Protein AF-A0A5D6XQ28-F1 (afdb_monomer)

Solvent-accessible surface area (backbone atoms only — not comparable to full-atom values): 26164 Å² total; per-residue (Å²): 143,88,74,90,86,93,82,80,82,81,93,78,86,82,91,70,98,66,58,80,63,58,71,56,69,73,51,54,74,75,52,47,50,47,32,52,78,70,45,31,41,59,37,38,52,50,51,50,51,51,47,51,66,72,66,51,76,83,70,76,79,73,80,82,79,77,55,70,68,61,56,50,55,51,50,54,56,47,54,55,48,50,52,53,51,50,55,56,49,54,72,70,48,82,80,68,83,89,86,87,84,88,84,84,90,88,79,52,74,73,54,48,56,56,47,52,53,51,54,50,51,38,59,77,65,70,49,98,60,66,56,65,63,51,52,40,53,67,58,34,55,78,69,56,35,58,66,45,41,63,39,50,50,52,59,28,25,82,68,56,39,40,52,57,54,44,53,50,24,48,52,53,38,60,69,71,48,72,40,71,91,51,57,74,69,55,100,41,60,35,36,47,46,44,50,53,52,51,46,67,66,39,43,64,44,49,43,71,36,40,36,62,47,49,55,55,52,63,72,53,56,45,87,54,47,56,55,56,58,90,80,35,84,72,44,79,38,72,68,46,36,54,50,10,50,51,45,43,52,48,57,40,45,50,41,50,53,33,45,64,75,47,50,85,60,56,44,71,46,55,27,46,50,38,16,51,47,44,53,53,48,46,69,6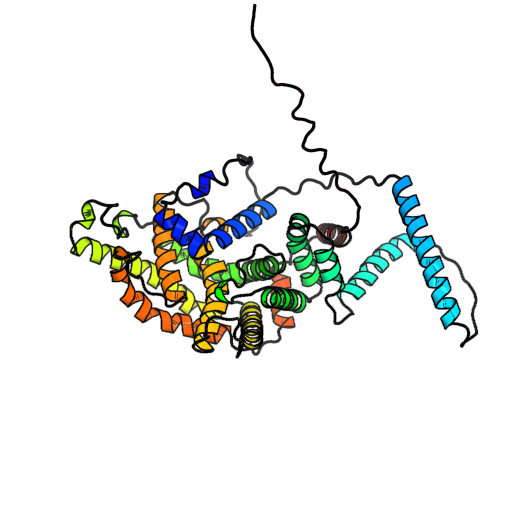6,47,63,94,42,90,69,34,77,84,72,92,41,74,65,59,51,44,37,49,52,42,32,48,52,47,39,40,60,42,52,37,30,40,52,54,42,29,36,87,61,67,60,33,98,54,79,70,55,70,63,44,39,53,44,29,44,56,41,34,52,56,49,50,28,19,55,68,67,50,75,55,48,88,93,42,58,66,50,39,85,49,35,68,58,32,68,68,48,21,61,61,50,49,50,53,40,54,60,35,38,41,80,62,90,66,59,61,56,63,38,35,35,54,48,26,56,68,77,54,64,82,69,51,72,67,56,53,54,49,34,52,50,61,68,69,50,59,77,69,85,75,80,69,98,71,73,88,79,70,79,83,79,72,90,84,83,81,93,79,92,134

Sequence (445 aa):
MLSNDMFSFDDDNPFGGEDDLERLSEFDESDEHFLEASGILDSIQQV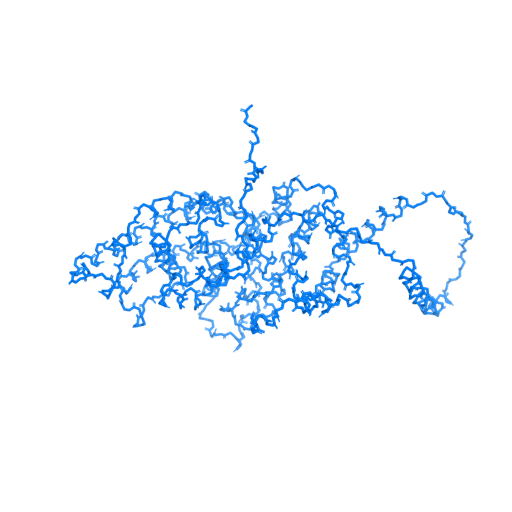MNDFIVTSAPEKEPGQIIIGDDAIAEIRQGIERKEAEEAGRLRQLRSLSDFHESSGSAESDNSIQRAKSARSLMADFGSGESMTVVSSVLQAAGREEKMVLLYPLLRLFGIHNRLSRLIRWAIEIEVASVINVVTLFRSDDYASRLVSSYSKCVGMDFIRIVLADPIRDILTLKIADLELNPNKSETLRSESAVLTNAANLMRACQHILDAILRNAHLIPMSYYHICSHLNARVIKRFDGSTEGIAVEDHVSLTRSVIGGFLFLRFVCPAIATPHLYNLTEKEPPSESRRVLVLVTKLLFKTATCVMFGEREPQFKILNPFIERNSPLIQQLFIDLSQPPSKDIDECFASDSRSIFSDVDPGQLETDMTLVKLPKAKKLSVNKFLSFGKKMRRPLTDE

pLDDT: mean 72.27, std 25.0, range [23.16, 98.38]

Nearest PDB structures (foldseek):
  1wq1-assembly1_G  TM=7.576E-01  e=3.745E-10  Homo sapiens
  6v6f-assembly1_B  TM=7.708E-01  e=5.549E-09  Homo sapiens
  6ob3-assembly1_B  TM=8.522E-01  e=4.873E-08  Homo sapiens
  3bxj-assembly2_B  TM=7.498E-01  e=1.100E-08  Rattus norvegicus
  7r03-assembly1_A  TM=7.687E-01  e=8.559E-08  Homo sapiens

Secondary structure (DSSP, 8-state):
-----S----------SSHHHHTTTTS-HHHHHHHHHHTHHHHHHHHHHHHHHHHS-----------HHHHHHHHHHHHHHHHHHHHHHHHHSTT-----------STHHHHHHHHHHHHHHHHHHSS--HHHHHHHHHS-HHHHHHTHHHHHHHHHHTT-HHHHHHHHHHHHHHH-SSGGGTT-S--HHHHHHHHHHHHHHHHHHHHHHHHHHHHHHTS-GGGT---TTT-GGGGSHHHHHHHHHHHHHHHHHHHHHHHHTGGGS-HHHHHHHHHHHHHHHHHHTT-TTSS----HHHHHHHHHHIIIIIIIIHHHHH-GGGGTSSSSPPPHHHHHHHHHHHHHHHHHHHT----TTSGGGGGGHHHHHHHHHHHHHHHHHHHSPPSS-HHHHHHHHHHHHSTT--HHHHHHHHHHHH-S--S---S-SSSSSSSS--------

Structure (mmCIF, N/CA/C/O backbone):
data_AF-A0A5D6XQ28-F1
#
_entry.id   AF-A0A5D6XQ28-F1
#
loop_
_atom_site.group_PDB
_atom_site.id
_atom_site.type_symbol
_atom_site.label_atom_id
_atom_site.label_alt_id
_atom_site.label_comp_id
_atom_site.label_asym_id
_atom_site.label_entity_id
_atom_site.label_seq_id
_atom_site.pdbx_PDB_ins_code
_atom_site.Cartn_x
_atom_site.Cartn_y
_atom_site.Cartn_z
_atom_site.occupancy
_atom_site.B_iso_or_equiv
_atom_site.auth_seq_id
_atom_site.auth_comp_id
_atom_site.auth_asym_id
_atom_site.auth_atom_id
_atom_site.pdbx_PDB_model_num
ATOM 1 N N . MET A 1 1 ? -15.657 -27.839 -17.111 1.00 25.61 1 MET A N 1
ATOM 2 C CA . MET A 1 1 ? -16.851 -26.974 -17.200 1.00 25.61 1 MET A CA 1
ATOM 3 C C . MET A 1 1 ? -16.895 -26.084 -15.969 1.00 25.61 1 MET A C 1
ATOM 5 O O . MET A 1 1 ? -17.587 -26.404 -15.022 1.00 25.61 1 MET A O 1
ATOM 9 N N . LEU A 1 2 ? -16.086 -25.029 -15.977 1.00 24.27 2 LEU A N 1
ATOM 10 C CA . LEU A 1 2 ? -16.246 -23.785 -15.222 1.00 24.27 2 LEU A CA 1
ATOM 11 C C . LEU A 1 2 ? -15.547 -22.776 -16.140 1.00 24.27 2 LEU A C 1
ATOM 13 O O . LEU A 1 2 ? -14.330 -22.819 -16.291 1.00 24.27 2 LEU A O 1
ATOM 17 N N . SER A 1 3 ? -16.350 -22.073 -16.929 1.00 24.70 3 SER A N 1
ATOM 18 C CA . SER A 1 3 ? -15.957 -21.172 -18.012 1.00 24.70 3 SER A CA 1
ATOM 19 C C . SER A 1 3 ? -16.643 -19.847 -17.746 1.00 24.70 3 SER A C 1
ATOM 21 O O . SER A 1 3 ? -17.804 -19.877 -17.353 1.00 24.70 3 SER A O 1
ATOM 23 N N . ASN A 1 4 ? -15.898 -18.775 -18.031 1.00 31.81 4 ASN A N 1
ATOM 24 C CA . ASN A 1 4 ? -16.332 -17.401 -18.278 1.00 31.81 4 ASN A CA 1
ATOM 25 C C . ASN A 1 4 ? -17.090 -16.715 -17.142 1.00 31.81 4 ASN A C 1
ATOM 27 O O . ASN A 1 4 ? -18.181 -17.139 -16.808 1.00 31.81 4 ASN A O 1
ATOM 31 N N . ASP A 1 5 ? -16.488 -15.652 -16.597 1.00 25.72 5 ASP A N 1
ATOM 32 C CA . ASP A 1 5 ? -17.148 -14.365 -16.304 1.00 25.72 5 ASP A CA 1
ATOM 33 C C . ASP A 1 5 ? -16.134 -13.410 -15.648 1.00 25.72 5 ASP A C 1
ATOM 35 O O . ASP A 1 5 ? -16.155 -13.165 -14.446 1.00 25.72 5 ASP A O 1
ATOM 39 N N . MET A 1 6 ? -15.188 -12.888 -16.441 1.00 30.70 6 MET A N 1
ATOM 40 C CA . MET A 1 6 ? -14.345 -11.753 -16.017 1.00 30.70 6 MET A CA 1
ATOM 41 C C . MET A 1 6 ? -14.612 -10.481 -16.835 1.00 30.70 6 MET A C 1
ATOM 43 O O . MET A 1 6 ? -13.946 -9.481 -16.614 1.00 30.70 6 MET A O 1
ATOM 47 N N . PHE A 1 7 ? -15.599 -10.501 -17.741 1.00 30.09 7 PHE A N 1
ATOM 48 C CA . PHE A 1 7 ? -16.036 -9.341 -18.522 1.00 30.09 7 PHE A CA 1
ATOM 49 C C . PHE A 1 7 ? -17.492 -9.522 -18.992 1.00 30.09 7 PHE A C 1
ATOM 51 O O . PHE A 1 7 ? -17.740 -9.891 -20.138 1.00 30.09 7 PHE A O 1
ATOM 58 N N . SER A 1 8 ? -18.467 -9.265 -18.118 1.00 23.16 8 SER A N 1
ATOM 59 C CA . SER A 1 8 ? -19.823 -8.896 -18.544 1.00 23.16 8 SER A CA 1
ATOM 60 C C . SER A 1 8 ? -20.218 -7.623 -17.803 1.00 23.16 8 SER A C 1
ATOM 62 O O . SER A 1 8 ? -20.484 -7.650 -16.603 1.00 23.16 8 SER A O 1
ATOM 64 N N . PHE A 1 9 ? -20.178 -6.499 -18.510 1.00 30.06 9 PHE A N 1
ATOM 65 C CA . PHE A 1 9 ? -20.634 -5.215 -17.997 1.00 30.06 9 PHE A CA 1
ATOM 66 C C . PHE A 1 9 ? -22.111 -5.066 -18.355 1.00 30.06 9 PHE A C 1
ATOM 68 O O . PHE A 1 9 ? -22.447 -4.977 -19.535 1.00 30.06 9 PHE A O 1
ATOM 75 N N . ASP A 1 10 ? -22.976 -5.081 -17.343 1.00 25.70 10 ASP A N 1
ATOM 76 C CA . ASP A 1 10 ? -24.335 -4.574 -17.485 1.00 25.70 10 ASP A CA 1
ATOM 77 C C . ASP A 1 10 ? -24.271 -3.045 -17.631 1.00 25.70 10 ASP A C 1
ATOM 79 O O . ASP A 1 10 ? -23.640 -2.347 -16.832 1.00 25.70 10 ASP A O 1
ATOM 83 N N . ASP A 1 11 ? -24.899 -2.557 -18.701 1.00 30.23 11 ASP A N 1
ATOM 84 C CA . ASP A 1 11 ? -25.091 -1.150 -19.042 1.00 30.23 11 ASP A CA 1
ATOM 85 C C . ASP A 1 11 ? -25.933 -0.451 -17.966 1.00 30.23 11 ASP A C 1
ATOM 87 O O . ASP A 1 11 ? -27.157 -0.528 -17.985 1.00 30.23 11 ASP A O 1
ATOM 91 N N . ASP A 1 12 ? -25.286 0.283 -17.067 1.00 27.36 12 ASP A N 1
ATOM 92 C CA . ASP A 1 12 ? -25.872 1.469 -16.444 1.00 27.36 12 ASP A CA 1
ATOM 93 C C . ASP A 1 12 ? -24.733 2.419 -16.060 1.00 27.36 12 ASP A C 1
ATOM 95 O O . ASP A 1 12 ? -23.983 2.207 -15.108 1.00 27.36 12 ASP A O 1
ATOM 99 N N . ASN A 1 13 ? -24.569 3.465 -16.869 1.00 33.88 13 ASN A N 1
ATOM 100 C CA . ASN A 1 13 ? -23.561 4.509 -16.728 1.00 33.88 13 ASN A CA 1
ATOM 101 C C . ASN A 1 13 ? -24.160 5.734 -16.012 1.00 33.88 13 ASN A C 1
ATOM 103 O O . ASN A 1 13 ? -24.966 6.431 -16.636 1.00 33.88 13 ASN A O 1
ATOM 107 N N . PRO A 1 14 ? -23.745 6.064 -14.771 1.00 30.62 14 PRO A N 1
ATOM 108 C CA . PRO A 1 14 ? -24.094 7.341 -14.159 1.00 30.62 14 PRO A CA 1
ATOM 109 C C . PRO A 1 14 ? -22.911 8.318 -14.011 1.00 30.62 14 PRO A C 1
ATOM 111 O O . PRO A 1 14 ? -23.092 9.374 -13.416 1.00 30.62 14 PRO A O 1
ATOM 114 N N . PHE A 1 15 ? -21.706 8.045 -14.528 1.00 34.84 15 PHE A N 1
ATOM 115 C CA . PHE A 1 15 ? -20.521 8.818 -14.123 1.00 34.84 15 PHE A CA 1
ATOM 116 C C . PHE A 1 15 ? -20.177 9.975 -15.068 1.00 34.84 15 PHE A C 1
ATOM 118 O O . PHE A 1 15 ? -19.485 9.816 -16.075 1.00 34.84 15 PHE A O 1
ATOM 125 N N . GLY A 1 16 ? -20.636 11.172 -14.694 1.00 31.50 16 GLY A N 1
ATOM 126 C CA . GLY A 1 16 ? -20.226 12.446 -15.274 1.00 31.50 16 GLY A CA 1
ATOM 127 C C . GLY A 1 16 ? -19.739 13.443 -14.216 1.00 31.50 16 GLY A C 1
ATOM 128 O O . GLY A 1 16 ? -20.544 14.122 -13.602 1.00 31.50 16 GLY A O 1
ATOM 129 N N . GLY A 1 17 ? -18.418 13.577 -14.076 1.00 35.00 17 GLY A N 1
ATOM 130 C CA . GLY A 1 17 ? -17.680 14.846 -13.923 1.00 35.00 17 GLY A CA 1
ATOM 131 C C . GLY A 1 17 ? -17.835 15.755 -12.690 1.00 35.00 17 GLY A C 1
ATOM 132 O O . GLY A 1 17 ? -16.973 16.617 -12.537 1.00 35.00 17 GLY A O 1
ATOM 133 N N . GLU A 1 18 ? -18.845 15.611 -11.828 1.00 33.31 18 GLU A N 1
ATOM 134 C CA . GLU A 1 18 ? -19.006 16.454 -10.617 1.00 33.31 18 GLU A CA 1
ATOM 135 C C . GLU A 1 18 ? -18.992 15.663 -9.284 1.00 33.31 18 GLU A C 1
ATOM 137 O O . GLU A 1 18 ? -18.738 16.254 -8.236 1.00 33.31 18 GLU A O 1
ATOM 142 N N . ASP A 1 19 ? -19.118 14.329 -9.315 1.00 40.78 19 ASP A N 1
ATOM 143 C CA . ASP A 1 19 ? -19.280 13.477 -8.115 1.00 40.78 19 ASP A CA 1
ATOM 144 C C . ASP A 1 19 ? -17.983 13.135 -7.345 1.00 40.78 19 ASP A C 1
ATOM 146 O O . ASP A 1 19 ? -18.041 12.647 -6.214 1.00 40.78 19 ASP A O 1
ATOM 150 N N . ASP A 1 20 ? -16.791 13.369 -7.906 1.00 41.28 20 ASP A N 1
ATOM 151 C CA . ASP A 1 20 ? -15.535 12.946 -7.252 1.00 41.28 20 ASP A CA 1
ATOM 152 C C . ASP A 1 20 ? -15.189 13.787 -6.007 1.00 41.28 20 ASP A C 1
ATOM 154 O O . ASP A 1 20 ? -14.482 13.316 -5.115 1.00 41.28 20 ASP A O 1
ATOM 158 N N . LEU A 1 21 ? -15.731 15.008 -5.908 1.00 38.22 21 LEU A N 1
ATOM 159 C CA . LEU A 1 21 ? -15.669 15.842 -4.700 1.00 38.22 21 LEU A CA 1
ATOM 160 C C . LEU A 1 21 ? -16.775 15.490 -3.689 1.00 38.22 21 LEU A C 1
ATOM 162 O O . LEU A 1 21 ? -16.545 15.597 -2.485 1.00 38.22 21 LEU A O 1
ATOM 166 N N . GLU A 1 22 ? -17.945 15.027 -4.144 1.00 43.75 22 GLU A N 1
ATOM 167 C CA . GLU A 1 22 ? -19.038 14.611 -3.251 1.00 43.75 22 GLU A CA 1
ATOM 168 C C . GLU A 1 22 ? -18.714 13.308 -2.505 1.00 43.75 22 GLU A C 1
ATOM 170 O O . GLU A 1 22 ? -19.045 13.189 -1.326 1.00 43.75 22 GLU A O 1
ATOM 175 N N . ARG A 1 23 ? -17.969 12.378 -3.120 1.00 49.56 23 ARG A N 1
ATOM 176 C CA . ARG A 1 23 ? -17.537 11.112 -2.488 1.00 49.56 23 ARG A CA 1
ATOM 177 C C . ARG A 1 23 ? -16.629 11.278 -1.265 1.00 49.56 23 ARG A C 1
ATOM 179 O O . ARG A 1 23 ? -16.576 10.391 -0.417 1.00 49.56 23 ARG A O 1
ATOM 186 N N . LEU A 1 24 ? -15.897 12.389 -1.174 1.00 44.00 24 LEU A N 1
ATOM 187 C CA . LEU A 1 24 ? -15.036 12.690 -0.025 1.00 44.00 24 LEU A CA 1
ATOM 188 C C . LEU A 1 24 ? -15.782 13.446 1.075 1.00 44.00 24 LEU A C 1
ATOM 190 O O . LEU A 1 24 ? -15.498 13.197 2.240 1.00 44.00 24 LEU A O 1
ATOM 194 N N . SER A 1 25 ? -16.812 14.224 0.711 1.00 46.84 25 SER A N 1
ATOM 195 C CA . SER A 1 25 ? -17.652 15.000 1.640 1.00 46.84 25 SER A CA 1
ATOM 196 C C . SER A 1 25 ? -18.429 14.163 2.672 1.00 46.84 25 SER A C 1
ATOM 198 O O . SER A 1 25 ? -19.099 14.708 3.549 1.00 46.84 25 SER A O 1
ATOM 200 N N . GLU A 1 26 ? -18.367 12.832 2.565 1.00 56.81 26 GLU A N 1
ATOM 201 C CA . GLU A 1 26 ? -19.032 11.889 3.463 1.00 56.81 26 GLU A CA 1
ATOM 202 C C . GLU A 1 26 ? -18.189 11.514 4.694 1.00 56.81 26 GLU A C 1
ATOM 204 O O . GLU A 1 26 ? -18.718 10.900 5.627 1.00 56.81 26 GLU A O 1
ATOM 209 N N . PHE A 1 27 ? -16.896 11.858 4.718 1.00 64.81 27 PHE A N 1
ATOM 210 C CA . PHE A 1 27 ? -16.068 11.731 5.915 1.00 64.81 27 PHE A CA 1
ATOM 211 C C . PHE A 1 27 ? -16.220 12.972 6.792 1.00 64.81 27 PHE A C 1
ATOM 213 O O . PHE A 1 27 ? -16.369 14.090 6.313 1.00 64.81 27 PHE A O 1
ATOM 220 N N . ASP A 1 28 ? -16.174 12.790 8.109 1.00 71.69 28 ASP A N 1
ATOM 221 C CA . ASP A 1 28 ? -16.124 13.952 8.990 1.00 71.69 28 ASP A CA 1
ATOM 222 C C . ASP A 1 28 ? -14.746 14.628 8.944 1.00 71.69 28 ASP A C 1
ATOM 224 O O . ASP A 1 28 ? -13.730 13.970 8.714 1.00 71.69 28 ASP A O 1
ATOM 228 N N . GLU A 1 29 ? -14.699 15.931 9.238 1.00 77.19 29 GLU A N 1
ATOM 229 C CA . GLU A 1 29 ? -13.482 16.760 9.148 1.00 77.19 29 GLU A CA 1
ATOM 230 C C . GLU A 1 29 ? -12.264 16.141 9.864 1.00 77.19 29 GLU A C 1
ATOM 232 O O . GLU A 1 29 ? -11.119 16.307 9.440 1.00 77.19 29 GLU A O 1
ATOM 237 N N . SER A 1 30 ? -12.484 15.406 10.965 1.00 79.19 30 SER A N 1
ATOM 238 C CA . SER A 1 30 ? -11.398 14.781 11.733 1.00 79.19 30 SER A CA 1
ATOM 239 C C . SER A 1 30 ? -10.800 13.553 11.043 1.00 79.19 30 SER A C 1
ATOM 241 O O . SER A 1 30 ? -9.617 13.242 11.226 1.00 79.19 30 SER A O 1
ATOM 243 N N . ASP A 1 31 ? -11.609 12.851 10.258 1.00 82.44 31 ASP A N 1
ATOM 244 C CA . ASP A 1 31 ? -11.194 11.713 9.452 1.00 82.44 31 ASP A CA 1
ATOM 245 C C . ASP A 1 31 ? -10.557 12.153 8.146 1.00 82.44 31 ASP A C 1
ATOM 247 O O . ASP A 1 31 ? -9.493 11.635 7.809 1.00 82.44 31 ASP A O 1
ATOM 251 N N . GLU A 1 32 ? -11.143 13.139 7.466 1.00 82.06 32 GLU A N 1
ATOM 252 C CA . GLU A 1 32 ? -10.557 13.748 6.269 1.00 82.06 32 GLU A CA 1
ATOM 253 C C . GLU A 1 32 ? -9.155 14.270 6.569 1.00 82.06 32 GLU A C 1
ATOM 255 O O . GLU A 1 32 ? -8.187 13.860 5.929 1.00 82.06 32 GLU A O 1
ATOM 260 N N . HIS A 1 33 ? -9.015 15.067 7.634 1.00 84.31 33 HIS A N 1
ATOM 261 C CA . HIS A 1 33 ? -7.719 15.585 8.057 1.00 84.31 33 HIS A CA 1
ATOM 262 C C . HIS A 1 33 ? -6.730 14.455 8.392 1.00 84.31 33 HIS A C 1
ATOM 264 O O . HIS A 1 33 ? -5.531 14.576 8.142 1.00 84.31 33 HIS A O 1
ATOM 270 N N . PHE A 1 34 ? -7.190 13.339 8.970 1.00 86.31 34 PHE A N 1
ATOM 271 C CA . PHE A 1 34 ? -6.321 12.183 9.199 1.00 86.31 34 PHE A CA 1
ATOM 272 C C . PHE A 1 34 ? -5.870 11.536 7.883 1.00 86.31 34 PHE A C 1
ATOM 274 O O . PHE A 1 34 ? -4.676 11.262 7.725 1.00 86.31 34 PHE A O 1
ATOM 281 N N . LEU A 1 35 ? -6.794 11.271 6.959 1.00 85.00 35 LEU A N 1
ATOM 282 C CA . LEU A 1 35 ? -6.500 10.634 5.675 1.00 85.00 35 LEU A CA 1
ATOM 283 C C . LEU A 1 35 ? -5.563 11.505 4.828 1.00 85.00 35 LEU A C 1
ATOM 285 O O . LEU A 1 35 ? -4.615 10.981 4.240 1.00 85.00 35 LEU A O 1
ATOM 289 N N . GLU A 1 36 ? -5.768 12.820 4.836 1.00 84.88 36 GLU A N 1
ATOM 290 C CA . GLU A 1 36 ? -4.915 13.798 4.161 1.00 84.88 36 GLU A CA 1
ATOM 291 C C . GLU A 1 36 ? -3.529 13.877 4.821 1.00 84.88 36 GLU A C 1
ATOM 293 O O . GLU A 1 36 ? -2.514 13.617 4.176 1.00 84.88 36 GLU A O 1
ATOM 298 N N . ALA A 1 37 ? -3.449 14.116 6.136 1.00 82.38 37 ALA A N 1
ATOM 299 C CA . ALA A 1 37 ? -2.163 14.257 6.831 1.00 82.38 37 ALA A CA 1
ATOM 300 C C . ALA A 1 37 ? -1.314 12.969 6.814 1.00 82.38 37 ALA A C 1
ATOM 302 O O . ALA A 1 37 ? -0.078 13.011 6.879 1.00 82.38 37 ALA A O 1
ATOM 303 N N . SER A 1 38 ? -1.962 11.804 6.738 1.00 81.19 38 SER A N 1
ATOM 304 C CA . SER A 1 38 ? -1.286 10.513 6.583 1.00 81.19 38 SER A CA 1
ATOM 305 C C . SER A 1 38 ? -0.863 10.224 5.137 1.00 81.19 38 SER A C 1
ATOM 307 O O . SER A 1 38 ? 0.045 9.414 4.943 1.00 81.19 38 SER A O 1
ATOM 309 N N . GLY A 1 39 ? -1.407 10.925 4.136 1.00 82.12 39 GLY A N 1
ATOM 310 C CA . GLY A 1 39 ? -1.212 10.656 2.703 1.00 82.12 39 GLY A CA 1
ATOM 311 C C . GLY A 1 39 ? -1.975 9.422 2.199 1.00 82.12 39 GLY A C 1
ATOM 312 O O . GLY A 1 39 ? -1.715 8.931 1.099 1.00 82.12 39 GLY A O 1
ATOM 313 N N . ILE A 1 40 ? -2.868 8.860 3.025 1.00 84.50 40 ILE A N 1
ATOM 314 C CA . ILE A 1 40 ? -3.725 7.732 2.632 1.00 84.50 40 ILE A CA 1
ATOM 315 C C . ILE A 1 40 ? -4.730 8.219 1.589 1.00 84.50 40 ILE A C 1
ATOM 317 O O . ILE A 1 40 ? -5.018 7.490 0.644 1.00 84.50 40 ILE A O 1
ATOM 321 N N . LEU A 1 41 ? -5.209 9.459 1.728 1.00 84.50 41 LEU A N 1
ATOM 322 C CA . LEU A 1 41 ? -6.134 10.069 0.780 1.00 84.50 41 LEU A CA 1
ATOM 323 C C . LEU A 1 41 ? -5.543 10.135 -0.633 1.00 84.50 41 LEU A C 1
ATOM 325 O O . LEU A 1 41 ? -6.205 9.712 -1.575 1.00 84.50 41 LEU A O 1
ATOM 329 N N . ASP A 1 42 ? -4.282 10.553 -0.769 1.00 83.94 42 ASP A N 1
ATOM 330 C CA . ASP A 1 42 ? -3.579 10.579 -2.061 1.00 83.94 42 ASP A CA 1
ATOM 331 C C . ASP A 1 42 ? -3.525 9.181 -2.693 1.00 83.94 42 ASP A C 1
ATOM 333 O O . ASP A 1 42 ? -3.749 9.006 -3.890 1.00 83.94 42 ASP A O 1
ATOM 337 N N . SER A 1 43 ? -3.279 8.158 -1.868 1.00 82.81 43 SER A N 1
ATOM 338 C CA . SER A 1 43 ? -3.228 6.764 -2.319 1.00 82.81 43 SER A CA 1
ATOM 339 C C . SER A 1 43 ? -4.609 6.251 -2.746 1.00 82.81 43 SER A C 1
ATOM 341 O O . SER A 1 43 ? -4.715 5.530 -3.737 1.00 82.81 43 SER A O 1
ATOM 343 N N . ILE A 1 44 ? -5.676 6.642 -2.041 1.00 82.38 44 ILE A N 1
ATOM 344 C CA . ILE A 1 44 ? -7.063 6.331 -2.420 1.00 82.38 44 ILE A CA 1
ATOM 345 C C . ILE A 1 44 ? -7.415 7.009 -3.748 1.00 82.38 44 ILE A C 1
ATOM 347 O O . ILE A 1 44 ? -7.877 6.337 -4.669 1.00 82.38 44 ILE A O 1
ATOM 351 N N . GLN A 1 45 ? -7.146 8.309 -3.882 1.00 82.38 45 GLN A N 1
ATOM 352 C CA . GLN A 1 45 ? -7.405 9.066 -5.109 1.00 82.38 45 GLN A CA 1
ATOM 353 C C . GLN A 1 45 ? -6.636 8.490 -6.299 1.00 82.38 45 GLN A C 1
ATOM 355 O O . GLN A 1 45 ? -7.190 8.344 -7.388 1.00 82.38 45 GLN A O 1
ATOM 360 N N . GLN A 1 46 ? -5.376 8.093 -6.098 1.00 78.50 46 GLN A N 1
ATOM 361 C CA . GLN A 1 46 ? -4.593 7.411 -7.124 1.00 78.50 46 GLN A CA 1
ATOM 362 C C . GLN A 1 46 ? -5.284 6.120 -7.585 1.00 78.50 46 GLN A C 1
ATOM 364 O O . GLN A 1 46 ? -5.421 5.888 -8.785 1.00 78.50 46 GLN A O 1
ATOM 369 N N . VAL A 1 47 ? -5.748 5.294 -6.645 1.00 77.94 47 VAL A N 1
ATOM 370 C CA . VAL A 1 47 ? -6.421 4.026 -6.948 1.00 77.94 47 VAL A CA 1
ATOM 371 C C . VAL A 1 47 ? -7.756 4.245 -7.660 1.00 77.94 47 VAL A C 1
ATOM 373 O O . VAL A 1 47 ? -8.060 3.497 -8.589 1.00 77.94 47 VAL A O 1
ATOM 376 N N . MET A 1 48 ? -8.519 5.269 -7.275 1.00 76.81 48 MET A N 1
ATOM 377 C CA . MET A 1 48 ? -9.744 5.668 -7.974 1.00 76.81 48 MET A CA 1
ATOM 378 C C . MET A 1 48 ? -9.450 6.097 -9.412 1.00 76.81 48 MET A C 1
ATOM 380 O O . MET A 1 48 ? -10.092 5.609 -10.337 1.00 76.81 48 MET A O 1
ATOM 384 N N . ASN A 1 49 ? -8.433 6.935 -9.619 1.00 72.31 49 ASN A N 1
ATOM 385 C CA . ASN A 1 49 ? -8.026 7.374 -10.953 1.00 72.31 49 ASN A CA 1
ATOM 386 C C . ASN A 1 49 ? -7.580 6.198 -11.831 1.00 72.31 49 ASN A C 1
ATOM 388 O O . ASN A 1 49 ? -7.971 6.116 -12.993 1.00 72.31 49 ASN A O 1
ATOM 392 N N . ASP A 1 50 ? -6.793 5.269 -11.280 1.00 68.94 50 ASP A N 1
ATOM 393 C CA . ASP A 1 50 ? -6.396 4.047 -11.985 1.00 68.94 50 ASP A CA 1
ATOM 394 C C . ASP A 1 50 ? -7.621 3.203 -12.357 1.00 68.94 50 ASP A C 1
ATOM 396 O O . ASP A 1 50 ? -7.722 2.751 -13.495 1.00 68.94 50 ASP A O 1
ATOM 400 N N . PHE A 1 51 ? -8.565 3.035 -11.424 1.00 66.38 51 PHE A N 1
ATOM 401 C CA . PHE A 1 51 ? -9.799 2.288 -11.651 1.00 66.38 51 PHE A CA 1
ATOM 402 C C . PHE A 1 51 ? -10.639 2.913 -12.768 1.00 66.38 51 PHE A C 1
ATOM 404 O O . PHE A 1 51 ? -11.077 2.196 -13.665 1.00 66.38 51 PHE A O 1
ATOM 411 N N . ILE A 1 52 ? -10.815 4.237 -12.770 1.00 58.16 52 ILE A N 1
ATOM 412 C CA . ILE A 1 52 ? -11.547 4.961 -13.820 1.00 58.16 52 ILE A CA 1
ATOM 413 C C . ILE A 1 52 ? -10.876 4.756 -15.182 1.00 58.16 52 ILE A C 1
ATOM 415 O O . ILE A 1 52 ? -11.552 4.434 -16.156 1.00 58.16 52 ILE A O 1
ATOM 419 N N . VAL A 1 53 ? -9.546 4.884 -15.251 1.00 56.81 53 VAL A N 1
ATOM 420 C CA . VAL A 1 53 ? -8.788 4.683 -16.496 1.00 56.81 53 VAL A CA 1
ATOM 421 C C . VAL A 1 53 ? -8.921 3.247 -17.012 1.00 56.81 53 VAL A C 1
ATOM 423 O O . VAL A 1 53 ? -9.064 3.059 -18.216 1.00 56.81 53 VAL A O 1
ATOM 426 N N . THR A 1 54 ? -8.912 2.240 -16.133 1.00 53.34 54 THR A N 1
ATOM 427 C CA . THR A 1 54 ? -9.080 0.830 -16.532 1.00 53.34 54 THR A CA 1
ATOM 428 C C . THR A 1 54 ? -10.526 0.435 -16.837 1.00 53.34 54 THR A C 1
ATOM 430 O O . THR A 1 54 ? -10.736 -0.542 -17.546 1.00 53.34 54 THR A O 1
ATOM 433 N N . SER A 1 55 ? -11.511 1.163 -16.300 1.00 41.59 55 SER A N 1
ATOM 434 C CA . SER A 1 55 ? -12.945 0.855 -16.449 1.00 41.59 55 SER A CA 1
ATOM 435 C C . SER A 1 55 ? -13.612 1.620 -17.592 1.00 41.59 55 SER A C 1
ATOM 437 O O . SER A 1 55 ? -14.747 1.318 -17.955 1.00 41.59 55 SER A O 1
ATOM 439 N N . ALA A 1 56 ? -12.943 2.629 -18.158 1.00 32.88 56 ALA A N 1
ATOM 440 C CA . ALA A 1 56 ? -13.449 3.335 -19.324 1.00 32.88 56 ALA A CA 1
ATOM 441 C C . ALA A 1 56 ? -13.480 2.375 -20.530 1.00 32.88 56 ALA A C 1
ATOM 443 O O . ALA A 1 56 ? -12.445 1.781 -20.839 1.00 32.88 56 ALA A O 1
ATOM 444 N N . PRO A 1 57 ? -14.621 2.225 -21.237 1.00 32.25 57 PRO A N 1
ATOM 445 C CA . PRO A 1 57 ? -14.665 1.415 -22.447 1.00 32.25 57 PRO A CA 1
ATOM 446 C C . PRO A 1 57 ? -13.627 1.949 -23.433 1.00 32.25 57 PRO A C 1
ATOM 448 O O . PRO A 1 57 ? -13.529 3.169 -23.621 1.00 32.25 57 PRO A O 1
ATOM 451 N N . GLU A 1 58 ? -12.852 1.047 -24.041 1.00 35.78 58 GLU A N 1
ATOM 452 C CA . GLU A 1 58 ? -11.939 1.376 -25.133 1.00 35.78 58 GLU A CA 1
ATOM 453 C C . GLU A 1 58 ? -12.726 2.149 -26.193 1.00 35.78 58 GLU A C 1
ATOM 455 O O . GLU A 1 58 ? -13.496 1.588 -26.972 1.00 35.78 58 GLU A O 1
ATOM 460 N N . LYS A 1 59 ? -12.588 3.477 -26.205 1.00 29.42 59 LYS A N 1
ATOM 461 C CA . LYS A 1 59 ? -13.078 4.266 -27.326 1.00 29.42 59 LYS A CA 1
ATOM 462 C C . LYS A 1 59 ? -12.267 3.812 -28.523 1.00 29.42 59 LYS A C 1
ATOM 464 O O . LYS A 1 59 ? -11.043 3.950 -28.494 1.00 29.42 59 LYS A O 1
ATOM 469 N N . GLU A 1 60 ? -12.952 3.294 -29.545 1.00 26.47 60 GLU A N 1
ATOM 470 C CA . GLU A 1 60 ? -12.337 2.978 -30.831 1.00 26.47 60 GLU A CA 1
ATOM 471 C C . GLU A 1 60 ? -11.358 4.100 -31.201 1.00 26.47 60 GLU A C 1
ATOM 473 O O . GLU A 1 60 ? -11.735 5.282 -31.125 1.00 26.47 60 GLU A O 1
ATOM 478 N N . PRO A 1 61 ? -10.102 3.781 -31.559 1.00 35.59 61 PRO A N 1
ATOM 479 C CA . PRO A 1 61 ? -9.160 4.801 -31.963 1.00 35.59 61 PRO A CA 1
ATOM 480 C C . PRO A 1 61 ? -9.726 5.466 -33.214 1.00 35.59 61 PRO A C 1
ATOM 482 O O . PRO A 1 61 ? -9.710 4.900 -34.306 1.00 35.59 61 PRO A O 1
ATOM 485 N N . GLY A 1 62 ? -10.258 6.678 -33.036 1.00 32.88 62 GLY A N 1
ATOM 486 C CA . GLY A 1 62 ? -10.695 7.525 -34.130 1.00 32.88 62 GLY A CA 1
ATOM 487 C C . GLY A 1 62 ? -9.578 7.568 -35.161 1.00 32.88 62 GLY A C 1
ATOM 488 O O . GLY A 1 62 ? -8.455 7.964 -34.851 1.00 32.88 62 GLY A O 1
ATOM 489 N N . GLN A 1 63 ? -9.888 7.079 -36.358 1.00 28.14 63 GLN A N 1
ATOM 490 C CA . GLN A 1 63 ? -8.964 6.893 -37.465 1.00 28.14 63 GLN A CA 1
ATOM 491 C C . GLN A 1 63 ? -8.098 8.153 -37.640 1.00 28.14 63 GLN A C 1
ATOM 493 O O . GLN A 1 63 ? -8.580 9.205 -38.064 1.00 28.14 63 GLN A O 1
ATOM 498 N N . ILE A 1 64 ? -6.816 8.068 -37.273 1.00 33.88 64 ILE A N 1
ATOM 499 C CA . ILE A 1 64 ? -5.863 9.164 -37.461 1.00 33.88 64 ILE A CA 1
ATOM 500 C C . ILE A 1 64 ? -5.530 9.207 -38.954 1.00 33.88 64 ILE A C 1
ATOM 502 O O . ILE A 1 64 ? -4.633 8.512 -39.428 1.00 33.88 64 ILE A O 1
ATOM 506 N N . ILE A 1 65 ? -6.275 10.009 -39.714 1.00 29.72 65 ILE A N 1
ATOM 507 C CA . ILE A 1 65 ? -5.940 10.319 -41.106 1.00 29.72 65 ILE A CA 1
ATOM 508 C C . ILE A 1 65 ? -4.863 11.406 -41.082 1.00 29.72 65 ILE A C 1
ATOM 510 O O . ILE A 1 65 ? -5.143 12.582 -40.853 1.00 29.72 65 ILE A O 1
ATOM 514 N N . ILE A 1 66 ? -3.611 10.999 -41.286 1.00 35.25 66 ILE A N 1
ATOM 515 C CA . ILE A 1 66 ? -2.490 11.915 -41.505 1.00 35.25 66 ILE A CA 1
ATOM 516 C C . ILE A 1 66 ? -2.578 12.393 -42.958 1.00 35.25 66 ILE A C 1
ATOM 518 O O . ILE A 1 66 ? -2.474 11.583 -43.874 1.00 35.25 66 ILE A O 1
ATOM 522 N N . GLY A 1 67 ? -2.794 13.694 -43.168 1.00 32.53 67 GLY A N 1
ATOM 523 C CA . GLY A 1 67 ? -2.778 14.288 -44.506 1.00 32.53 67 GLY A CA 1
ATOM 524 C C . GLY A 1 67 ? -1.381 14.246 -45.130 1.00 32.53 67 GLY A C 1
ATOM 525 O O . GLY A 1 67 ? -0.382 14.430 -44.428 1.00 32.53 67 GLY A O 1
ATOM 526 N N . ASP A 1 68 ? -1.322 14.033 -46.447 1.00 35.06 68 ASP A N 1
ATOM 527 C CA . ASP A 1 68 ? -0.085 13.889 -47.234 1.00 35.06 68 ASP A CA 1
ATOM 528 C C . ASP A 1 68 ? 0.899 15.060 -47.045 1.00 35.06 68 ASP A C 1
ATOM 530 O O . ASP A 1 68 ? 2.119 14.884 -47.101 1.00 35.06 68 ASP A O 1
ATOM 534 N N . ASP A 1 69 ? 0.382 16.237 -46.702 1.00 38.09 69 ASP A N 1
ATOM 535 C CA . ASP A 1 69 ? 1.149 17.456 -46.442 1.00 38.09 69 ASP A CA 1
ATOM 536 C C . ASP A 1 69 ? 2.042 17.326 -45.191 1.00 38.09 69 ASP A C 1
ATOM 538 O O . ASP A 1 69 ? 3.196 17.764 -45.182 1.00 38.09 69 ASP A O 1
ATOM 542 N N . ALA A 1 70 ? 1.547 16.653 -44.145 1.00 34.88 70 ALA A N 1
ATOM 543 C CA . ALA A 1 70 ? 2.302 16.401 -42.916 1.00 34.88 70 ALA A CA 1
ATOM 544 C C . ALA A 1 70 ? 3.389 15.335 -43.132 1.00 34.88 70 ALA A C 1
ATOM 546 O O . ALA A 1 70 ? 4.474 15.414 -42.553 1.00 34.88 70 ALA A O 1
ATOM 547 N N . ILE A 1 71 ? 3.132 14.364 -44.014 1.00 37.44 71 ILE A N 1
ATOM 548 C CA . ILE A 1 71 ? 4.115 13.351 -44.423 1.00 37.44 71 ILE A CA 1
ATOM 549 C C . ILE A 1 71 ? 5.245 14.007 -45.235 1.00 37.44 71 ILE A C 1
ATOM 551 O O . ILE A 1 71 ? 6.415 13.652 -45.062 1.00 37.44 71 ILE A O 1
ATOM 555 N N . ALA A 1 72 ? 4.921 14.998 -46.071 1.00 38.44 72 ALA A N 1
ATOM 556 C CA . ALA A 1 72 ? 5.896 15.751 -46.856 1.00 38.44 72 ALA A CA 1
ATOM 557 C C . ALA A 1 72 ? 6.806 16.641 -45.986 1.00 38.44 72 ALA A C 1
ATOM 559 O O . ALA A 1 72 ? 8.022 16.656 -46.195 1.00 38.44 72 ALA A O 1
ATOM 560 N N . GLU A 1 73 ? 6.263 17.323 -44.970 1.00 37.84 73 GLU A N 1
ATOM 561 C CA . GLU A 1 73 ? 7.070 18.122 -44.031 1.00 37.84 73 GLU A CA 1
ATOM 562 C C . GLU A 1 73 ? 8.009 17.259 -43.177 1.00 37.84 73 GLU A C 1
ATOM 564 O O . GLU A 1 73 ? 9.156 17.640 -42.924 1.00 37.84 73 GLU A O 1
ATOM 569 N N . ILE A 1 74 ? 7.554 16.070 -42.767 1.00 38.41 74 ILE A N 1
ATOM 570 C CA . ILE A 1 74 ? 8.373 15.117 -42.009 1.00 38.41 74 ILE A CA 1
ATOM 571 C C . ILE A 1 74 ? 9.506 14.568 -42.885 1.00 38.41 74 ILE A C 1
ATOM 573 O O . ILE A 1 74 ? 10.651 14.532 -42.431 1.00 38.41 74 ILE A O 1
ATOM 577 N N . ARG A 1 75 ? 9.233 14.218 -44.151 1.00 36.94 75 ARG A N 1
ATOM 578 C CA . ARG A 1 75 ? 10.275 13.784 -45.100 1.00 36.94 75 ARG A CA 1
ATOM 579 C C . ARG A 1 75 ? 11.318 14.870 -45.351 1.00 36.94 75 ARG A C 1
ATOM 581 O O . ARG A 1 75 ? 12.506 14.589 -45.228 1.00 36.94 75 ARG A O 1
ATOM 588 N N . GLN A 1 76 ? 10.905 16.117 -45.586 1.00 40.31 76 GLN A N 1
ATOM 589 C CA . GLN A 1 76 ? 11.857 17.222 -45.769 1.00 40.31 76 GLN A CA 1
ATOM 590 C C . GLN A 1 76 ? 12.676 17.523 -44.506 1.00 40.31 76 GLN A C 1
ATOM 592 O O . GLN A 1 76 ? 13.842 17.912 -44.597 1.00 40.31 76 GLN A O 1
ATOM 597 N N . GLY A 1 77 ? 12.089 17.348 -43.318 1.00 36.19 77 GLY A N 1
ATOM 598 C CA . GLY A 1 77 ? 12.792 17.509 -42.045 1.00 36.19 77 GLY A CA 1
ATOM 599 C C . GLY A 1 77 ? 13.837 16.420 -41.781 1.00 36.19 77 GLY A C 1
ATOM 600 O O . GLY A 1 77 ? 14.877 16.712 -41.186 1.00 36.19 77 GLY A O 1
ATOM 601 N N . ILE A 1 78 ? 13.578 15.191 -42.237 1.00 38.81 78 ILE A N 1
ATOM 602 C CA . ILE A 1 78 ? 14.499 14.050 -42.135 1.00 38.81 78 ILE A CA 1
ATOM 603 C C . ILE A 1 78 ? 15.630 14.188 -43.161 1.00 38.81 78 ILE A C 1
ATOM 605 O O . ILE A 1 78 ? 16.793 14.135 -42.774 1.00 38.81 78 ILE A O 1
ATOM 609 N N . GLU A 1 79 ? 15.321 14.504 -44.422 1.00 38.59 79 GLU A N 1
ATOM 610 C CA . GLU A 1 79 ? 16.326 14.676 -45.486 1.00 38.59 79 GLU A CA 1
ATOM 611 C C . GLU A 1 79 ? 17.308 15.827 -45.192 1.00 38.59 79 GLU A C 1
ATOM 613 O O . GLU A 1 79 ? 18.504 15.717 -45.469 1.00 38.59 79 GLU A O 1
ATOM 618 N N . ARG A 1 80 ? 16.847 16.922 -44.562 1.00 40.31 80 ARG A N 1
ATOM 619 C CA . ARG A 1 80 ? 17.736 18.019 -44.127 1.00 40.31 80 ARG A CA 1
ATOM 620 C C . ARG A 1 80 ? 18.691 17.606 -43.009 1.00 40.31 80 ARG A C 1
ATOM 622 O O . ARG A 1 80 ? 19.844 18.030 -43.021 1.00 40.31 80 ARG A O 1
ATOM 629 N N . LYS A 1 81 ? 18.232 16.779 -42.066 1.00 41.19 81 LYS A N 1
ATOM 630 C CA . LYS A 1 81 ? 19.076 16.277 -40.972 1.00 41.19 81 LYS A CA 1
ATOM 631 C C . LYS A 1 81 ? 20.056 15.215 -41.452 1.00 41.19 81 LYS A C 1
ATOM 633 O 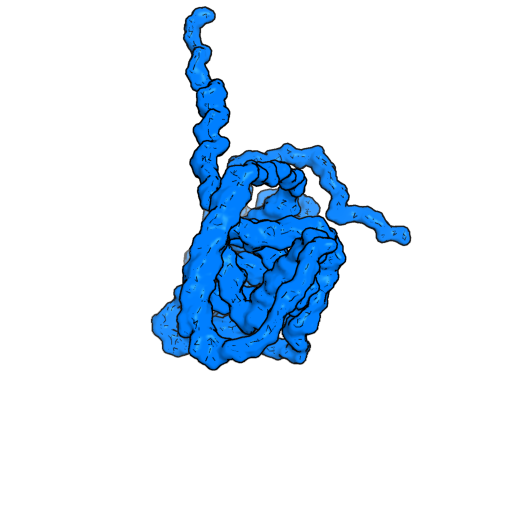O . LYS A 1 81 ? 21.217 15.260 -41.068 1.00 41.19 81 LYS A O 1
ATOM 638 N N . GLU A 1 82 ? 19.628 14.324 -42.342 1.00 41.56 82 GLU A N 1
ATOM 639 C CA . GLU A 1 82 ? 20.505 13.329 -42.964 1.00 41.56 82 GLU A CA 1
ATOM 640 C C . GLU A 1 82 ? 21.590 13.986 -43.829 1.00 41.56 82 GLU A C 1
ATOM 642 O O . GLU A 1 82 ? 22.725 13.514 -43.842 1.00 41.56 82 GLU A O 1
ATOM 647 N N . ALA A 1 83 ? 21.299 15.115 -44.487 1.00 43.69 83 ALA A N 1
ATOM 648 C CA . ALA A 1 83 ? 22.301 15.890 -45.218 1.00 43.69 83 ALA A CA 1
ATOM 649 C C . ALA A 1 83 ? 23.343 16.561 -44.295 1.00 43.69 83 ALA A C 1
ATOM 651 O O . ALA A 1 83 ? 24.534 16.565 -44.623 1.00 43.69 83 ALA A O 1
ATOM 652 N N . GLU A 1 84 ? 22.934 17.085 -43.132 1.00 45.12 84 GLU A N 1
ATOM 653 C CA . GLU A 1 84 ? 23.853 17.635 -42.117 1.00 45.12 84 GLU A CA 1
ATOM 654 C C . GLU A 1 84 ? 24.710 16.542 -41.455 1.00 45.12 84 GLU A C 1
ATOM 656 O O . GLU A 1 84 ? 25.919 16.716 -41.270 1.00 45.12 84 GLU A O 1
ATOM 661 N N . GLU A 1 85 ? 24.109 15.390 -41.152 1.00 42.09 85 GLU A N 1
ATOM 662 C CA . GLU A 1 85 ? 24.783 14.224 -40.574 1.00 42.09 85 GLU A CA 1
ATOM 663 C C . GLU A 1 85 ? 25.769 13.599 -41.579 1.00 42.09 85 GLU A C 1
ATOM 665 O O . GLU A 1 85 ? 26.915 13.300 -41.236 1.00 42.09 85 GLU A O 1
ATOM 670 N N . ALA A 1 86 ? 25.380 13.496 -42.857 1.00 43.78 86 ALA A N 1
ATOM 671 C CA . ALA A 1 86 ? 26.248 13.046 -43.943 1.00 43.78 86 ALA A CA 1
ATOM 672 C C . ALA A 1 86 ? 27.420 14.010 -44.192 1.00 43.78 86 ALA A C 1
ATOM 674 O O . ALA A 1 86 ? 28.510 13.561 -44.550 1.00 43.78 86 ALA A O 1
ATOM 675 N N . GLY A 1 87 ? 27.237 15.317 -43.970 1.00 44.44 87 GLY A N 1
ATOM 676 C CA . GLY A 1 87 ? 28.318 16.307 -43.992 1.00 44.44 87 GLY A CA 1
ATOM 677 C C . GLY A 1 87 ? 29.354 16.073 -42.885 1.00 44.44 87 GLY A C 1
ATOM 678 O O . GLY A 1 87 ? 30.557 16.087 -43.152 1.00 44.44 87 GLY A O 1
ATOM 679 N N . ARG A 1 88 ? 28.896 15.758 -41.665 1.00 47.09 88 ARG A N 1
ATOM 680 C CA . ARG A 1 88 ? 29.761 15.374 -40.533 1.00 47.09 88 ARG A CA 1
ATOM 681 C C . ARG A 1 88 ? 30.468 14.034 -40.754 1.00 47.09 88 ARG A C 1
ATOM 683 O O . ARG A 1 88 ? 31.661 13.916 -40.484 1.00 47.09 88 ARG A O 1
ATOM 690 N N . LEU A 1 89 ? 29.768 13.040 -41.299 1.00 40.56 89 LEU A N 1
ATOM 691 C CA . LEU A 1 89 ? 30.320 11.714 -41.599 1.00 40.56 89 LEU A CA 1
ATOM 692 C C . LEU A 1 89 ? 31.320 11.726 -42.767 1.00 40.56 89 LEU A C 1
ATOM 694 O O . LEU A 1 89 ? 32.258 10.933 -42.757 1.00 40.56 89 LEU A O 1
ATOM 698 N N . ARG A 1 90 ? 31.192 12.645 -43.738 1.00 43.34 90 ARG A N 1
ATOM 699 C CA . ARG A 1 90 ? 32.197 12.842 -44.805 1.00 43.34 90 ARG A CA 1
ATOM 700 C C . ARG A 1 90 ? 33.514 13.420 -44.284 1.00 43.34 90 ARG A C 1
ATOM 702 O O . ARG A 1 90 ? 34.560 13.036 -44.794 1.00 43.34 90 ARG A O 1
ATOM 709 N N . GLN A 1 91 ? 33.487 14.268 -43.251 1.00 44.62 91 GLN A N 1
ATOM 710 C CA . GLN A 1 91 ? 34.711 14.744 -42.583 1.00 44.62 91 GLN A CA 1
ATOM 711 C C . GLN A 1 91 ? 35.431 13.641 -41.791 1.00 44.62 91 GLN A C 1
ATOM 713 O O . GLN A 1 91 ? 36.647 13.692 -41.650 1.00 44.62 91 GLN A O 1
ATOM 718 N N . LEU A 1 92 ? 34.702 12.629 -41.310 1.00 40.78 92 LEU A N 1
ATOM 719 C CA . LEU A 1 92 ? 35.258 11.489 -40.569 1.00 40.78 92 LEU A CA 1
ATOM 720 C C . LEU A 1 92 ? 35.676 10.309 -41.467 1.00 40.78 92 LEU A C 1
ATOM 722 O O . LEU A 1 92 ? 36.417 9.439 -41.018 1.00 40.78 92 LEU A O 1
ATOM 726 N N . ARG A 1 93 ? 35.233 10.272 -42.732 1.00 35.38 93 ARG A N 1
ATOM 727 C CA . ARG A 1 93 ? 35.496 9.174 -43.683 1.00 35.38 93 ARG A CA 1
ATOM 728 C C . ARG A 1 93 ? 36.629 9.422 -44.683 1.00 35.38 93 ARG A C 1
ATOM 730 O O . ARG A 1 93 ? 36.932 8.522 -45.453 1.00 35.38 93 ARG A O 1
ATOM 737 N N . SER A 1 94 ? 37.342 10.549 -44.626 1.00 36.69 94 SER A N 1
ATOM 738 C CA . SER A 1 94 ? 38.553 10.770 -45.443 1.00 36.69 94 SER A CA 1
ATOM 739 C C . SER A 1 94 ? 39.787 9.958 -44.992 1.00 36.69 94 SER A C 1
ATOM 741 O O . SER A 1 94 ? 40.911 10.323 -45.331 1.00 36.69 94 SER A O 1
ATOM 743 N N . LEU A 1 95 ? 39.611 8.903 -44.185 1.00 39.72 95 LEU A N 1
ATOM 744 C CA . LEU A 1 95 ? 40.694 8.077 -43.629 1.00 39.72 95 LEU A CA 1
ATOM 745 C C . LEU A 1 95 ? 40.475 6.560 -43.775 1.00 39.72 95 LEU A C 1
ATOM 747 O O . LEU A 1 95 ? 41.175 5.783 -43.134 1.00 39.72 95 LEU A O 1
ATOM 751 N N . SER A 1 96 ? 39.544 6.103 -44.615 1.00 30.34 96 SER A N 1
ATOM 752 C CA . SER A 1 96 ? 39.526 4.695 -45.053 1.00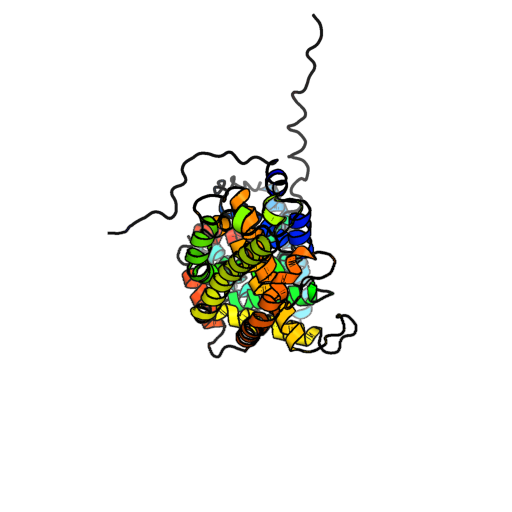 30.34 96 SER A CA 1
ATOM 753 C C . SER A 1 96 ? 38.624 4.513 -46.272 1.00 30.34 96 SER A C 1
ATOM 755 O O . SER A 1 96 ? 37.401 4.542 -46.159 1.00 30.34 96 SER A O 1
ATOM 757 N N . ASP A 1 97 ? 39.241 4.343 -47.440 1.00 27.91 97 ASP A N 1
ATOM 758 C CA . ASP A 1 97 ? 38.535 4.040 -48.683 1.00 27.91 97 ASP A CA 1
ATOM 759 C C . ASP A 1 97 ? 38.368 2.529 -48.951 1.00 27.91 97 ASP A C 1
ATOM 761 O O . ASP A 1 97 ? 39.203 1.715 -48.555 1.00 27.91 97 ASP A O 1
ATOM 765 N N . PHE A 1 98 ? 37.345 2.262 -49.785 1.00 27.58 98 PHE A N 1
ATOM 766 C CA . PHE A 1 98 ? 37.108 1.128 -50.705 1.00 27.58 98 PHE A CA 1
ATOM 767 C C . PHE A 1 98 ? 36.595 -0.192 -50.104 1.00 27.58 98 PHE A C 1
ATOM 769 O O . PHE A 1 98 ? 37.125 -0.678 -49.118 1.00 27.58 98 PHE A O 1
ATOM 776 N N . HIS A 1 99 ? 35.596 -0.900 -50.649 1.00 27.78 99 HIS A N 1
ATOM 777 C CA . HIS A 1 99 ? 34.790 -0.862 -51.890 1.00 27.78 99 HIS A CA 1
ATOM 778 C C . HIS A 1 99 ? 33.512 -1.710 -51.564 1.00 27.78 99 HIS A C 1
ATOM 780 O O . HIS A 1 99 ? 33.617 -2.616 -50.748 1.00 27.78 99 HIS A O 1
ATOM 786 N N . GLU A 1 100 ? 32.274 -1.432 -52.003 1.00 25.22 100 GLU A N 1
ATOM 787 C CA . GLU A 1 100 ? 31.643 -2.099 -53.164 1.00 25.22 100 GLU A CA 1
ATOM 788 C C . GLU A 1 100 ? 30.163 -1.689 -53.393 1.00 25.22 100 GLU A C 1
ATOM 790 O O . GLU A 1 100 ? 29.379 -1.484 -52.471 1.00 25.22 100 GLU A O 1
ATOM 795 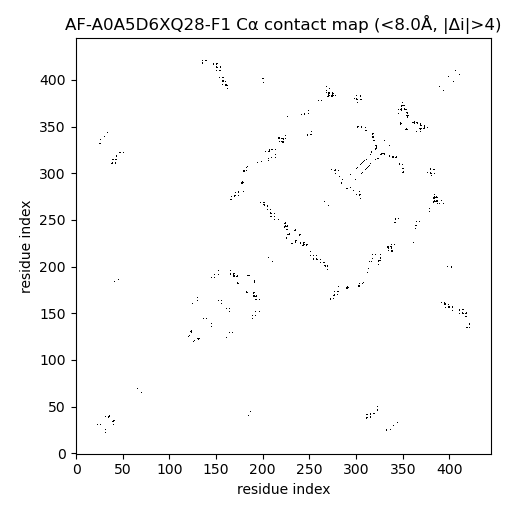N N . SER A 1 101 ? 29.854 -1.615 -54.692 1.00 25.98 101 SER A N 1
ATOM 796 C CA . SER A 1 101 ? 28.620 -1.789 -55.479 1.00 25.98 101 SER A CA 1
ATOM 797 C C . SER A 1 101 ? 27.259 -2.170 -54.849 1.00 25.98 101 SER A C 1
ATOM 799 O O . SER A 1 101 ? 27.074 -3.219 -54.244 1.00 25.98 101 SER A O 1
ATOM 801 N N . SER A 1 102 ? 26.283 -1.347 -55.250 1.00 26.58 102 SER A N 1
ATOM 802 C CA . SER A 1 102 ? 24.845 -1.525 -55.544 1.00 26.58 102 SER A CA 1
ATOM 803 C C . SER A 1 102 ? 24.221 -2.922 -55.730 1.00 26.58 102 SER A C 1
ATOM 805 O O . SER A 1 102 ? 24.793 -3.777 -56.402 1.00 26.58 102 SER A O 1
ATOM 807 N N . GLY A 1 103 ? 22.938 -3.041 -55.335 1.00 25.19 103 GLY A N 1
ATOM 808 C CA . GLY A 1 103 ? 22.010 -4.065 -55.846 1.00 25.19 103 GLY A CA 1
ATOM 809 C C . GLY A 1 103 ? 20.599 -4.092 -55.222 1.00 25.19 103 GLY A C 1
ATOM 810 O O . GLY A 1 103 ? 20.377 -4.809 -54.259 1.00 25.19 103 GLY A O 1
ATOM 811 N N . SER A 1 104 ? 19.675 -3.327 -55.821 1.00 26.62 104 SER A N 1
ATOM 812 C CA . SER A 1 104 ? 18.203 -3.499 -55.933 1.00 26.62 104 SER A CA 1
ATOM 813 C C . SER A 1 104 ? 17.329 -3.887 -54.723 1.00 26.62 104 SER A C 1
ATOM 815 O O . SER A 1 104 ? 17.296 -5.031 -54.272 1.00 26.62 104 SER A O 1
ATOM 817 N N . ALA A 1 105 ? 16.483 -2.925 -54.346 1.00 30.06 105 ALA A N 1
ATOM 818 C CA . ALA A 1 105 ? 15.249 -3.084 -53.590 1.00 30.06 105 ALA A CA 1
ATOM 819 C C . ALA A 1 105 ? 14.126 -3.671 -54.463 1.00 30.06 105 ALA A C 1
ATOM 821 O O . ALA A 1 105 ? 14.026 -3.298 -55.626 1.00 30.06 105 ALA A O 1
ATOM 822 N N . GLU A 1 106 ? 13.290 -4.534 -53.877 1.00 30.02 106 GLU A N 1
ATOM 823 C CA . GLU A 1 106 ? 11.813 -4.504 -53.961 1.00 30.02 106 GLU A CA 1
ATOM 824 C C . GLU A 1 106 ? 11.206 -5.809 -53.412 1.00 30.02 106 GLU A C 1
ATOM 826 O O . GLU A 1 106 ? 10.927 -6.763 -54.128 1.00 30.02 106 GLU A O 1
ATOM 831 N N . SER A 1 107 ? 11.008 -5.854 -52.093 1.00 32.12 107 SER A N 1
ATOM 832 C CA . SER A 1 107 ? 9.900 -6.582 -51.430 1.00 32.12 107 SER A CA 1
ATOM 833 C C . SER A 1 107 ? 9.713 -6.158 -49.959 1.00 32.12 107 SER A C 1
ATOM 835 O O . SER A 1 107 ? 9.008 -6.803 -49.187 1.00 32.12 107 SER A O 1
ATOM 837 N N . ASP A 1 108 ? 10.324 -5.044 -49.544 1.00 32.25 108 ASP A N 1
ATOM 838 C CA . ASP A 1 108 ? 10.660 -4.819 -48.138 1.00 32.25 108 ASP A CA 1
ATOM 839 C C . ASP A 1 108 ? 9.533 -4.191 -47.300 1.00 32.25 108 ASP A C 1
ATOM 841 O O . ASP A 1 108 ? 9.661 -4.178 -46.095 1.00 32.25 108 ASP A O 1
ATOM 845 N N . ASN A 1 109 ? 8.401 -3.704 -47.825 1.00 33.38 109 ASN A N 1
ATOM 846 C CA . ASN A 1 109 ? 7.503 -2.846 -47.016 1.00 33.38 109 ASN A CA 1
ATOM 847 C C . ASN A 1 109 ? 6.790 -3.525 -45.823 1.00 33.38 109 ASN A C 1
ATOM 849 O O . ASN A 1 109 ? 6.549 -2.868 -44.807 1.00 33.38 109 ASN A O 1
ATOM 853 N N . SER A 1 110 ? 6.485 -4.822 -45.887 1.00 30.09 110 SER A N 1
ATOM 854 C CA . SER A 1 110 ? 5.951 -5.581 -44.739 1.00 30.09 110 SER A CA 1
ATOM 855 C C . SER A 1 110 ? 7.062 -6.020 -43.777 1.00 30.09 110 SER A C 1
ATOM 857 O O . SER A 1 110 ? 6.876 -6.046 -42.559 1.00 30.09 110 SER A O 1
ATOM 859 N N . ILE A 1 111 ? 8.256 -6.271 -44.314 1.00 32.09 111 ILE A N 1
ATOM 860 C CA . ILE A 1 111 ? 9.453 -6.647 -43.562 1.00 32.09 111 ILE A CA 1
ATOM 861 C C . ILE A 1 111 ? 10.083 -5.409 -42.884 1.00 32.09 111 ILE A C 1
ATOM 863 O O . ILE A 1 111 ? 10.594 -5.527 -41.777 1.00 32.09 111 ILE A O 1
ATOM 867 N N . GLN A 1 112 ? 9.968 -4.208 -43.459 1.00 32.16 112 GLN A N 1
ATOM 868 C CA . GLN A 1 112 ? 10.501 -2.931 -42.963 1.00 32.16 112 GLN A CA 1
ATOM 869 C C . GLN A 1 112 ? 9.752 -2.472 -41.710 1.00 32.16 112 GLN A C 1
ATOM 871 O O . GLN A 1 112 ? 10.378 -1.978 -40.775 1.00 32.16 112 GLN A O 1
ATOM 876 N N . ARG A 1 113 ? 8.423 -2.666 -41.653 1.00 30.69 113 ARG A N 1
ATOM 877 C CA . ARG A 1 113 ? 7.611 -2.354 -40.460 1.00 30.69 113 ARG A CA 1
ATOM 878 C C . ARG A 1 113 ? 7.940 -3.295 -39.298 1.00 30.69 113 ARG A C 1
ATOM 880 O O . ARG A 1 113 ? 8.162 -2.825 -38.183 1.00 30.69 113 ARG A O 1
ATOM 887 N N . ALA A 1 114 ? 8.107 -4.592 -39.573 1.00 28.92 114 ALA A N 1
ATOM 888 C CA . ALA A 1 114 ? 8.564 -5.572 -38.584 1.00 28.92 114 ALA A CA 1
ATOM 889 C C . ALA A 1 114 ? 10.037 -5.359 -38.161 1.00 28.92 114 ALA A C 1
ATOM 891 O O . ALA A 1 114 ? 10.371 -5.512 -36.985 1.00 28.92 114 ALA A O 1
ATOM 892 N N . LYS A 1 115 ? 10.920 -4.953 -39.087 1.00 29.56 115 LYS A N 1
ATOM 893 C CA . LYS A 1 115 ? 12.325 -4.584 -38.823 1.00 29.56 115 LYS A CA 1
ATOM 894 C C . LYS A 1 115 ? 12.434 -3.282 -38.021 1.00 29.56 115 LYS A C 1
ATOM 896 O O . LYS A 1 115 ? 13.273 -3.206 -37.135 1.00 29.56 115 LYS A O 1
ATOM 901 N N . SER A 1 116 ? 11.575 -2.289 -38.263 1.00 36.78 116 SER A N 1
ATOM 902 C CA . SER A 1 116 ? 11.553 -1.015 -37.526 1.00 36.78 116 SER A CA 1
ATOM 903 C C . SER A 1 116 ? 11.038 -1.187 -36.091 1.00 36.78 116 SER A C 1
ATOM 905 O O . SER A 1 116 ? 11.600 -0.610 -35.161 1.00 36.78 116 SER A O 1
ATOM 907 N N . ALA A 1 117 ? 10.039 -2.055 -35.881 1.00 34.59 117 ALA A N 1
ATOM 908 C CA . ALA A 1 117 ? 9.638 -2.480 -34.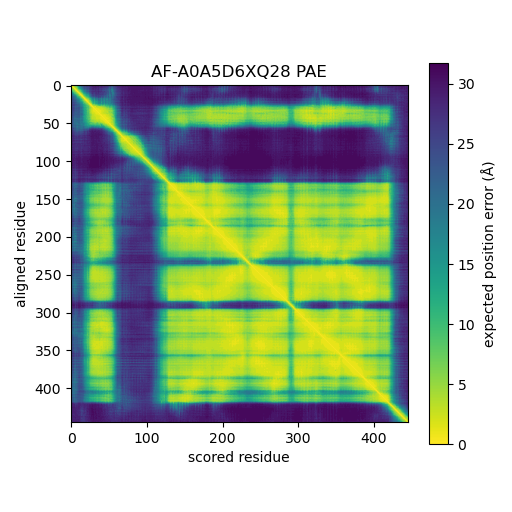542 1.00 34.59 117 ALA A CA 1
ATOM 909 C C . ALA A 1 117 ? 10.778 -3.228 -33.826 1.00 34.59 117 ALA A C 1
ATOM 911 O O . ALA A 1 117 ? 11.122 -2.861 -32.709 1.00 34.59 117 ALA A O 1
ATOM 912 N N . ARG A 1 118 ? 11.449 -4.189 -34.480 1.00 37.72 118 ARG A N 1
ATOM 913 C CA . ARG A 1 118 ? 12.615 -4.886 -33.896 1.00 37.72 118 ARG A CA 1
ATOM 914 C C . ARG A 1 118 ? 13.815 -3.973 -33.623 1.00 37.72 118 ARG A C 1
ATOM 916 O O . ARG A 1 118 ? 14.502 -4.191 -32.637 1.00 37.72 118 ARG A O 1
ATOM 923 N N . SER A 1 119 ? 14.059 -2.960 -34.455 1.00 41.47 119 SER A N 1
ATOM 924 C CA . SER A 1 119 ? 15.179 -2.017 -34.309 1.00 41.47 119 SER A CA 1
ATOM 925 C C . SER A 1 119 ? 15.025 -1.103 -33.094 1.00 41.47 119 SER A C 1
ATOM 927 O O . SER A 1 119 ? 16.005 -0.829 -32.417 1.00 41.47 119 SER A O 1
ATOM 929 N N . LEU A 1 120 ? 13.805 -0.657 -32.783 1.00 43.88 120 LEU A N 1
ATOM 930 C CA . LEU A 1 120 ? 13.547 0.137 -31.577 1.00 43.88 120 LEU A CA 1
ATOM 931 C C . LEU A 1 120 ? 13.384 -0.736 -30.330 1.00 43.88 120 LEU A C 1
ATOM 933 O O . LEU A 1 120 ? 13.762 -0.309 -29.250 1.00 43.88 120 LEU A O 1
ATOM 937 N N . MET A 1 121 ? 12.886 -1.971 -30.458 1.00 46.34 121 MET A N 1
ATOM 938 C CA . MET A 1 121 ? 12.944 -2.967 -29.374 1.00 46.34 121 MET A CA 1
ATOM 939 C C . MET A 1 121 ? 14.394 -3.335 -29.039 1.00 46.34 121 MET A C 1
ATOM 941 O O . MET A 1 121 ? 14.708 -3.591 -27.879 1.00 46.34 121 MET A O 1
ATOM 945 N N . ALA A 1 122 ? 15.286 -3.309 -30.036 1.00 44.50 122 ALA A N 1
ATOM 946 C CA . ALA A 1 122 ? 16.719 -3.321 -29.804 1.00 44.50 122 ALA A CA 1
ATOM 947 C C . ALA A 1 122 ? 17.141 -2.042 -29.067 1.00 44.50 122 ALA A C 1
ATOM 949 O O . ALA A 1 122 ? 17.722 -2.181 -28.015 1.00 44.50 122 ALA A O 1
ATOM 950 N N . ASP A 1 123 ? 16.743 -0.824 -29.439 1.00 47.78 123 ASP A N 1
ATOM 951 C CA . ASP A 1 123 ? 17.118 0.379 -28.657 1.00 47.78 123 ASP A CA 1
ATOM 952 C C . ASP A 1 123 ? 16.548 0.441 -27.218 1.00 47.78 123 ASP A C 1
ATOM 954 O O . ASP A 1 123 ? 17.236 0.895 -26.300 1.00 47.78 123 ASP A O 1
ATOM 958 N N . PHE A 1 124 ? 15.330 -0.056 -26.969 1.00 46.78 124 PHE A N 1
ATOM 959 C CA . PHE A 1 124 ? 14.782 -0.238 -25.614 1.00 46.78 124 PHE A CA 1
ATOM 960 C C . PHE A 1 124 ? 15.446 -1.419 -24.870 1.00 46.78 124 PHE A C 1
ATOM 962 O O . PHE A 1 124 ? 15.449 -1.456 -23.636 1.00 46.78 124 PHE A O 1
ATOM 969 N N . GLY A 1 125 ? 16.024 -2.378 -25.603 1.00 42.03 125 GLY A N 1
ATOM 970 C CA . GLY A 1 125 ? 16.518 -3.662 -25.098 1.00 42.03 125 GLY A CA 1
ATOM 971 C C . GLY A 1 125 ? 18.043 -3.870 -25.095 1.00 42.03 125 GLY A C 1
ATOM 972 O O . GLY A 1 125 ? 18.515 -4.721 -24.342 1.00 42.03 125 GLY A O 1
ATOM 973 N N . SER A 1 126 ? 18.839 -3.113 -25.849 1.00 43.50 126 SER A N 1
ATOM 974 C CA . SER A 1 126 ? 20.252 -3.402 -26.158 1.00 43.50 126 SER A CA 1
ATOM 975 C C . SER A 1 126 ? 21.233 -2.403 -25.553 1.00 43.50 126 SER A C 1
ATOM 977 O O . SER A 1 126 ? 22.410 -2.724 -25.430 1.00 43.50 126 SER A O 1
ATOM 979 N N . GLY A 1 127 ? 20.782 -1.217 -25.138 1.00 46.47 127 GLY A N 1
ATOM 980 C CA . GLY A 1 127 ? 21.598 -0.289 -24.352 1.00 46.47 127 GLY A CA 1
ATOM 981 C C . GLY A 1 127 ? 21.421 -0.530 -22.855 1.00 46.47 127 GLY A C 1
ATOM 982 O O . GLY A 1 127 ? 20.303 -0.758 -22.401 1.00 46.47 127 GLY A O 1
ATOM 983 N N . GLU A 1 128 ? 22.476 -0.432 -22.046 1.00 49.28 128 GLU A N 1
ATOM 984 C CA . GLU A 1 128 ? 22.387 -0.411 -20.569 1.00 49.28 128 GLU A CA 1
ATOM 985 C C . GLU A 1 128 ? 21.592 0.798 -20.033 1.00 49.28 128 GLU A C 1
ATOM 987 O O . GLU A 1 128 ? 21.126 0.785 -18.896 1.00 49.28 128 GLU A O 1
ATOM 992 N N . SER A 1 129 ? 21.359 1.821 -20.863 1.00 60.84 129 SER A N 1
ATOM 993 C CA . SER A 1 129 ? 20.742 3.080 -20.441 1.00 60.84 129 SER A CA 1
ATOM 994 C C . SER A 1 129 ? 19.230 3.146 -20.691 1.00 60.84 129 SER A C 1
ATOM 996 O O . SER A 1 129 ? 18.751 2.834 -21.777 1.00 60.84 129 SER A O 1
ATOM 998 N N . MET A 1 130 ? 18.457 3.617 -19.705 1.00 82.00 130 MET A N 1
ATOM 999 C CA . MET A 1 130 ? 17.014 3.925 -19.815 1.00 82.00 130 MET A CA 1
ATOM 1000 C C . MET A 1 130 ? 16.745 5.267 -20.531 1.00 82.00 130 MET A C 1
ATOM 1002 O O . MET A 1 130 ? 15.701 5.892 -20.341 1.00 82.00 130 MET A O 1
ATOM 1006 N N . THR A 1 131 ? 17.689 5.732 -21.359 1.00 74.88 131 THR A N 1
ATOM 1007 C CA . THR A 1 131 ? 17.664 7.059 -21.997 1.00 74.88 131 THR A CA 1
ATOM 1008 C C . THR A 1 131 ? 16.442 7.264 -22.881 1.00 74.88 131 THR A C 1
ATOM 1010 O O . THR A 1 131 ? 15.883 8.357 -22.874 1.00 74.88 131 THR A O 1
ATOM 1013 N N . VAL A 1 132 ? 16.004 6.241 -23.622 1.00 75.75 132 VAL A N 1
ATOM 1014 C CA . VAL A 1 132 ? 14.841 6.358 -24.517 1.00 75.75 132 VAL A CA 1
ATOM 1015 C C . VAL A 1 132 ? 13.563 6.576 -23.708 1.00 75.75 132 VAL A C 1
ATOM 1017 O O . VAL A 1 132 ? 12.858 7.551 -23.949 1.00 75.75 132 VAL A O 1
ATOM 1020 N N . VAL A 1 133 ? 13.312 5.739 -22.694 1.00 81.81 133 VAL A N 1
ATOM 1021 C CA . VAL A 1 133 ? 12.165 5.884 -21.775 1.00 81.81 133 VAL A CA 1
ATOM 1022 C C . VAL A 1 133 ? 12.193 7.246 -21.083 1.00 81.81 133 VAL A C 1
ATOM 1024 O O . VAL A 1 133 ? 11.191 7.955 -21.073 1.00 81.81 133 VAL A O 1
ATOM 1027 N N . SER A 1 134 ? 13.362 7.647 -20.575 1.00 79.88 134 SER A N 1
ATOM 1028 C CA . SER A 1 134 ? 13.556 8.959 -19.956 1.00 79.88 134 SER A CA 1
ATOM 1029 C C . SER A 1 134 ? 13.240 10.101 -20.928 1.00 79.88 134 SER A C 1
ATOM 1031 O O . SER A 1 134 ? 12.493 11.009 -20.587 1.00 79.88 134 SER A O 1
ATOM 1033 N N . SER A 1 135 ? 13.717 10.030 -22.174 1.00 76.75 135 SER A N 1
ATOM 1034 C CA . SER A 1 135 ? 13.472 11.061 -23.195 1.00 76.75 135 SER A CA 1
ATOM 1035 C C . SER A 1 135 ? 11.996 11.149 -23.590 1.00 76.75 135 SER A C 1
ATOM 1037 O O . SER A 1 135 ? 11.474 12.248 -23.762 1.00 76.75 135 SER A O 1
ATOM 1039 N N . VAL A 1 136 ? 11.320 10.002 -23.711 1.00 79.81 136 VAL A N 1
ATOM 1040 C CA . VAL A 1 136 ? 9.877 9.905 -23.981 1.00 79.81 136 VAL A CA 1
ATOM 1041 C C . VAL A 1 136 ? 9.083 10.581 -22.861 1.00 79.81 136 VAL A C 1
ATOM 1043 O O . VAL A 1 136 ? 8.291 11.484 -23.126 1.00 79.81 136 VAL A O 1
ATOM 1046 N N . LEU A 1 137 ? 9.349 10.213 -21.606 1.00 82.81 137 LEU A N 1
ATOM 1047 C CA . LEU A 1 137 ? 8.638 10.751 -20.444 1.00 82.81 137 LEU A CA 1
ATOM 1048 C C . LEU A 1 137 ? 9.020 12.203 -20.125 1.00 82.81 137 LEU A C 1
ATOM 1050 O O . LEU A 1 137 ? 8.217 12.930 -19.552 1.00 82.81 137 LEU A O 1
ATOM 1054 N N . GLN A 1 138 ? 10.217 12.666 -20.488 1.00 79.75 138 GLN A N 1
ATOM 1055 C CA . GLN A 1 138 ? 10.601 14.077 -20.359 1.00 79.75 138 GLN A CA 1
ATOM 1056 C C . GLN A 1 138 ? 9.955 14.963 -21.430 1.00 79.75 138 GLN A C 1
ATOM 1058 O O . GLN A 1 138 ? 9.695 16.134 -21.164 1.00 79.75 138 GLN A O 1
ATOM 1063 N N . ALA A 1 139 ? 9.699 14.424 -22.626 1.00 77.62 139 ALA A N 1
ATOM 1064 C CA . ALA A 1 139 ? 9.043 15.150 -23.711 1.00 77.62 139 ALA A CA 1
ATOM 1065 C C . ALA A 1 139 ? 7.515 15.235 -23.551 1.00 77.62 139 ALA A C 1
ATOM 1067 O O . ALA A 1 139 ? 6.910 16.152 -24.104 1.00 77.62 139 ALA A O 1
ATOM 1068 N N . ALA A 1 140 ? 6.913 14.298 -22.814 1.00 78.75 140 ALA A N 1
ATOM 1069 C CA . ALA A 1 140 ? 5.475 14.214 -22.584 1.00 78.75 140 ALA A CA 1
ATOM 1070 C C . ALA A 1 140 ? 4.971 15.199 -21.509 1.00 78.75 140 ALA A C 1
ATOM 1072 O O . ALA A 1 140 ? 5.662 15.496 -20.526 1.00 78.75 140 ALA A O 1
ATOM 1073 N N . GLY A 1 141 ? 3.734 15.674 -21.666 1.00 80.44 141 GLY A N 1
ATOM 1074 C CA . GLY A 1 141 ? 2.999 16.411 -20.634 1.00 80.44 141 GLY A CA 1
ATOM 1075 C C . GLY A 1 141 ? 2.615 15.524 -19.442 1.00 80.44 141 GLY A C 1
ATOM 1076 O O . GLY A 1 141 ? 2.702 14.302 -19.513 1.00 80.44 141 GLY A O 1
ATOM 1077 N N . ARG A 1 142 ? 2.177 16.118 -18.321 1.00 80.31 142 ARG A N 1
ATOM 1078 C CA . ARG A 1 142 ? 1.832 15.360 -17.098 1.00 80.31 142 ARG A CA 1
ATOM 1079 C C . ARG A 1 142 ? 0.789 14.267 -17.363 1.00 80.31 142 ARG A C 1
ATOM 1081 O O . ARG A 1 142 ? 1.025 13.127 -16.990 1.00 80.31 142 ARG A O 1
ATOM 1088 N N . GLU A 1 143 ? -0.311 14.603 -18.032 1.00 80.75 143 GLU A N 1
ATOM 1089 C CA . GLU A 1 143 ? -1.391 13.653 -18.351 1.00 80.75 143 GLU A CA 1
ATOM 1090 C C . GLU A 1 143 ? -0.918 12.539 -19.295 1.00 80.75 143 GLU A C 1
ATOM 1092 O O . GLU A 1 143 ? -1.169 11.362 -19.048 1.00 80.75 143 GLU A O 1
ATOM 1097 N N . GLU A 1 144 ? -0.149 12.894 -20.327 1.00 80.81 144 GLU A N 1
ATOM 1098 C CA . GLU A 1 144 ? 0.415 11.939 -21.286 1.00 80.81 144 GLU A CA 1
ATOM 1099 C C . GLU A 1 144 ? 1.328 10.917 -20.594 1.00 80.81 144 GLU A C 1
ATOM 1101 O O . GLU A 1 144 ? 1.235 9.724 -20.873 1.00 80.81 144 GLU A O 1
ATOM 1106 N N . LYS A 1 145 ? 2.165 11.347 -19.636 1.00 84.44 145 LYS A N 1
ATOM 1107 C CA . LYS A 1 145 ? 3.010 10.423 -18.857 1.00 84.44 145 LYS A CA 1
ATOM 1108 C C . LYS A 1 145 ? 2.189 9.369 -18.121 1.00 84.44 145 LYS A C 1
ATOM 1110 O O . LYS A 1 145 ? 2.626 8.224 -18.053 1.00 84.44 145 LYS A O 1
ATOM 1115 N N . MET A 1 146 ? 1.021 9.741 -17.595 1.00 84.81 146 MET A N 1
ATOM 1116 C CA . MET A 1 146 ? 0.147 8.818 -16.862 1.00 84.81 146 MET A CA 1
ATOM 1117 C C . MET A 1 146 ? -0.486 7.782 -17.786 1.00 84.81 146 MET A C 1
ATOM 1119 O O . MET A 1 146 ? -0.539 6.602 -17.445 1.00 84.81 146 MET A O 1
ATOM 1123 N N . VAL A 1 147 ? -0.880 8.192 -18.993 1.00 83.31 147 VAL A N 1
ATOM 1124 C CA . VAL A 1 147 ? -1.403 7.276 -20.019 1.00 83.31 147 VAL A CA 1
ATOM 1125 C C . VAL A 1 147 ? -0.333 6.282 -20.485 1.00 83.31 147 VAL A C 1
ATOM 1127 O O . VAL A 1 147 ? -0.650 5.142 -20.813 1.00 83.31 147 VAL A O 1
ATOM 1130 N N . LEU A 1 148 ? 0.946 6.672 -20.471 1.00 85.50 148 LEU A N 1
ATOM 1131 C CA . LEU A 1 148 ? 2.055 5.815 -20.903 1.00 85.50 148 LEU A CA 1
ATOM 1132 C C . LEU A 1 148 ? 2.455 4.730 -19.888 1.00 85.50 148 LEU A C 1
ATOM 1134 O O . LEU A 1 148 ? 3.199 3.824 -20.260 1.00 85.50 148 LEU A O 1
ATOM 1138 N N . LEU A 1 149 ? 1.979 4.768 -18.639 1.00 87.50 149 LEU A N 1
ATOM 1139 C CA . LEU A 1 149 ? 2.442 3.848 -17.589 1.00 87.50 149 LEU A CA 1
ATOM 1140 C C . LEU A 1 149 ? 2.119 2.378 -17.889 1.00 87.50 149 LEU A C 1
ATOM 1142 O O . LEU A 1 149 ? 3.027 1.548 -17.914 1.00 87.50 149 LEU A O 1
ATOM 1146 N N . TYR A 1 150 ? 0.852 2.051 -18.157 1.00 87.25 150 TYR A N 1
ATOM 1147 C CA . TYR A 1 150 ? 0.437 0.680 -18.481 1.00 87.25 150 TYR A CA 1
ATOM 1148 C C . TYR A 1 150 ? 1.033 0.163 -19.800 1.00 87.25 150 TYR A C 1
ATOM 1150 O O . TYR A 1 150 ? 1.547 -0.958 -19.792 1.00 87.25 150 TYR A O 1
ATOM 1158 N N . PRO A 1 151 ? 1.062 0.948 -20.900 1.00 87.69 151 PRO A N 1
ATOM 1159 C CA . PRO A 1 151 ? 1.807 0.587 -22.104 1.00 87.69 151 PRO A CA 1
ATOM 1160 C C . PRO A 1 151 ? 3.276 0.254 -21.828 1.00 87.69 151 PRO A C 1
ATOM 1162 O O . PRO A 1 151 ? 3.780 -0.759 -22.310 1.00 87.69 151 PRO A O 1
ATOM 1165 N N . LEU A 1 152 ? 3.971 1.060 -21.015 1.00 88.88 152 LEU A N 1
ATOM 1166 C CA . LEU A 1 152 ? 5.363 0.797 -20.642 1.00 88.88 152 LEU A CA 1
ATOM 1167 C C . LEU A 1 152 ? 5.499 -0.488 -19.817 1.00 88.88 152 LEU A C 1
ATOM 1169 O O . LEU A 1 152 ? 6.401 -1.280 -20.088 1.00 88.88 152 LEU A O 1
ATOM 1173 N N . LEU A 1 153 ? 4.607 -0.728 -18.853 1.00 90.62 153 LEU A N 1
ATOM 1174 C CA . LEU A 1 153 ? 4.597 -1.969 -18.075 1.00 90.62 153 LEU A CA 1
ATOM 1175 C C . LEU A 1 153 ? 4.370 -3.194 -18.977 1.00 90.62 153 LEU A C 1
ATOM 1177 O O . LEU A 1 153 ? 5.154 -4.138 -18.909 1.00 90.62 153 LEU A O 1
ATOM 1181 N N . ARG A 1 154 ? 3.380 -3.167 -19.879 1.00 87.81 154 ARG A N 1
ATOM 1182 C CA . ARG A 1 154 ? 3.124 -4.264 -20.832 1.00 87.81 154 ARG A CA 1
ATOM 1183 C C . ARG A 1 154 ? 4.315 -4.513 -21.749 1.00 87.81 154 ARG A C 1
ATOM 1185 O O . ARG A 1 154 ? 4.795 -5.642 -21.835 1.00 87.81 154 ARG A O 1
ATOM 1192 N N . LEU A 1 155 ? 4.842 -3.461 -22.380 1.00 85.94 155 LEU A N 1
ATOM 1193 C CA . LEU A 1 155 ? 5.981 -3.556 -23.296 1.00 85.94 155 LEU A CA 1
ATOM 1194 C C . LEU A 1 155 ? 7.224 -4.113 -22.597 1.00 85.94 155 LEU A C 1
ATOM 1196 O O . LEU A 1 155 ? 7.863 -5.018 -23.123 1.00 85.94 155 LEU A O 1
ATOM 1200 N N . PHE A 1 156 ? 7.576 -3.628 -21.406 1.00 89.56 156 PHE A N 1
ATOM 1201 C CA . PHE A 1 156 ? 8.715 -4.180 -20.666 1.00 89.56 156 PHE A CA 1
ATOM 1202 C C . PHE A 1 156 ? 8.429 -5.586 -20.123 1.00 89.56 156 PHE A C 1
ATOM 1204 O O . PHE A 1 156 ? 9.356 -6.391 -20.006 1.00 89.56 156 PHE A O 1
ATOM 1211 N N . GLY A 1 157 ? 7.165 -5.899 -19.830 1.00 86.94 157 GLY A N 1
ATOM 1212 C CA . GLY A 1 157 ? 6.704 -7.207 -19.376 1.00 86.94 157 GLY A CA 1
ATOM 1213 C C . GLY A 1 157 ? 6.958 -8.303 -20.379 1.00 86.94 157 GLY A C 1
ATOM 1214 O O . GLY A 1 157 ? 7.676 -9.257 -20.070 1.00 86.94 157 GLY A O 1
ATOM 1215 N N . ILE A 1 158 ? 6.435 -8.155 -21.589 1.00 84.31 158 ILE A N 1
ATOM 1216 C CA . ILE A 1 158 ? 6.539 -9.202 -22.610 1.00 84.31 158 ILE A CA 1
ATOM 1217 C C . ILE A 1 158 ? 7.989 -9.476 -23.050 1.00 84.31 158 ILE A C 1
ATOM 1219 O O . ILE A 1 158 ? 8.284 -10.540 -23.586 1.00 84.31 158 ILE A O 1
ATOM 1223 N N . HIS A 1 159 ? 8.911 -8.536 -22.803 1.00 83.00 159 HIS A N 1
ATOM 1224 C CA . HIS A 1 159 ? 10.337 -8.684 -23.108 1.00 83.00 159 HIS A CA 1
ATOM 1225 C C . HIS A 1 159 ? 11.178 -9.151 -21.915 1.00 83.00 159 HIS A C 1
ATOM 1227 O O . HIS A 1 159 ? 12.400 -9.204 -22.037 1.00 83.00 159 HIS A O 1
ATOM 1233 N N . ASN A 1 160 ? 10.566 -9.476 -20.770 1.00 85.38 160 ASN A N 1
ATOM 1234 C CA . ASN A 1 160 ? 11.262 -9.826 -19.525 1.00 85.38 160 ASN A CA 1
ATOM 1235 C C . ASN A 1 160 ? 12.244 -8.735 -19.058 1.00 85.38 160 ASN A C 1
ATOM 1237 O O . ASN A 1 160 ? 13.379 -9.012 -18.679 1.00 85.38 160 ASN A O 1
ATOM 1241 N N . ARG A 1 161 ? 11.825 -7.465 -19.114 1.00 88.50 161 ARG A N 1
ATOM 1242 C CA . ARG A 1 161 ? 12.635 -6.300 -18.705 1.00 88.50 161 ARG A CA 1
ATOM 1243 C C . ARG A 1 161 ? 11.978 -5.445 -17.624 1.00 88.50 161 ARG A C 1
ATOM 1245 O O . ARG A 1 161 ? 12.499 -4.378 -17.302 1.00 88.50 161 ARG A O 1
ATOM 1252 N N . LEU A 1 162 ? 10.866 -5.894 -17.039 1.00 90.81 162 LEU A N 1
ATOM 1253 C CA . LEU A 1 162 ? 10.158 -5.158 -15.981 1.00 90.81 162 LEU A CA 1
ATOM 1254 C C . LEU A 1 162 ? 11.046 -4.820 -14.789 1.00 90.81 162 LEU A C 1
ATOM 1256 O O . LEU A 1 162 ? 11.004 -3.686 -14.325 1.00 90.81 162 LEU A O 1
ATOM 1260 N N . SER A 1 163 ? 11.884 -5.757 -14.340 1.00 93.56 163 SER A N 1
ATOM 1261 C CA . SER A 1 163 ? 12.837 -5.548 -13.239 1.00 93.56 163 SER A CA 1
ATOM 1262 C C . SER A 1 163 ? 13.653 -4.265 -13.435 1.00 93.56 163 SER A C 1
ATOM 1264 O O . SER A 1 163 ? 13.797 -3.450 -12.522 1.00 93.56 163 SER A O 1
ATOM 1266 N N . ARG A 1 164 ? 14.126 -4.032 -14.662 1.00 92.06 164 ARG A N 1
ATOM 1267 C CA . ARG A 1 164 ? 14.895 -2.850 -15.044 1.00 92.06 164 ARG A CA 1
ATOM 1268 C C . ARG A 1 164 ? 14.053 -1.576 -15.046 1.00 92.06 164 ARG A C 1
ATOM 1270 O O . ARG A 1 164 ? 14.531 -0.552 -14.564 1.00 92.06 164 ARG A O 1
ATOM 1277 N N . LEU A 1 165 ? 12.826 -1.630 -15.565 1.00 92.94 165 LEU A N 1
ATOM 1278 C CA . LEU A 1 165 ? 11.913 -0.483 -15.568 1.00 92.94 165 LEU A CA 1
ATOM 1279 C C . LEU A 1 165 ? 11.547 -0.054 -14.142 1.00 92.94 165 LEU A C 1
ATOM 1281 O O . LEU A 1 165 ? 11.639 1.129 -13.823 1.00 92.94 165 LEU A O 1
ATOM 1285 N N . ILE A 1 166 ? 11.197 -1.012 -13.278 1.00 95.25 166 ILE A N 1
ATOM 1286 C CA . ILE A 1 166 ? 10.818 -0.735 -11.889 1.00 95.25 166 ILE A CA 1
ATOM 1287 C C . ILE A 1 166 ? 12.010 -0.199 -11.094 1.00 95.25 166 ILE A C 1
ATOM 1289 O O . ILE A 1 166 ? 11.874 0.807 -10.402 1.00 95.25 166 ILE A O 1
ATOM 1293 N N . ARG A 1 167 ? 13.202 -0.796 -11.229 1.00 94.31 167 ARG A N 1
ATOM 1294 C CA . ARG A 1 167 ? 14.414 -0.278 -10.566 1.00 94.31 167 ARG A CA 1
ATOM 1295 C C . ARG A 1 167 ? 14.761 1.135 -11.019 1.00 94.31 167 ARG A C 1
ATOM 1297 O O . ARG A 1 167 ? 15.084 1.973 -10.184 1.00 94.31 167 ARG A O 1
ATOM 1304 N N . TRP A 1 168 ? 14.646 1.415 -12.315 1.00 93.81 168 TRP A N 1
ATOM 1305 C CA . TRP A 1 168 ? 14.843 2.763 -12.840 1.00 93.81 168 TRP A CA 1
ATOM 1306 C C . TRP A 1 168 ? 13.836 3.762 -12.257 1.00 93.81 168 TRP A C 1
ATOM 1308 O O . TRP A 1 168 ? 14.241 4.829 -11.807 1.00 93.81 168 TRP A O 1
ATOM 1318 N N . ALA A 1 169 ? 12.550 3.409 -12.192 1.00 93.75 169 ALA A N 1
ATOM 1319 C CA . ALA A 1 169 ? 11.532 4.269 -11.593 1.00 93.75 169 ALA A CA 1
ATOM 1320 C C . ALA A 1 169 ? 11.794 4.526 -10.097 1.00 93.75 169 ALA A C 1
ATOM 1322 O O . ALA A 1 169 ? 11.695 5.666 -9.655 1.00 93.75 169 ALA A O 1
ATOM 1323 N N . ILE A 1 170 ? 12.223 3.510 -9.336 1.00 94.25 170 ILE A N 1
ATOM 1324 C CA . ILE A 1 170 ? 12.647 3.672 -7.933 1.00 94.25 170 ILE A CA 1
ATOM 1325 C C . ILE A 1 170 ? 13.808 4.668 -7.817 1.00 94.25 170 ILE A C 1
ATOM 1327 O O . ILE A 1 170 ? 13.808 5.517 -6.931 1.00 94.25 170 ILE A O 1
ATOM 1331 N N . GLU A 1 171 ? 14.807 4.582 -8.696 1.00 92.69 171 GLU A N 1
ATOM 1332 C CA . GLU A 1 171 ? 15.951 5.498 -8.669 1.00 92.69 171 GLU A CA 1
ATOM 1333 C C . GLU A 1 171 ? 15.547 6.946 -8.970 1.00 92.69 171 GLU A C 1
ATOM 1335 O O . GLU A 1 171 ? 16.022 7.854 -8.287 1.00 92.69 171 GLU A O 1
ATOM 1340 N N . ILE A 1 172 ? 14.653 7.161 -9.942 1.00 91.44 172 ILE A N 1
ATOM 1341 C CA . ILE A 1 172 ? 14.103 8.487 -10.255 1.00 91.44 172 ILE A CA 1
ATOM 1342 C C . ILE A 1 172 ? 13.312 9.044 -9.070 1.00 91.44 172 ILE A C 1
ATOM 1344 O O . ILE A 1 172 ? 13.541 10.186 -8.670 1.00 91.44 172 ILE A O 1
ATOM 1348 N N . GLU A 1 173 ? 12.438 8.230 -8.478 1.00 91.31 173 GLU A N 1
ATOM 1349 C CA . GLU A 1 173 ? 11.644 8.615 -7.314 1.00 91.31 173 GLU A CA 1
ATOM 1350 C C . GLU A 1 173 ? 12.547 9.056 -6.158 1.00 91.31 173 GLU A C 1
ATOM 1352 O O . GLU A 1 173 ? 12.470 10.194 -5.697 1.00 91.31 173 GLU A O 1
ATOM 1357 N N . VAL A 1 174 ? 13.472 8.187 -5.738 1.00 90.81 174 VAL A N 1
ATOM 1358 C CA . VAL A 1 174 ? 14.381 8.464 -4.618 1.00 90.81 174 VAL A CA 1
ATOM 1359 C C . VAL A 1 174 ? 15.247 9.694 -4.902 1.00 90.81 174 VAL A C 1
ATOM 1361 O O . VAL A 1 174 ? 15.517 10.471 -3.988 1.00 90.81 174 VAL A O 1
ATOM 1364 N N . ALA A 1 175 ? 15.669 9.907 -6.152 1.00 89.19 175 ALA A N 1
ATOM 1365 C CA . ALA A 1 175 ? 16.445 11.083 -6.536 1.00 89.19 175 ALA A CA 1
ATOM 1366 C C . ALA A 1 175 ? 15.644 12.396 -6.468 1.00 89.19 175 ALA A C 1
ATOM 1368 O O . ALA A 1 175 ? 16.233 13.446 -6.197 1.00 89.19 175 ALA A O 1
ATOM 1369 N N . SER A 1 176 ? 14.332 12.340 -6.706 1.00 87.00 176 SER A N 1
ATOM 1370 C CA . SER A 1 176 ? 13.438 13.506 -6.706 1.00 87.00 176 SER A CA 1
ATOM 1371 C C . SER A 1 176 ? 13.013 13.952 -5.302 1.00 87.00 176 SER A C 1
ATOM 1373 O O . SER A 1 176 ? 12.677 15.116 -5.087 1.00 87.00 176 SER A O 1
ATOM 1375 N N . VAL A 1 177 ? 13.066 13.038 -4.331 1.00 85.50 177 VAL A N 1
ATOM 1376 C CA . VAL A 1 177 ? 12.559 13.263 -2.978 1.00 85.50 177 VAL A CA 1
ATOM 1377 C C . VAL A 1 177 ? 13.552 14.053 -2.123 1.00 85.50 177 VAL A C 1
ATOM 1379 O O . VAL A 1 177 ? 14.747 13.740 -2.058 1.00 85.50 177 VAL A O 1
ATOM 1382 N N . ILE A 1 178 ? 13.019 15.074 -1.443 1.00 82.25 178 ILE A N 1
ATOM 1383 C CA . ILE A 1 178 ? 13.748 15.932 -0.495 1.00 82.25 178 ILE A CA 1
ATOM 1384 C C . ILE A 1 178 ? 13.732 15.320 0.910 1.00 82.25 178 ILE A C 1
ATOM 1386 O O . ILE A 1 178 ? 14.759 15.276 1.571 1.00 82.25 178 ILE A O 1
ATOM 1390 N N . ASN A 1 179 ? 12.581 14.817 1.367 1.00 81.69 179 ASN A N 1
ATOM 1391 C CA . ASN A 1 179 ? 12.420 14.226 2.695 1.00 81.69 179 ASN A CA 1
ATOM 1392 C C . ASN A 1 179 ? 11.861 12.805 2.574 1.00 81.69 179 ASN A C 1
ATOM 1394 O O . ASN A 1 179 ? 10.855 12.592 1.906 1.00 81.69 179 ASN A O 1
ATOM 1398 N N . VAL A 1 180 ? 12.456 11.830 3.262 1.00 81.25 180 VAL A N 1
ATOM 1399 C CA . VAL A 1 180 ? 11.982 10.436 3.229 1.00 81.25 180 VAL A CA 1
ATOM 1400 C C . VAL A 1 180 ? 10.506 10.279 3.619 1.00 81.25 180 VAL A C 1
ATOM 1402 O O . VAL A 1 180 ? 9.824 9.401 3.106 1.00 81.25 180 VAL A O 1
ATOM 1405 N N . VAL A 1 181 ? 9.968 11.156 4.469 1.00 79.19 181 VAL A N 1
ATOM 1406 C CA . VAL A 1 181 ? 8.553 11.134 4.877 1.00 79.19 181 VAL A CA 1
ATOM 1407 C C . VAL A 1 181 ? 7.611 11.502 3.719 1.00 79.19 181 VAL A C 1
ATOM 1409 O O . VAL A 1 181 ? 6.423 11.181 3.754 1.00 79.19 181 VAL A O 1
ATOM 1412 N N . THR A 1 182 ? 8.111 12.170 2.676 1.00 81.75 182 THR A N 1
ATOM 1413 C CA . THR A 1 182 ? 7.353 12.484 1.455 1.00 81.75 182 THR A CA 1
ATOM 1414 C C . THR A 1 182 ? 7.621 11.502 0.318 1.00 81.75 182 THR A C 1
ATOM 1416 O O . THR A 1 182 ? 7.106 11.703 -0.779 1.00 81.75 182 THR A O 1
ATOM 1419 N N . LEU A 1 183 ? 8.409 10.448 0.557 1.00 84.44 183 LEU A N 1
ATOM 1420 C CA . LEU A 1 183 ? 8.726 9.434 -0.443 1.00 84.44 183 LEU A CA 1
ATOM 1421 C C . LEU A 1 183 ? 7.438 8.830 -1.007 1.00 84.44 183 LEU A C 1
ATOM 1423 O O . LEU A 1 183 ? 6.572 8.382 -0.245 1.00 84.44 183 LEU A O 1
ATOM 1427 N N . PHE A 1 184 ? 7.327 8.835 -2.337 1.00 79.25 184 PHE A N 1
ATOM 1428 C CA . PHE A 1 184 ? 6.188 8.373 -3.121 1.00 79.25 184 PHE A CA 1
ATOM 1429 C C . PHE A 1 184 ? 4.847 9.092 -2.836 1.00 79.25 184 PHE A C 1
ATOM 1431 O O . PHE A 1 184 ? 3.773 8.564 -3.140 1.00 79.25 184 PHE A O 1
ATOM 1438 N N . ARG A 1 185 ? 4.847 10.231 -2.128 1.00 78.62 185 ARG A N 1
ATOM 1439 C CA . ARG A 1 185 ? 3.625 11.039 -1.927 1.00 78.62 185 ARG A CA 1
ATOM 1440 C C . ARG A 1 185 ? 3.332 11.943 -3.125 1.00 78.62 185 ARG A C 1
ATOM 1442 O O . ARG A 1 185 ? 2.250 12.500 -3.224 1.00 78.62 185 ARG A O 1
ATOM 1449 N N . SER A 1 186 ? 4.292 12.106 -4.030 1.00 75.81 186 SER A N 1
ATOM 1450 C CA . SER A 1 186 ? 4.094 12.840 -5.274 1.00 75.81 186 SER A CA 1
ATOM 1451 C C . SER A 1 186 ? 3.288 12.029 -6.283 1.00 75.81 186 SER A C 1
ATOM 1453 O O . SER A 1 186 ? 3.607 10.875 -6.558 1.00 75.81 186 SER A O 1
ATOM 1455 N N . ASP A 1 187 ? 2.319 12.677 -6.926 1.00 77.19 187 ASP A N 1
ATOM 1456 C CA . ASP A 1 187 ? 1.657 12.167 -8.131 1.00 77.19 187 ASP A CA 1
ATOM 1457 C C . ASP A 1 187 ? 2.563 12.351 -9.368 1.00 77.19 187 ASP A C 1
ATOM 1459 O O . ASP A 1 187 ? 2.292 13.153 -10.267 1.00 77.19 187 ASP A O 1
ATOM 1463 N N . ASP A 1 188 ? 3.700 11.648 -9.367 1.00 86.31 188 ASP A N 1
ATOM 1464 C CA . ASP A 1 188 ? 4.649 11.597 -10.483 1.00 86.31 188 ASP A CA 1
ATOM 1465 C C . ASP A 1 188 ? 4.701 10.204 -11.127 1.00 86.31 188 ASP A C 1
ATOM 1467 O O . ASP A 1 188 ? 4.347 9.184 -10.526 1.00 86.31 188 ASP A O 1
ATOM 1471 N N . TYR A 1 189 ? 5.164 10.151 -12.378 1.00 88.19 189 TYR A N 1
ATOM 1472 C CA . TYR A 1 189 ? 5.180 8.923 -13.173 1.00 88.19 189 TYR A CA 1
ATOM 1473 C C . TYR A 1 189 ? 6.048 7.837 -12.533 1.00 88.19 189 TYR A C 1
ATOM 1475 O O . TYR A 1 189 ? 5.695 6.665 -12.608 1.00 88.19 189 TYR A O 1
ATOM 1483 N N . ALA A 1 190 ? 7.158 8.203 -11.883 1.00 90.56 190 ALA A N 1
ATOM 1484 C CA . ALA A 1 190 ? 8.034 7.251 -11.208 1.00 90.56 190 ALA A CA 1
ATOM 1485 C C . ALA A 1 190 ? 7.298 6.561 -10.051 1.00 90.56 190 ALA A C 1
ATOM 1487 O O . ALA A 1 190 ? 7.220 5.330 -10.003 1.00 90.56 190 ALA A O 1
ATOM 1488 N N . SER A 1 191 ? 6.668 7.363 -9.189 1.00 88.38 191 SER A N 1
ATOM 1489 C CA . SER A 1 191 ? 5.839 6.886 -8.087 1.00 88.38 191 SER A CA 1
ATOM 1490 C C . SER A 1 191 ? 4.710 5.969 -8.544 1.00 88.38 191 SER A C 1
ATOM 1492 O O . SER A 1 191 ? 4.517 4.876 -7.995 1.00 88.38 191 SER A O 1
ATOM 1494 N N . ARG A 1 192 ? 3.978 6.390 -9.580 1.00 87.38 192 ARG A N 1
ATOM 1495 C CA . ARG A 1 192 ? 2.845 5.625 -10.103 1.00 87.38 192 ARG A CA 1
ATOM 1496 C C . ARG A 1 192 ? 3.268 4.350 -10.802 1.00 87.38 192 ARG A C 1
ATOM 1498 O O . ARG A 1 192 ? 2.575 3.349 -10.658 1.00 87.38 192 ARG A O 1
ATOM 1505 N N . LEU A 1 193 ? 4.397 4.339 -11.503 1.00 91.25 193 LEU A N 1
ATOM 1506 C CA . LEU A 1 193 ? 4.878 3.148 -12.196 1.00 91.25 193 LEU A CA 1
ATOM 1507 C C . LEU A 1 193 ? 5.233 2.031 -11.204 1.00 91.25 193 LEU A C 1
ATOM 1509 O O . LEU A 1 193 ? 4.806 0.890 -11.387 1.00 91.25 193 LEU A O 1
ATOM 1513 N N . VAL A 1 194 ? 5.946 2.369 -10.123 1.00 92.62 194 VAL A N 1
ATOM 1514 C CA . VAL A 1 194 ? 6.270 1.413 -9.051 1.00 92.62 194 VAL A CA 1
ATOM 1515 C C . VAL A 1 194 ? 4.995 0.948 -8.341 1.00 92.62 194 VAL A C 1
ATOM 1517 O O . VAL A 1 194 ? 4.790 -0.253 -8.181 1.00 92.62 194 VAL A O 1
ATOM 1520 N N . SER A 1 195 ? 4.110 1.878 -7.971 1.00 88.56 195 SER A N 1
ATOM 1521 C CA . SER A 1 195 ? 2.869 1.556 -7.250 1.00 88.56 195 SER A CA 1
ATOM 1522 C C . SER A 1 195 ? 1.911 0.693 -8.079 1.00 88.56 195 SER A C 1
ATOM 1524 O O . SER A 1 195 ? 1.355 -0.269 -7.557 1.00 88.56 195 SER A O 1
ATOM 1526 N N . SER A 1 196 ? 1.758 0.987 -9.375 1.00 87.69 196 SER A N 1
ATOM 1527 C CA . SER A 1 196 ? 0.881 0.229 -10.283 1.00 87.69 196 SER A CA 1
ATOM 1528 C C . SER A 1 196 ? 1.373 -1.205 -10.446 1.00 87.69 196 SER A C 1
ATOM 1530 O O . SER A 1 196 ? 0.597 -2.143 -10.284 1.00 87.69 196 SER A O 1
ATOM 1532 N N . TYR A 1 197 ? 2.677 -1.394 -10.681 1.00 91.69 197 TYR A N 1
ATOM 1533 C CA . TYR A 1 197 ? 3.260 -2.734 -10.756 1.00 91.69 197 TYR A CA 1
ATOM 1534 C C . TYR A 1 197 ? 3.080 -3.509 -9.446 1.00 91.69 197 TYR A C 1
ATOM 1536 O O . TYR A 1 197 ? 2.606 -4.645 -9.456 1.00 91.69 197 TYR A O 1
ATOM 1544 N N . SER A 1 198 ? 3.415 -2.887 -8.311 1.00 91.31 198 SER A N 1
ATOM 1545 C CA . SER A 1 198 ? 3.280 -3.503 -6.989 1.00 91.31 198 SER A CA 1
ATOM 1546 C C . SER A 1 198 ? 1.840 -3.879 -6.654 1.00 91.31 198 SER A C 1
ATOM 1548 O O . SER A 1 198 ? 1.612 -4.935 -6.063 1.00 91.31 198 SER A O 1
ATOM 1550 N N . LYS A 1 199 ? 0.869 -3.069 -7.088 1.00 86.69 199 LYS A N 1
ATOM 1551 C CA . LYS A 1 199 ? -0.555 -3.384 -6.982 1.00 86.69 199 LYS A CA 1
ATOM 1552 C C . LYS A 1 199 ? -0.925 -4.606 -7.821 1.00 86.69 199 LYS A C 1
ATOM 1554 O O . LYS A 1 199 ? -1.617 -5.476 -7.303 1.00 86.69 199 LYS A O 1
ATOM 1559 N N . CYS A 1 200 ? -0.454 -4.701 -9.068 1.00 88.56 200 CYS A N 1
ATOM 1560 C CA . CYS A 1 200 ? -0.723 -5.854 -9.932 1.00 88.56 200 CYS A CA 1
ATOM 1561 C C . CYS A 1 200 ? -0.212 -7.164 -9.320 1.00 88.56 200 CYS A C 1
ATOM 1563 O O . CYS A 1 200 ? -0.970 -8.124 -9.235 1.00 88.56 200 CYS A O 1
ATOM 1565 N N . VAL A 1 201 ? 1.040 -7.204 -8.850 1.00 91.31 201 VAL A N 1
ATOM 1566 C CA . VAL A 1 201 ? 1.622 -8.440 -8.286 1.00 91.31 201 VAL A CA 1
ATOM 1567 C C . VAL A 1 201 ? 1.069 -8.777 -6.903 1.00 91.31 201 VAL A C 1
ATOM 1569 O O . VAL A 1 201 ? 0.957 -9.943 -6.543 1.00 91.31 201 VAL A O 1
ATOM 1572 N N . GLY A 1 202 ? 0.738 -7.767 -6.099 1.00 90.88 202 GLY A N 1
ATOM 1573 C CA . GLY A 1 202 ? 0.302 -7.962 -4.720 1.00 90.88 202 GLY A CA 1
ATOM 1574 C C . GLY A 1 202 ? -1.203 -8.181 -4.554 1.00 90.88 202 GLY A C 1
ATOM 1575 O O . GLY A 1 202 ? -1.650 -8.403 -3.428 1.00 90.88 202 GLY A O 1
ATOM 1576 N N . MET A 1 203 ? -2.004 -8.055 -5.621 1.00 90.62 203 MET A N 1
ATOM 1577 C CA . MET A 1 203 ? -3.470 -8.047 -5.522 1.00 90.62 203 MET A CA 1
ATOM 1578 C C . MET A 1 203 ? -4.009 -9.336 -4.897 1.00 90.62 203 MET A C 1
ATOM 1580 O O . MET A 1 203 ? -4.862 -9.282 -4.011 1.00 90.62 203 MET A O 1
ATOM 1584 N N . ASP A 1 204 ? -3.475 -10.486 -5.303 1.00 91.44 204 ASP A N 1
ATOM 1585 C CA . ASP A 1 204 ? -3.903 -11.783 -4.776 1.00 91.44 204 ASP A CA 1
ATOM 1586 C C . ASP A 1 204 ? -3.578 -11.925 -3.289 1.00 91.44 204 ASP A C 1
ATOM 1588 O O . ASP A 1 204 ? -4.419 -12.379 -2.514 1.00 91.44 204 ASP A O 1
ATOM 1592 N N . PHE A 1 205 ? -2.403 -11.449 -2.863 1.00 94.25 205 PHE A N 1
ATOM 1593 C CA . PHE A 1 205 ? -2.046 -11.381 -1.447 1.00 94.25 205 PHE A CA 1
ATOM 1594 C C . PHE A 1 205 ? -3.065 -10.548 -0.659 1.00 94.25 205 PHE A C 1
ATOM 1596 O O . PHE A 1 205 ? -3.573 -11.011 0.360 1.00 94.25 205 PHE A O 1
ATOM 1603 N N . ILE A 1 206 ? -3.421 -9.354 -1.146 1.00 94.94 206 ILE A N 1
ATOM 1604 C CA . ILE A 1 206 ? -4.412 -8.489 -0.489 1.00 94.94 206 ILE A CA 1
ATOM 1605 C C . ILE A 1 206 ? -5.781 -9.156 -0.411 1.00 94.94 206 ILE A C 1
ATOM 1607 O O . ILE A 1 206 ? -6.397 -9.140 0.653 1.00 94.94 206 ILE A O 1
ATOM 1611 N N . ARG A 1 207 ? -6.248 -9.773 -1.499 1.00 94.50 207 ARG A N 1
ATOM 1612 C CA . ARG A 1 207 ? -7.539 -10.470 -1.521 1.00 94.50 207 ARG A CA 1
ATOM 1613 C C . ARG A 1 207 ? -7.572 -11.620 -0.524 1.00 94.50 207 ARG A C 1
ATOM 1615 O O . ARG A 1 207 ? -8.511 -11.706 0.258 1.00 94.50 207 ARG A O 1
ATOM 1622 N N . ILE A 1 208 ? -6.532 -12.448 -0.487 1.00 94.81 208 ILE A N 1
ATOM 1623 C CA . ILE A 1 208 ? -6.439 -13.572 0.454 1.00 94.81 208 ILE A CA 1
ATOM 1624 C C . ILE A 1 208 ? -6.404 -13.077 1.904 1.00 94.81 208 ILE A C 1
ATOM 1626 O O . ILE A 1 208 ? -7.055 -13.650 2.774 1.00 94.81 208 ILE A O 1
ATOM 1630 N N . VAL A 1 209 ? -5.647 -12.015 2.177 1.00 96.12 209 VAL A N 1
ATOM 1631 C CA . VAL A 1 209 ? -5.408 -11.542 3.544 1.00 96.12 209 VAL A CA 1
ATOM 1632 C C . VAL A 1 209 ? -6.550 -10.702 4.097 1.00 96.12 209 VAL A C 1
ATOM 1634 O O . VAL A 1 209 ? -6.844 -10.798 5.287 1.00 96.12 209 VAL A O 1
ATOM 1637 N N . LEU A 1 210 ? -7.175 -9.865 3.270 1.00 97.12 210 LEU A N 1
ATOM 1638 C CA . LEU A 1 210 ? -8.173 -8.899 3.722 1.00 97.12 210 LEU A CA 1
ATOM 1639 C C . LEU A 1 210 ? -9.616 -9.350 3.493 1.00 97.12 210 LEU A C 1
ATOM 1641 O O . LEU A 1 210 ? -10.486 -8.803 4.161 1.00 97.12 210 LEU A O 1
ATOM 1645 N N . ALA A 1 211 ? -9.907 -10.330 2.628 1.00 96.19 211 ALA A N 1
ATOM 1646 C CA . ALA A 1 211 ? -11.296 -10.702 2.329 1.00 96.19 211 ALA A CA 1
ATOM 1647 C C . ALA A 1 211 ? -12.098 -11.097 3.578 1.00 96.19 211 ALA A C 1
ATOM 1649 O O . ALA A 1 211 ? -13.182 -10.557 3.802 1.00 96.19 211 ALA A O 1
ATOM 1650 N N . ASP A 1 212 ? -11.570 -12.003 4.405 1.00 96.69 212 ASP A N 1
ATOM 1651 C CA . ASP A 1 212 ? -12.271 -12.449 5.613 1.00 96.69 212 ASP A CA 1
ATOM 1652 C C . ASP A 1 212 ? -12.322 -11.353 6.694 1.00 96.69 212 ASP A C 1
ATOM 1654 O O . ASP A 1 212 ? -13.427 -11.036 7.144 1.00 96.69 212 ASP A O 1
ATOM 1658 N N . PRO A 1 213 ? -11.206 -10.682 7.061 1.00 97.56 213 PRO A N 1
ATOM 1659 C CA . PRO A 1 213 ? -11.263 -9.594 8.033 1.00 97.56 213 PRO A CA 1
ATOM 1660 C C . PRO A 1 213 ? -12.187 -8.444 7.627 1.00 97.56 213 PRO A C 1
ATOM 1662 O O . PRO A 1 213 ? -12.912 -7.928 8.474 1.00 97.56 213 PRO A O 1
ATOM 1665 N N . ILE A 1 214 ? -12.193 -8.041 6.351 1.00 97.56 214 ILE A N 1
ATOM 1666 C CA . ILE A 1 214 ? -13.068 -6.966 5.868 1.00 97.56 214 ILE A CA 1
ATOM 1667 C C . ILE A 1 214 ? -14.528 -7.400 5.929 1.00 97.56 214 ILE A C 1
ATOM 1669 O O . ILE A 1 214 ? -15.358 -6.620 6.392 1.00 97.56 214 ILE A O 1
ATOM 1673 N N . ARG A 1 215 ? -14.852 -8.640 5.542 1.00 96.44 215 ARG A N 1
ATOM 1674 C CA . ARG A 1 215 ? -16.219 -9.161 5.662 1.00 96.44 215 ARG A CA 1
ATOM 1675 C C . ARG A 1 215 ? -16.711 -9.093 7.105 1.00 96.44 215 ARG A C 1
ATOM 1677 O O . ARG A 1 215 ? -17.811 -8.600 7.332 1.00 96.44 215 ARG A O 1
ATOM 1684 N N . ASP A 1 216 ? -15.887 -9.512 8.063 1.00 96.06 216 ASP A N 1
ATOM 1685 C CA . ASP A 1 216 ? -16.226 -9.452 9.487 1.00 96.06 216 ASP A CA 1
ATOM 1686 C C . ASP A 1 216 ? -16.393 -8.005 9.969 1.00 96.06 216 ASP A C 1
ATOM 1688 O O . ASP A 1 216 ? -17.374 -7.687 10.642 1.00 96.06 216 ASP A O 1
ATOM 1692 N N . ILE A 1 217 ? -15.481 -7.105 9.588 1.00 96.25 217 ILE A N 1
ATOM 1693 C CA . ILE A 1 217 ? -15.537 -5.682 9.959 1.00 96.25 217 ILE A CA 1
ATOM 1694 C C . ILE A 1 217 ? -16.812 -5.015 9.441 1.00 96.25 217 ILE A C 1
ATOM 1696 O O . ILE A 1 217 ? -17.419 -4.227 10.162 1.00 96.25 217 ILE A O 1
ATOM 1700 N N . LEU A 1 218 ? -17.252 -5.354 8.230 1.00 94.94 218 LEU A N 1
ATOM 1701 C CA . LEU A 1 218 ? -18.471 -4.805 7.633 1.00 94.94 218 LEU A CA 1
ATOM 1702 C C . LEU A 1 218 ? -19.756 -5.258 8.344 1.00 94.94 218 LEU A C 1
ATOM 1704 O O . LEU A 1 218 ? -20.798 -4.637 8.147 1.00 94.94 218 LEU A O 1
ATOM 1708 N N . THR A 1 219 ? -19.700 -6.293 9.191 1.00 94.44 219 THR A N 1
ATOM 1709 C CA . THR A 1 219 ? -20.831 -6.675 10.058 1.00 94.44 219 THR A CA 1
ATOM 1710 C C . THR A 1 219 ? -20.921 -5.843 11.339 1.00 94.44 219 THR A C 1
ATOM 1712 O O . THR A 1 219 ? -21.947 -5.875 12.024 1.00 94.44 219 THR A O 1
ATOM 1715 N N . LEU A 1 220 ? -19.861 -5.104 11.680 1.00 93.50 220 LEU A N 1
ATOM 1716 C CA . LEU A 1 220 ? -19.802 -4.302 12.893 1.00 93.50 220 LEU A CA 1
ATOM 1717 C C . LEU A 1 220 ? -20.536 -2.972 12.716 1.00 93.50 220 LEU A C 1
ATOM 1719 O O . LEU A 1 220 ? -20.549 -2.375 11.640 1.00 93.50 220 LEU A O 1
ATOM 1723 N N . LYS A 1 221 ? -21.106 -2.469 13.811 1.00 90.81 221 LYS A N 1
ATOM 1724 C CA . LYS A 1 221 ? -21.780 -1.169 13.836 1.00 90.81 221 LYS A CA 1
ATOM 1725 C C . LYS A 1 221 ? -20.840 -0.111 14.373 1.00 90.81 221 LYS A C 1
ATOM 1727 O O . LYS A 1 221 ? -20.174 -0.335 15.379 1.00 90.81 221 LYS A O 1
ATOM 1732 N N . ILE A 1 222 ? -20.863 1.084 13.787 1.00 88.44 222 ILE A N 1
ATOM 1733 C CA . ILE A 1 222 ? -20.036 2.201 14.262 1.00 88.44 222 ILE A CA 1
ATOM 1734 C C . ILE A 1 222 ? -20.253 2.516 15.752 1.00 88.44 222 ILE A C 1
ATOM 1736 O O . ILE A 1 222 ? -19.301 2.835 16.459 1.00 88.44 222 ILE A O 1
ATOM 1740 N N . ALA A 1 223 ? -21.470 2.323 16.270 1.00 87.06 223 ALA A N 1
ATOM 1741 C CA . ALA A 1 223 ? -21.786 2.492 17.690 1.00 87.06 223 ALA A CA 1
ATOM 1742 C C . ALA A 1 223 ? -20.937 1.608 18.632 1.00 87.06 223 ALA A C 1
ATOM 1744 O O . ALA A 1 223 ? -20.689 2.007 19.771 1.00 87.06 223 ALA A O 1
ATOM 1745 N N . ASP A 1 224 ? -20.455 0.456 18.151 1.00 89.00 224 ASP A N 1
ATOM 1746 C CA . ASP A 1 224 ? -19.657 -0.516 18.912 1.00 89.00 224 ASP A CA 1
ATOM 1747 C C . ASP A 1 224 ? -18.137 -0.283 18.786 1.00 89.00 224 ASP A C 1
ATOM 1749 O O . ASP A 1 224 ? -17.350 -1.030 19.375 1.00 89.00 224 ASP A O 1
ATOM 1753 N N . LEU A 1 225 ? -17.710 0.719 18.003 1.00 91.12 225 LEU A N 1
ATOM 1754 C CA . LEU A 1 225 ? -16.301 1.086 17.796 1.00 91.12 225 LEU A CA 1
ATOM 1755 C C . LEU A 1 225 ? -16.007 2.576 18.000 1.00 91.12 225 LEU A C 1
ATOM 1757 O O . LEU A 1 225 ? -14.838 2.949 18.076 1.00 91.12 225 LEU A O 1
ATOM 1761 N N . GLU A 1 226 ? -17.025 3.437 18.064 1.00 88.69 226 GLU A N 1
ATOM 1762 C CA . GLU A 1 226 ? -16.822 4.873 18.246 1.00 88.69 226 GLU A CA 1
ATOM 1763 C C . GLU A 1 226 ? -16.190 5.147 19.617 1.00 88.69 226 GLU A C 1
ATOM 1765 O O . GLU A 1 226 ? -16.580 4.568 20.633 1.00 88.69 226 GLU A O 1
ATOM 1770 N N . LEU A 1 227 ? -15.187 6.023 19.624 1.00 87.62 227 LEU A N 1
ATOM 1771 C CA . LEU A 1 227 ? -14.410 6.398 20.806 1.00 87.62 227 LEU A CA 1
ATOM 1772 C C . LEU A 1 227 ? -14.516 7.890 21.106 1.00 87.62 227 LEU A C 1
ATOM 1774 O O . LEU A 1 227 ? -14.139 8.324 22.191 1.00 87.62 227 LEU A O 1
ATOM 1778 N N . ASN A 1 228 ? -15.033 8.689 20.172 1.00 83.06 228 ASN A N 1
ATOM 1779 C CA . ASN A 1 228 ? -15.243 10.109 20.375 1.00 83.06 228 ASN A CA 1
ATOM 1780 C C . ASN A 1 228 ? -16.505 10.355 21.224 1.00 83.06 228 ASN A C 1
ATOM 1782 O O . ASN A 1 228 ? -17.618 10.151 20.730 1.00 83.06 228 ASN A O 1
ATOM 1786 N N . PRO A 1 229 ? -16.369 10.867 22.463 1.00 73.81 229 PRO A N 1
ATOM 1787 C CA . PRO A 1 229 ? -17.503 11.071 23.365 1.00 73.81 229 PRO A CA 1
ATOM 1788 C C . PRO A 1 229 ? -18.523 12.093 22.844 1.00 73.81 229 PRO A C 1
ATOM 1790 O O . PRO A 1 229 ? -19.677 12.066 23.260 1.00 73.81 229 PRO A O 1
ATOM 1793 N N . ASN A 1 230 ? -18.134 12.966 21.908 1.00 73.88 230 ASN A N 1
ATOM 1794 C CA . ASN A 1 230 ? -19.040 13.945 21.304 1.00 73.88 230 ASN A CA 1
ATOM 1795 C C . ASN A 1 230 ? -19.951 13.336 20.226 1.00 73.88 230 ASN A C 1
ATOM 1797 O O . ASN A 1 230 ? -20.933 13.964 19.844 1.00 73.88 230 ASN A O 1
ATOM 1801 N N . LYS A 1 231 ? -19.625 12.138 19.719 1.00 73.00 231 LYS A N 1
ATOM 1802 C CA . LYS A 1 231 ? -20.348 11.487 18.613 1.00 73.00 231 LYS A CA 1
ATOM 1803 C C . LYS A 1 231 ? -21.369 10.450 19.076 1.00 73.00 231 LYS A C 1
ATOM 1805 O O . LYS A 1 231 ? -22.219 10.053 18.289 1.00 73.00 231 LYS A O 1
ATOM 1810 N N . SER A 1 232 ? -21.313 10.015 20.336 1.00 69.31 232 SER A N 1
ATOM 1811 C CA . SER A 1 232 ? -22.289 9.070 20.876 1.00 69.31 232 SER A CA 1
ATOM 1812 C C . SER A 1 232 ? -22.599 9.329 22.346 1.00 69.31 232 SER A C 1
ATOM 1814 O O . SER A 1 232 ? -21.712 9.343 23.199 1.00 69.31 232 SER A O 1
ATOM 1816 N N . GLU A 1 233 ? -23.889 9.440 22.666 1.00 64.12 233 GLU A N 1
ATOM 1817 C CA . GLU A 1 233 ? -24.361 9.575 24.046 1.00 64.12 233 GLU A CA 1
ATOM 1818 C C . GLU A 1 233 ? -24.074 8.332 24.905 1.00 64.12 233 GLU A C 1
ATOM 1820 O O . GLU A 1 233 ? -23.952 8.448 26.127 1.00 64.12 233 GLU A O 1
ATOM 1825 N N . THR A 1 234 ? -23.906 7.152 24.289 1.00 62.47 234 THR A N 1
ATOM 1826 C CA . THR A 1 234 ? -23.575 5.901 24.998 1.00 62.47 234 THR A CA 1
ATOM 1827 C C . THR A 1 234 ? -22.150 5.895 25.561 1.00 62.47 234 THR A C 1
ATOM 1829 O O . THR A 1 234 ? -21.862 5.138 26.488 1.00 62.47 234 THR A O 1
ATOM 1832 N N . LEU A 1 235 ? -21.274 6.786 25.079 1.00 65.75 235 LEU A N 1
ATOM 1833 C CA . LEU A 1 235 ? -19.875 6.913 25.512 1.00 65.75 235 LEU A CA 1
ATOM 1834 C C . LEU A 1 235 ? -19.694 7.753 26.783 1.00 65.75 235 LEU A C 1
ATOM 1836 O O . LEU A 1 235 ? -18.570 7.992 27.215 1.00 65.75 235 LEU A O 1
ATOM 1840 N N . ARG A 1 236 ? -20.790 8.164 27.435 1.00 66.31 236 ARG A N 1
ATOM 1841 C CA . ARG A 1 236 ? -20.742 8.811 28.758 1.00 66.31 236 ARG A CA 1
ATOM 1842 C C . ARG A 1 236 ? -20.289 7.857 29.875 1.00 66.31 236 ARG A C 1
ATOM 1844 O O . ARG A 1 236 ? -19.943 8.319 30.957 1.00 66.31 236 ARG A O 1
ATOM 1851 N N . SER A 1 237 ? -20.294 6.544 29.624 1.00 76.62 237 SER A N 1
ATOM 1852 C CA . SER A 1 237 ? -19.783 5.517 30.538 1.00 76.62 237 SER A CA 1
ATOM 1853 C C . SER A 1 237 ? -18.387 5.052 30.120 1.00 76.62 237 SER A C 1
ATOM 1855 O O . SER A 1 237 ? -18.194 4.572 29.003 1.00 76.62 237 SER A O 1
ATOM 1857 N N . GLU A 1 238 ? -17.427 5.111 31.045 1.00 82.38 238 GLU A N 1
ATOM 1858 C CA . GLU A 1 238 ? -16.045 4.647 30.838 1.00 82.38 238 GLU A CA 1
ATOM 1859 C C . GLU A 1 238 ? -15.976 3.168 30.405 1.00 82.38 238 GLU A C 1
ATOM 1861 O O . GLU A 1 238 ? -15.179 2.793 29.545 1.00 82.38 238 GLU A O 1
ATOM 1866 N N . SER A 1 239 ? -16.883 2.325 30.916 1.00 85.94 239 SER A N 1
ATOM 1867 C CA . SER A 1 239 ? -16.966 0.906 30.541 1.00 85.94 239 SER A CA 1
ATOM 1868 C C . SER A 1 239 ? -17.357 0.688 29.075 1.00 85.94 239 SER A C 1
ATOM 1870 O O . SER A 1 239 ? -16.939 -0.307 28.475 1.00 85.94 239 SER A O 1
ATOM 1872 N N . ALA A 1 240 ? -18.165 1.580 28.494 1.00 87.25 240 ALA A N 1
ATOM 1873 C CA . ALA A 1 240 ? -18.557 1.486 27.089 1.00 87.25 240 ALA A CA 1
ATOM 1874 C C . ALA A 1 240 ? -17.371 1.836 26.179 1.00 87.25 240 ALA A C 1
ATOM 1876 O O . ALA A 1 240 ? -17.072 1.092 25.250 1.00 87.25 240 ALA A O 1
ATOM 1877 N N . VAL A 1 241 ? -16.623 2.892 26.520 1.00 89.38 241 VAL A N 1
ATOM 1878 C CA . VAL A 1 241 ? -15.400 3.297 25.804 1.00 89.38 241 VAL A CA 1
ATOM 1879 C C . VAL A 1 241 ? -14.363 2.169 25.807 1.00 89.38 241 VAL A C 1
ATOM 1881 O O . VAL A 1 241 ? -13.801 1.845 24.763 1.00 89.38 241 VAL A O 1
ATOM 1884 N N . LEU A 1 242 ? -14.149 1.516 26.956 1.00 91.75 242 LEU A N 1
ATOM 1885 C CA . LEU A 1 242 ? -13.247 0.363 27.074 1.00 91.75 242 LEU A CA 1
ATOM 1886 C C . LEU A 1 242 ? -13.678 -0.811 26.182 1.00 91.75 242 LEU A C 1
ATOM 1888 O O . LEU A 1 242 ? -12.839 -1.442 25.536 1.00 91.75 242 LEU A O 1
ATOM 1892 N N . THR A 1 243 ? -14.982 -1.090 26.121 1.00 93.62 243 THR A N 1
ATOM 1893 C CA . THR A 1 243 ? -15.538 -2.166 25.285 1.00 93.62 243 THR A CA 1
ATOM 1894 C C . THR A 1 243 ? -15.364 -1.854 23.799 1.00 93.62 243 THR A C 1
ATOM 1896 O O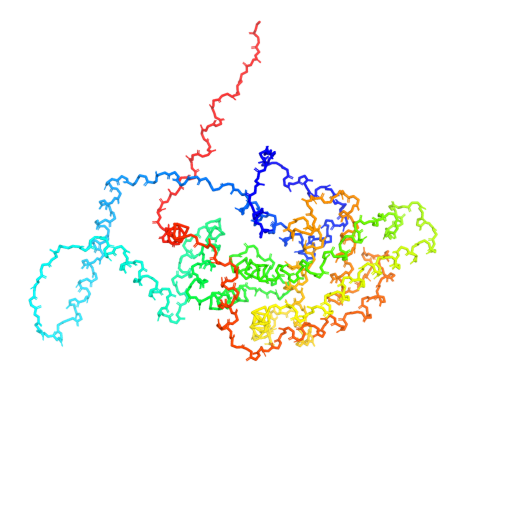 . THR A 1 243 ? -14.871 -2.699 23.050 1.00 93.62 243 THR A O 1
ATOM 1899 N N . ASN A 1 244 ? -15.673 -0.625 23.385 1.00 94.50 244 ASN A N 1
ATOM 1900 C CA . ASN A 1 244 ? -15.507 -0.175 22.005 1.00 94.50 244 ASN A CA 1
ATOM 1901 C C . ASN A 1 244 ? -14.035 -0.191 21.577 1.00 94.50 244 ASN A C 1
ATOM 1903 O O . ASN A 1 244 ? -13.700 -0.674 20.494 1.00 94.50 244 ASN A O 1
ATOM 1907 N N . ALA A 1 245 ? -13.133 0.244 22.460 1.00 95.62 245 ALA A N 1
ATOM 1908 C CA . ALA A 1 245 ? -11.696 0.184 22.219 1.00 95.62 245 ALA A CA 1
ATOM 1909 C C . ALA A 1 245 ? -11.234 -1.269 22.036 1.00 95.62 245 ALA A C 1
ATOM 1911 O O . ALA A 1 245 ? -10.470 -1.562 21.118 1.00 95.62 245 ALA A O 1
ATOM 1912 N N . ALA A 1 246 ? -11.732 -2.198 22.858 1.00 96.62 246 ALA A N 1
ATOM 1913 C CA . ALA A 1 246 ? -11.447 -3.624 22.716 1.00 96.62 246 ALA A CA 1
ATOM 1914 C C . ALA A 1 246 ? -11.977 -4.209 21.398 1.00 96.62 246 ALA A C 1
ATOM 1916 O O . ALA A 1 246 ? -11.294 -5.030 20.785 1.00 96.62 246 ALA A O 1
ATOM 1917 N N . ASN A 1 247 ? -13.152 -3.778 20.935 1.00 96.50 247 ASN A N 1
ATOM 1918 C CA . ASN A 1 247 ? -13.700 -4.187 19.642 1.00 96.50 247 ASN A CA 1
ATOM 1919 C C . ASN A 1 247 ? -12.830 -3.706 18.479 1.00 96.50 247 ASN A C 1
ATOM 1921 O O . ASN A 1 247 ? -12.459 -4.514 17.627 1.00 96.50 247 ASN A O 1
ATOM 1925 N N . LEU A 1 248 ? -12.427 -2.433 18.494 1.00 97.00 248 LEU A N 1
ATOM 1926 C CA . LEU A 1 248 ? -11.531 -1.867 17.487 1.00 97.00 248 LEU A CA 1
ATOM 1927 C C . LEU A 1 248 ? -10.158 -2.554 17.488 1.00 97.00 248 LEU A C 1
ATOM 1929 O O . LEU A 1 248 ? -9.665 -2.955 16.436 1.00 97.00 248 LEU A O 1
ATOM 1933 N N . MET A 1 249 ? -9.564 -2.772 18.666 1.00 98.06 249 MET A N 1
ATOM 1934 C CA . MET A 1 249 ? -8.304 -3.512 18.797 1.00 98.06 249 MET A CA 1
ATOM 1935 C C . MET A 1 249 ? -8.424 -4.950 18.279 1.00 98.06 249 MET A C 1
ATOM 1937 O O . MET A 1 249 ? -7.493 -5.447 17.650 1.00 98.06 249 MET A O 1
ATOM 1941 N N . ARG A 1 250 ? -9.560 -5.623 18.499 1.00 97.94 250 ARG A N 1
ATOM 1942 C CA . ARG A 1 250 ? -9.805 -6.983 17.994 1.00 97.94 250 ARG A CA 1
ATOM 1943 C C . ARG A 1 250 ? -9.903 -7.014 16.469 1.00 97.94 250 ARG A C 1
ATOM 1945 O O . ARG A 1 250 ? -9.280 -7.877 15.857 1.00 97.94 250 ARG A O 1
ATOM 1952 N N . ALA A 1 251 ? -10.628 -6.070 15.869 1.00 97.62 251 ALA A N 1
ATOM 1953 C CA . ALA A 1 251 ? -10.722 -5.932 14.416 1.00 97.62 251 ALA A CA 1
ATOM 1954 C C . ALA A 1 251 ? -9.339 -5.698 13.782 1.00 97.62 251 ALA A C 1
ATOM 1956 O O . ALA A 1 251 ? -8.955 -6.393 12.842 1.00 97.62 251 ALA A O 1
ATOM 1957 N N . CYS A 1 252 ? -8.543 -4.790 14.354 1.00 98.06 252 CYS A N 1
ATOM 1958 C CA . CYS A 1 252 ? -7.177 -4.546 13.892 1.00 98.06 252 CYS A CA 1
ATOM 1959 C C . CYS A 1 252 ? -6.258 -5.756 14.105 1.00 98.06 252 CYS A C 1
ATOM 1961 O O . CYS A 1 252 ? -5.444 -6.056 13.234 1.00 98.06 252 CYS A O 1
ATOM 1963 N N . GLN A 1 253 ? -6.387 -6.476 15.227 1.00 98.31 253 GLN A N 1
ATOM 1964 C CA . GLN A 1 253 ? -5.598 -7.688 15.463 1.00 98.31 253 GLN A CA 1
ATOM 1965 C C . GLN A 1 253 ? -5.894 -8.757 14.410 1.00 98.31 253 GLN A C 1
ATOM 1967 O O . GLN A 1 253 ? -4.960 -9.375 13.916 1.00 98.31 253 GLN A O 1
ATOM 1972 N N . HIS A 1 254 ? -7.163 -8.934 14.026 1.00 98.00 254 HIS A N 1
ATOM 1973 C CA . HIS A 1 254 ? -7.543 -9.906 13.001 1.00 98.00 254 HIS A CA 1
ATOM 1974 C C . HIS A 1 254 ? -6.824 -9.633 11.669 1.00 98.00 254 HIS A C 1
ATOM 1976 O O . HIS A 1 254 ? -6.251 -10.551 11.082 1.00 98.00 254 HIS A O 1
ATOM 1982 N N . ILE A 1 255 ? -6.770 -8.368 11.237 1.00 97.88 255 ILE A N 1
ATOM 1983 C CA . ILE A 1 255 ? -6.028 -7.968 10.033 1.00 97.88 255 ILE A CA 1
ATOM 1984 C C . ILE A 1 255 ? -4.523 -8.217 10.196 1.00 97.88 255 ILE A C 1
ATOM 1986 O O . ILE A 1 255 ? -3.903 -8.794 9.304 1.00 97.88 255 ILE A O 1
ATOM 1990 N N . LEU A 1 256 ? -3.919 -7.804 11.317 1.00 97.44 256 LEU A N 1
ATOM 1991 C CA . LEU A 1 256 ? -2.480 -7.993 11.537 1.00 97.44 256 LEU A CA 1
ATOM 1992 C C . LEU A 1 256 ? -2.091 -9.471 11.545 1.00 97.44 256 LEU A C 1
ATOM 1994 O O . LEU A 1 256 ? -1.124 -9.852 10.888 1.00 97.44 256 LEU A O 1
ATOM 1998 N N . ASP A 1 257 ? -2.864 -10.310 12.230 1.00 97.81 257 ASP A N 1
ATOM 1999 C CA . ASP A 1 257 ? -2.624 -11.748 12.282 1.00 97.81 257 ASP A CA 1
ATOM 2000 C C . ASP A 1 257 ? -2.754 -12.378 10.890 1.00 97.81 257 ASP A C 1
ATOM 2002 O O . ASP A 1 257 ? -1.957 -13.249 10.535 1.00 97.81 257 ASP A O 1
ATOM 2006 N N . ALA A 1 258 ? -3.723 -11.930 10.083 1.00 97.69 258 ALA A N 1
ATOM 2007 C CA . ALA A 1 258 ? -3.889 -12.383 8.707 1.00 97.69 258 ALA A CA 1
ATOM 2008 C C . ALA A 1 258 ? -2.700 -11.974 7.820 1.00 97.69 258 ALA A C 1
ATOM 2010 O O . ALA A 1 258 ? -2.193 -12.815 7.076 1.00 97.69 258 ALA A O 1
ATOM 2011 N N . ILE A 1 259 ? -2.212 -10.731 7.933 1.00 96.62 259 ILE A N 1
ATOM 2012 C CA . ILE A 1 259 ? -1.028 -10.244 7.203 1.00 96.62 259 ILE A CA 1
ATOM 2013 C C . ILE A 1 259 ? 0.204 -11.071 7.580 1.00 96.62 259 ILE A C 1
ATOM 2015 O O . ILE A 1 259 ? 0.885 -11.596 6.702 1.00 96.62 259 ILE A O 1
ATOM 2019 N N . LEU A 1 260 ? 0.480 -11.222 8.878 1.00 96.31 260 LEU A N 1
ATOM 2020 C CA . LEU A 1 260 ? 1.684 -11.900 9.363 1.00 96.31 260 LEU A CA 1
ATOM 2021 C C . LEU A 1 260 ? 1.676 -13.396 9.022 1.00 96.31 260 LEU A C 1
ATOM 2023 O O . LEU A 1 260 ? 2.692 -13.935 8.587 1.00 96.31 260 LEU A O 1
ATOM 2027 N N . ARG A 1 261 ? 0.526 -14.072 9.151 1.00 96.69 261 ARG A N 1
ATOM 2028 C CA . ARG A 1 261 ? 0.382 -15.501 8.818 1.00 96.69 261 ARG A CA 1
ATOM 2029 C C . ARG A 1 261 ? 0.610 -15.776 7.333 1.00 96.69 261 ARG A C 1
ATOM 2031 O O . ARG A 1 261 ? 1.177 -16.807 6.973 1.00 96.69 261 ARG A O 1
ATOM 2038 N N . ASN A 1 262 ? 0.185 -14.852 6.480 1.00 96.31 262 ASN A N 1
ATOM 2039 C CA . ASN A 1 262 ? 0.246 -14.989 5.029 1.00 96.31 262 ASN A CA 1
ATOM 2040 C C . ASN A 1 262 ? 1.404 -14.209 4.393 1.00 96.31 262 ASN A C 1
ATOM 2042 O O . ASN A 1 262 ? 1.462 -14.119 3.172 1.00 96.31 262 ASN A O 1
ATOM 2046 N N . ALA A 1 263 ? 2.352 -13.681 5.176 1.00 94.44 263 ALA A N 1
ATOM 2047 C CA . ALA A 1 263 ? 3.478 -12.898 4.656 1.00 94.44 263 ALA A CA 1
ATOM 2048 C C . ALA A 1 263 ? 4.302 -13.655 3.593 1.00 94.44 263 ALA A C 1
ATOM 2050 O O . ALA A 1 263 ? 4.845 -13.053 2.675 1.00 94.44 263 ALA A O 1
ATOM 2051 N N . HIS A 1 264 ? 4.329 -14.988 3.663 1.00 92.81 264 HIS A N 1
ATOM 2052 C CA . HIS A 1 264 ? 4.974 -15.863 2.681 1.00 92.81 264 HIS A CA 1
ATOM 2053 C C . HIS A 1 264 ? 4.328 -15.843 1.280 1.00 92.81 264 HIS A C 1
ATOM 2055 O O . HIS A 1 264 ? 4.948 -16.308 0.327 1.00 92.81 264 HIS A O 1
ATOM 2061 N N . LEU A 1 265 ? 3.098 -15.334 1.150 1.00 94.19 265 LEU A N 1
ATOM 2062 C CA . LEU A 1 265 ? 2.404 -15.149 -0.128 1.00 94.19 265 LEU A CA 1
ATOM 2063 C C . LEU A 1 265 ? 2.780 -13.829 -0.817 1.00 94.19 265 LEU A C 1
ATOM 2065 O O . LEU A 1 265 ? 2.379 -13.609 -1.958 1.00 94.19 265 LEU A O 1
ATOM 2069 N N . ILE A 1 266 ? 3.537 -12.948 -0.153 1.00 93.62 266 ILE A N 1
ATOM 2070 C CA . ILE A 1 266 ? 4.042 -11.724 -0.778 1.00 93.62 266 ILE A CA 1
ATOM 2071 C C . ILE A 1 266 ? 4.996 -12.122 -1.924 1.00 93.62 266 ILE A C 1
ATOM 2073 O O . ILE A 1 266 ? 5.949 -12.874 -1.689 1.00 93.62 266 ILE A O 1
ATOM 2077 N N . PRO A 1 267 ? 4.781 -11.632 -3.162 1.00 93.06 267 PRO A N 1
ATOM 2078 C CA . PRO A 1 267 ? 5.612 -11.997 -4.305 1.00 93.06 267 PRO A CA 1
ATOM 2079 C C . PRO A 1 267 ? 7.088 -11.659 -4.090 1.00 93.06 267 PRO A C 1
ATOM 2081 O O . PRO A 1 267 ? 7.438 -10.609 -3.555 1.00 93.06 267 PRO A O 1
ATOM 2084 N N . MET A 1 268 ? 7.984 -12.514 -4.584 1.00 94.75 268 MET A N 1
ATOM 2085 C CA . MET A 1 268 ? 9.435 -12.307 -4.451 1.00 94.75 268 MET A CA 1
ATOM 2086 C C . MET A 1 268 ? 9.932 -11.051 -5.182 1.00 94.75 268 MET A C 1
ATOM 2088 O O . MET A 1 268 ? 10.887 -10.414 -4.743 1.00 94.75 268 MET A O 1
ATOM 2092 N N . SER A 1 269 ? 9.262 -10.644 -6.260 1.00 94.56 269 SER A N 1
ATOM 2093 C CA . SER A 1 269 ? 9.495 -9.348 -6.908 1.00 94.56 269 SER A CA 1
ATOM 2094 C C . SER A 1 269 ? 9.207 -8.167 -5.980 1.00 94.56 269 SER A C 1
ATOM 2096 O O . SER A 1 269 ? 9.925 -7.171 -6.025 1.00 94.56 269 SER A O 1
ATOM 2098 N N . TYR A 1 270 ? 8.217 -8.287 -5.093 1.00 93.94 270 TYR A N 1
ATOM 2099 C CA . TYR A 1 270 ? 7.896 -7.276 -4.092 1.00 93.94 270 TYR A CA 1
ATOM 2100 C C . TYR A 1 270 ? 9.030 -7.144 -3.070 1.00 93.94 270 TYR A C 1
ATOM 2102 O O . TYR A 1 270 ? 9.435 -6.028 -2.753 1.00 93.94 270 TYR A O 1
ATOM 2110 N N . TYR A 1 271 ? 9.620 -8.263 -2.627 1.00 95.06 271 TYR A N 1
ATOM 2111 C CA . TYR A 1 271 ? 10.830 -8.226 -1.798 1.00 95.06 271 TYR A CA 1
ATOM 2112 C C . TYR A 1 271 ? 12.004 -7.556 -2.533 1.00 95.06 271 TYR A C 1
ATOM 2114 O O . TYR A 1 271 ? 12.712 -6.742 -1.946 1.00 95.06 271 TYR A O 1
ATOM 2122 N N . HIS A 1 272 ? 12.195 -7.824 -3.831 1.00 96.00 272 HIS A N 1
ATOM 2123 C CA . HIS A 1 272 ? 13.216 -7.133 -4.635 1.00 96.00 272 HIS A CA 1
ATOM 2124 C C . HIS A 1 272 ? 12.975 -5.620 -4.710 1.00 96.00 272 HIS A C 1
ATOM 2126 O O . HIS A 1 272 ? 13.925 -4.844 -4.594 1.00 96.00 272 HIS A O 1
ATOM 2132 N N . ILE A 1 273 ? 11.718 -5.188 -4.857 1.00 95.25 273 ILE A N 1
ATOM 2133 C CA . ILE A 1 273 ? 11.331 -3.769 -4.831 1.00 95.25 273 ILE A CA 1
ATOM 2134 C C . ILE A 1 273 ? 11.659 -3.153 -3.474 1.00 95.25 273 ILE A C 1
ATOM 2136 O O . ILE A 1 273 ? 12.367 -2.149 -3.424 1.00 95.25 273 ILE A O 1
ATOM 2140 N N . CYS A 1 274 ? 11.196 -3.767 -2.384 1.00 95.12 274 CYS A N 1
ATOM 2141 C CA . CYS A 1 274 ? 11.428 -3.301 -1.021 1.00 95.12 274 CYS A CA 1
ATOM 2142 C C . CYS A 1 274 ? 12.921 -3.223 -0.686 1.00 95.12 274 CYS A C 1
ATOM 2144 O O . CYS A 1 274 ? 13.384 -2.192 -0.197 1.00 95.12 274 CYS A O 1
ATOM 2146 N N . SER A 1 275 ? 13.687 -4.267 -1.000 1.00 95.19 275 SER A N 1
ATOM 2147 C CA . SER A 1 275 ? 15.130 -4.303 -0.766 1.00 95.19 275 SER A CA 1
ATOM 2148 C C . SER A 1 275 ? 15.869 -3.234 -1.574 1.00 95.19 275 SER A C 1
ATOM 2150 O O . SER A 1 275 ? 16.665 -2.473 -1.017 1.00 95.19 275 SER A O 1
ATOM 2152 N N . HIS A 1 276 ? 15.564 -3.100 -2.872 1.00 95.25 276 HIS A N 1
ATOM 2153 C CA . HIS A 1 276 ? 16.205 -2.095 -3.717 1.00 95.25 276 HIS A CA 1
ATOM 2154 C C . HIS A 1 276 ? 15.870 -0.673 -3.268 1.00 95.25 276 HIS A C 1
ATOM 2156 O O . HIS A 1 276 ? 16.764 0.164 -3.140 1.00 95.25 276 HIS A O 1
ATOM 2162 N N . LEU A 1 277 ? 14.594 -0.412 -2.991 1.00 94.12 277 LEU A N 1
ATOM 2163 C CA . LEU A 1 277 ? 14.114 0.865 -2.489 1.00 94.12 277 LEU A CA 1
ATOM 2164 C C . LEU A 1 277 ? 14.808 1.238 -1.176 1.00 94.12 277 LEU A C 1
ATOM 2166 O O . LEU A 1 277 ? 15.371 2.328 -1.078 1.00 94.12 277 LEU A O 1
ATOM 2170 N N . ASN A 1 278 ? 14.831 0.326 -0.199 1.00 92.62 278 ASN A N 1
ATOM 2171 C CA . ASN A 1 278 ? 15.452 0.586 1.096 1.00 92.62 278 ASN A CA 1
ATOM 2172 C C . ASN A 1 278 ? 16.948 0.887 0.948 1.00 92.62 278 ASN A C 1
ATOM 2174 O O . ASN A 1 278 ? 17.437 1.875 1.489 1.00 92.62 278 ASN A O 1
ATOM 2178 N N . ALA A 1 279 ? 17.667 0.105 0.136 1.00 92.06 279 ALA A N 1
ATOM 2179 C CA . ALA A 1 279 ? 19.086 0.329 -0.126 1.00 92.06 279 ALA A CA 1
ATOM 2180 C C . ALA A 1 279 ? 19.360 1.689 -0.795 1.00 92.06 279 ALA A C 1
ATOM 2182 O O . ALA A 1 279 ? 20.332 2.364 -0.451 1.00 92.06 279 ALA A O 1
ATOM 2183 N N . ARG A 1 280 ? 18.512 2.116 -1.743 1.00 92.06 280 ARG A N 1
ATOM 2184 C CA . ARG A 1 280 ? 18.647 3.418 -2.420 1.00 92.06 280 ARG A CA 1
ATOM 2185 C C . ARG A 1 280 ? 18.362 4.586 -1.484 1.00 92.06 280 ARG A C 1
ATOM 2187 O O . ARG A 1 280 ? 19.106 5.565 -1.522 1.00 92.06 280 ARG A O 1
ATOM 2194 N N . VAL A 1 281 ? 17.338 4.474 -0.640 1.00 90.06 281 VAL A N 1
ATOM 2195 C CA . VAL A 1 281 ? 17.009 5.503 0.353 1.00 90.06 281 VAL A CA 1
ATOM 2196 C C . VAL A 1 281 ? 18.104 5.588 1.413 1.00 90.06 281 VAL A C 1
ATOM 2198 O O . VAL A 1 281 ? 18.611 6.681 1.645 1.00 90.06 281 VAL A O 1
ATOM 2201 N N . ILE A 1 282 ? 18.545 4.460 1.983 1.00 87.44 282 ILE A N 1
ATOM 2202 C CA . ILE A 1 282 ? 19.673 4.432 2.926 1.00 87.44 282 ILE A CA 1
ATOM 2203 C C . ILE A 1 282 ? 20.890 5.098 2.287 1.00 87.44 282 ILE A C 1
ATOM 2205 O O . ILE A 1 282 ? 21.392 6.071 2.823 1.00 87.44 282 ILE A O 1
ATOM 2209 N N . LYS A 1 283 ? 21.310 4.674 1.091 1.00 87.38 283 LYS A N 1
ATOM 2210 C CA . LYS A 1 283 ? 22.481 5.259 0.420 1.00 87.38 283 LYS A CA 1
ATOM 2211 C C . LYS A 1 283 ? 22.375 6.775 0.202 1.00 87.38 283 LYS A C 1
ATOM 2213 O O . LYS A 1 283 ? 23.398 7.451 0.184 1.00 87.38 283 LYS A O 1
ATOM 2218 N N . ARG A 1 284 ? 21.171 7.297 -0.044 1.00 84.25 284 ARG A N 1
ATOM 2219 C CA . ARG A 1 284 ? 20.951 8.727 -0.286 1.00 84.25 284 ARG A CA 1
ATOM 2220 C C . ARG A 1 284 ? 20.939 9.542 1.004 1.00 84.25 284 ARG A C 1
ATOM 2222 O O . ARG A 1 284 ? 21.464 10.648 1.002 1.00 84.25 284 ARG A O 1
ATOM 2229 N N . PHE A 1 285 ? 20.307 9.023 2.053 1.00 79.31 285 PHE A N 1
ATOM 2230 C CA . PHE A 1 285 ? 20.018 9.784 3.268 1.00 79.31 285 PHE A CA 1
ATOM 2231 C C . PHE A 1 285 ? 20.956 9.471 4.441 1.00 79.31 285 PHE A C 1
ATOM 2233 O O . PHE A 1 285 ? 20.991 10.246 5.397 1.00 79.31 285 PHE A O 1
ATOM 2240 N N . ASP A 1 286 ? 21.742 8.395 4.368 1.00 69.50 286 ASP A N 1
ATOM 2241 C CA . ASP A 1 286 ? 22.770 8.056 5.353 1.00 69.50 286 ASP A CA 1
ATOM 2242 C C . ASP A 1 286 ? 23.830 9.170 5.440 1.00 69.50 286 ASP A C 1
ATOM 2244 O O . ASP A 1 286 ? 24.458 9.542 4.448 1.00 69.50 286 ASP A O 1
ATOM 2248 N N . GLY A 1 287 ? 23.974 9.764 6.628 1.00 57.69 287 GLY A N 1
ATOM 2249 C CA . GLY A 1 287 ? 24.921 10.852 6.904 1.00 57.69 287 GLY A CA 1
ATOM 2250 C C . GLY A 1 287 ? 24.597 12.226 6.293 1.00 57.69 287 GLY A C 1
ATOM 2251 O O . GLY A 1 287 ? 25.407 13.143 6.433 1.00 57.69 287 GLY A O 1
ATOM 2252 N N . SER A 1 288 ? 23.448 12.408 5.632 1.00 55.41 288 SER A N 1
ATOM 2253 C CA . SER A 1 288 ? 23.063 13.697 5.030 1.00 55.41 288 SER A CA 1
ATOM 2254 C C . SER A 1 288 ? 22.337 14.618 6.025 1.00 55.41 288 SER A C 1
ATOM 2256 O O . SER A 1 288 ? 21.440 14.190 6.746 1.00 55.41 288 SER A O 1
ATOM 2258 N N . THR A 1 289 ? 22.678 15.911 6.036 1.00 50.69 289 THR A N 1
ATOM 2259 C CA . THR A 1 289 ? 22.002 16.970 6.821 1.00 50.69 289 THR A CA 1
ATOM 2260 C C . THR A 1 289 ? 20.613 17.346 6.277 1.00 50.69 289 THR A C 1
ATOM 2262 O O . THR A 1 289 ? 19.949 18.216 6.836 1.00 50.69 289 THR A O 1
ATOM 2265 N N . GLU A 1 290 ? 20.196 16.735 5.163 1.00 53.09 290 GLU A N 1
ATOM 2266 C CA . GLU A 1 290 ? 18.987 17.067 4.394 1.00 53.09 290 GLU A CA 1
ATOM 2267 C C . GLU A 1 290 ? 17.786 16.161 4.731 1.00 53.09 290 GLU A C 1
ATOM 2269 O O . GLU A 1 290 ? 16.656 16.452 4.341 1.00 53.09 290 GLU A O 1
ATOM 2274 N N . GLY A 1 291 ? 17.998 15.097 5.511 1.00 48.69 291 GLY A N 1
ATOM 2275 C CA . GLY A 1 291 ? 16.939 14.316 6.148 1.00 48.69 291 GLY A CA 1
ATOM 2276 C C . GLY A 1 291 ? 16.816 14.686 7.624 1.00 48.69 291 GLY A C 1
ATOM 2277 O O . GLY A 1 291 ? 17.816 14.986 8.271 1.00 48.69 291 GLY A O 1
ATOM 2278 N N . ILE A 1 292 ? 15.594 14.657 8.171 1.00 45.19 292 ILE A N 1
ATOM 2279 C CA . ILE A 1 292 ? 15.347 14.656 9.627 1.00 45.19 292 ILE A CA 1
ATOM 2280 C C . ILE A 1 292 ? 16.392 13.740 10.264 1.00 45.19 292 ILE A C 1
ATOM 2282 O O . ILE A 1 292 ? 16.511 12.619 9.779 1.00 45.19 292 ILE A O 1
ATOM 2286 N N . ALA A 1 293 ? 17.142 14.221 11.267 1.00 46.72 293 ALA A N 1
ATOM 2287 C CA . ALA A 1 293 ? 18.189 13.466 11.959 1.00 46.72 293 ALA A CA 1
ATOM 2288 C C . ALA A 1 293 ? 17.752 12.002 12.117 1.00 46.72 293 ALA A C 1
ATOM 2290 O O . ALA A 1 293 ? 16.853 11.703 12.899 1.00 46.72 293 ALA A O 1
ATOM 2291 N N . VAL A 1 294 ? 18.279 11.119 11.265 1.00 52.12 294 VAL A N 1
ATOM 2292 C CA . VAL A 1 294 ? 17.777 9.750 11.171 1.00 52.12 294 VAL A CA 1
ATOM 2293 C C . VAL A 1 294 ? 18.312 9.030 12.396 1.00 52.12 294 VAL A C 1
ATOM 2295 O O . VAL A 1 294 ? 19.510 8.783 12.492 1.00 52.12 294 VAL A O 1
ATOM 2298 N N . GLU A 1 295 ? 17.427 8.759 13.353 1.00 56.28 295 GLU A N 1
ATOM 2299 C CA . GLU A 1 295 ? 17.805 8.199 14.654 1.00 56.28 295 GLU A CA 1
ATOM 2300 C C . GLU A 1 295 ? 18.354 6.760 14.549 1.00 56.28 295 GLU A C 1
ATOM 2302 O O . GLU A 1 295 ? 19.079 6.339 15.444 1.00 56.28 295 GLU A O 1
ATOM 2307 N N . ASP A 1 296 ? 18.109 6.032 13.447 1.00 73.44 296 ASP A N 1
ATOM 2308 C CA . ASP A 1 296 ? 18.764 4.764 13.075 1.00 73.44 296 ASP A CA 1
ATOM 2309 C C . ASP A 1 296 ? 18.280 4.231 11.697 1.00 73.44 296 ASP A C 1
ATOM 2311 O O . ASP A 1 296 ? 17.244 4.638 11.160 1.00 73.44 296 ASP A O 1
ATOM 2315 N N . HIS A 1 297 ? 19.001 3.260 11.110 1.00 77.94 297 HIS A N 1
ATOM 2316 C CA . HIS A 1 297 ? 18.585 2.568 9.871 1.00 77.94 297 HIS A CA 1
ATOM 2317 C C . HIS A 1 297 ? 17.222 1.858 9.993 1.00 77.94 297 HIS A C 1
ATOM 2319 O O . HIS A 1 297 ? 16.536 1.642 8.988 1.00 77.94 297 HIS A O 1
ATOM 2325 N N . VAL A 1 298 ? 16.821 1.484 11.211 1.00 82.94 298 VAL A N 1
ATOM 2326 C CA . VAL A 1 298 ? 15.557 0.789 11.487 1.00 82.94 298 VAL A CA 1
ATOM 2327 C C . VAL A 1 298 ? 14.374 1.733 11.282 1.00 82.94 298 VAL A C 1
ATOM 2329 O O . VAL A 1 298 ? 13.411 1.379 10.602 1.00 82.94 298 VAL A O 1
ATOM 2332 N N . SER A 1 299 ? 14.458 2.959 11.795 1.00 83.19 299 SER A N 1
ATOM 2333 C CA . SER A 1 299 ? 13.439 3.996 11.616 1.00 83.19 299 SER A CA 1
ATOM 2334 C C . SER A 1 299 ? 13.330 4.430 10.158 1.00 83.19 299 SER A C 1
ATOM 2336 O O . SER A 1 299 ? 12.225 4.671 9.665 1.00 83.19 299 SER A O 1
ATOM 2338 N N . LEU A 1 300 ? 14.451 4.454 9.429 1.00 85.06 300 LEU A N 1
ATOM 2339 C CA . LEU A 1 300 ? 14.429 4.711 7.991 1.00 85.06 300 LEU A CA 1
ATOM 2340 C C . LEU A 1 300 ? 13.709 3.589 7.232 1.00 85.06 300 LEU A C 1
ATOM 2342 O O . LEU A 1 300 ? 12.795 3.864 6.457 1.00 85.06 300 LEU A O 1
ATOM 2346 N N . THR A 1 301 ? 14.048 2.330 7.525 1.00 89.50 301 THR A N 1
ATOM 2347 C CA . THR A 1 301 ? 13.389 1.155 6.930 1.00 89.50 301 THR A CA 1
ATOM 2348 C C . THR A 1 301 ? 11.886 1.160 7.214 1.00 89.50 301 THR A C 1
ATOM 2350 O O . THR A 1 301 ? 11.087 0.926 6.309 1.00 89.50 301 THR A O 1
ATOM 2353 N N . ARG A 1 302 ? 11.479 1.517 8.440 1.00 89.56 302 ARG A N 1
ATOM 2354 C CA . ARG A 1 302 ? 10.069 1.696 8.817 1.00 89.56 302 ARG A CA 1
ATOM 2355 C C . ARG A 1 302 ? 9.361 2.717 7.942 1.00 89.56 302 ARG A C 1
ATOM 2357 O O . ARG A 1 302 ? 8.276 2.437 7.443 1.00 89.56 302 ARG A O 1
ATOM 2364 N N . SER A 1 303 ? 9.958 3.895 7.776 1.00 86.56 303 SER A N 1
ATOM 2365 C CA . SER A 1 303 ? 9.372 4.980 6.986 1.00 86.56 303 SER A CA 1
ATOM 2366 C C . SER A 1 303 ? 9.188 4.561 5.525 1.00 86.56 303 SER A C 1
ATOM 2368 O O . SER A 1 303 ? 8.110 4.716 4.952 1.00 86.56 303 SER A O 1
ATOM 2370 N N . VAL A 1 304 ? 10.216 3.936 4.948 1.00 89.44 304 VAL A N 1
ATOM 2371 C CA . VAL A 1 304 ? 10.239 3.516 3.544 1.00 89.44 304 VAL A CA 1
ATOM 2372 C C . VAL A 1 304 ? 9.275 2.361 3.284 1.00 89.44 304 VAL A C 1
ATOM 2374 O O . VAL A 1 304 ? 8.382 2.476 2.446 1.00 89.44 304 VAL A O 1
ATOM 2377 N N . ILE A 1 305 ? 9.432 1.246 4.001 1.00 91.81 305 ILE A N 1
ATOM 2378 C CA . ILE A 1 305 ? 8.652 0.029 3.756 1.00 91.81 305 ILE A CA 1
ATOM 2379 C C . ILE A 1 305 ? 7.228 0.174 4.292 1.00 91.81 305 ILE A C 1
ATOM 2381 O O . ILE A 1 305 ? 6.288 -0.250 3.625 1.00 91.81 305 ILE A O 1
ATOM 2385 N N . GLY A 1 306 ? 7.035 0.834 5.436 1.00 89.25 306 GLY A N 1
ATOM 2386 C CA . GLY A 1 306 ? 5.705 1.144 5.960 1.00 89.25 306 GLY A CA 1
ATOM 2387 C C . GLY A 1 306 ? 4.936 2.105 5.055 1.00 89.25 306 GLY A C 1
ATOM 2388 O O . GLY A 1 306 ? 3.764 1.868 4.760 1.00 89.25 306 GLY A O 1
ATOM 2389 N N . GLY A 1 307 ? 5.604 3.136 4.529 1.00 85.38 307 GLY A N 1
ATOM 2390 C CA . GLY A 1 307 ? 5.035 4.017 3.511 1.00 85.38 307 GLY A CA 1
ATOM 2391 C C . GLY A 1 307 ? 4.731 3.286 2.198 1.00 85.38 307 GLY A C 1
ATOM 2392 O O . GLY A 1 307 ? 3.772 3.599 1.503 1.00 85.38 307 GLY A O 1
ATOM 2393 N N . PHE A 1 308 ? 5.519 2.287 1.824 1.00 88.38 308 PHE A N 1
ATOM 2394 C CA . PHE A 1 308 ? 5.270 1.553 0.590 1.00 88.38 308 PHE A CA 1
ATOM 2395 C C . PHE A 1 308 ? 4.155 0.506 0.729 1.00 88.38 308 PHE A C 1
ATOM 2397 O O . PHE A 1 308 ? 3.225 0.490 -0.067 1.00 88.38 308 PHE A O 1
ATOM 2404 N N . LEU A 1 309 ? 4.203 -0.344 1.755 1.00 90.00 309 LEU A N 1
ATOM 2405 C CA . LEU A 1 309 ? 3.248 -1.436 1.945 1.00 90.00 309 LEU A CA 1
ATOM 2406 C C . LEU A 1 309 ? 1.952 -0.976 2.621 1.00 90.00 309 LEU A C 1
ATOM 2408 O O . LEU A 1 309 ? 0.865 -1.234 2.112 1.00 90.00 309 LEU A O 1
ATOM 2412 N N . PHE A 1 310 ? 2.035 -0.313 3.775 1.00 89.94 310 PHE A N 1
ATOM 2413 C CA . PHE A 1 310 ? 0.826 0.049 4.516 1.00 89.94 310 PHE A CA 1
ATOM 2414 C C . PHE A 1 310 ? 0.132 1.245 3.884 1.00 89.94 310 PHE A C 1
ATOM 2416 O O . PHE A 1 310 ? -1.045 1.154 3.559 1.00 89.94 310 PHE A O 1
ATOM 2423 N N . LEU A 1 311 ? 0.856 2.337 3.648 1.00 85.69 311 LEU A N 1
ATOM 2424 C CA . LEU A 1 311 ? 0.249 3.569 3.145 1.00 85.69 311 LEU A CA 1
ATOM 2425 C C . LEU A 1 311 ? -0.288 3.441 1.708 1.00 85.69 311 LEU A C 1
ATOM 2427 O O . LEU A 1 311 ? -1.355 3.979 1.443 1.00 85.69 311 LEU A O 1
ATOM 2431 N N . ARG A 1 312 ? 0.386 2.712 0.804 1.00 84.62 312 ARG A N 1
ATOM 2432 C CA . ARG A 1 312 ? -0.046 2.613 -0.611 1.00 84.62 312 ARG A CA 1
ATOM 2433 C C . ARG A 1 312 ? -0.813 1.364 -0.974 1.00 84.62 312 ARG A C 1
ATOM 2435 O O . ARG A 1 312 ? -1.357 1.293 -2.074 1.00 84.62 312 ARG A O 1
ATOM 2442 N N . PHE A 1 313 ? -0.849 0.378 -0.085 1.00 86.38 313 PHE A N 1
ATOM 2443 C CA . PHE A 1 313 ? -1.441 -0.899 -0.436 1.00 86.38 313 PHE A CA 1
ATOM 2444 C C . PHE A 1 313 ? -2.449 -1.389 0.591 1.00 86.38 313 PHE A C 1
ATOM 2446 O O . PHE A 1 313 ? -3.639 -1.426 0.289 1.00 86.38 313 PHE A O 1
ATOM 2453 N N . VAL A 1 314 ? -2.021 -1.676 1.819 1.00 93.38 314 VAL A N 1
ATOM 2454 C CA . VAL A 1 314 ? -2.914 -2.239 2.844 1.00 93.38 314 VAL A CA 1
ATOM 2455 C C . VAL A 1 314 ? -3.978 -1.229 3.291 1.00 93.38 314 VAL A C 1
ATOM 2457 O O . VAL A 1 314 ? -5.162 -1.547 3.276 1.00 93.38 314 VAL A O 1
ATOM 2460 N N . CYS A 1 315 ? -3.597 -0.007 3.672 1.00 94.50 315 CYS A N 1
ATOM 2461 C CA . CYS A 1 315 ? -4.532 1.001 4.180 1.00 94.50 315 CYS A CA 1
ATOM 2462 C C . CYS A 1 315 ? -5.557 1.459 3.126 1.00 94.50 315 CYS A C 1
ATOM 2464 O O . CYS A 1 315 ? -6.741 1.478 3.459 1.00 94.50 315 CYS A O 1
ATOM 2466 N N . PRO A 1 316 ? -5.178 1.758 1.866 1.00 92.12 316 PRO A N 1
ATOM 2467 C CA . PRO A 1 316 ? -6.158 2.071 0.828 1.00 92.12 316 PRO A CA 1
ATOM 2468 C C . PRO A 1 316 ? -7.103 0.899 0.535 1.00 92.12 316 PRO A C 1
ATOM 2470 O O . PRO A 1 316 ? -8.297 1.126 0.343 1.00 92.12 316 PRO A O 1
ATOM 2473 N N . ALA A 1 317 ? -6.616 -0.349 0.580 1.00 94.25 317 ALA A N 1
ATOM 2474 C CA . ALA A 1 317 ? -7.4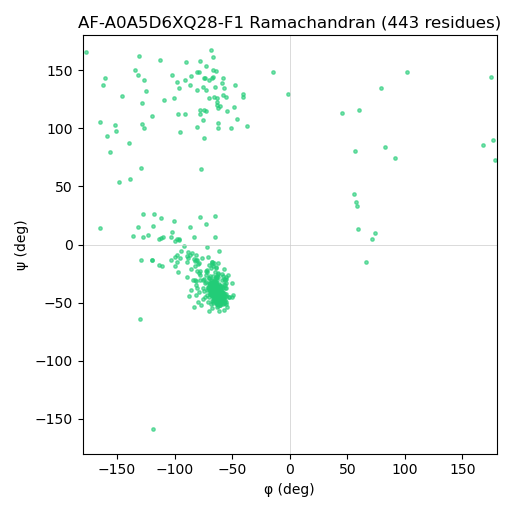59 -1.535 0.407 1.00 94.25 317 ALA A CA 1
ATOM 2475 C C . ALA A 1 317 ? -8.482 -1.720 1.534 1.00 94.25 317 ALA A C 1
ATOM 2477 O O . ALA A 1 317 ? -9.598 -2.166 1.279 1.00 94.25 317 ALA A O 1
ATOM 2478 N N . ILE A 1 318 ? -8.133 -1.345 2.766 1.00 96.25 318 ILE A N 1
ATOM 2479 C CA . ILE A 1 318 ? -9.074 -1.356 3.893 1.00 96.25 318 ILE A CA 1
ATOM 2480 C C . ILE A 1 318 ? -10.076 -0.207 3.766 1.00 96.25 318 ILE A C 1
ATOM 2482 O O . ILE A 1 318 ? -11.266 -0.423 3.958 1.00 96.25 318 ILE A O 1
ATOM 2486 N N . ALA A 1 319 ? -9.620 1.004 3.438 1.00 92.81 319 ALA A N 1
ATOM 2487 C CA . ALA A 1 319 ? -10.483 2.181 3.347 1.00 92.81 319 ALA A CA 1
ATOM 2488 C C . ALA A 1 319 ? -11.456 2.120 2.153 1.00 92.81 319 ALA A C 1
ATOM 2490 O O . ALA A 1 319 ? -12.591 2.580 2.259 1.00 92.81 319 ALA A O 1
ATOM 2491 N N . THR A 1 320 ? -11.031 1.526 1.033 1.00 90.75 320 THR A N 1
ATOM 2492 C CA . THR A 1 320 ? -11.806 1.429 -0.218 1.00 90.75 320 THR A CA 1
ATOM 2493 C C . THR A 1 320 ? -11.859 -0.007 -0.756 1.00 90.75 320 THR A C 1
ATOM 2495 O O . THR A 1 320 ? -11.345 -0.302 -1.836 1.00 90.75 320 THR A O 1
ATOM 2498 N N . PRO A 1 321 ? -12.504 -0.941 -0.033 1.00 94.69 321 PRO A N 1
ATOM 2499 C CA . PRO A 1 321 ? -12.424 -2.374 -0.336 1.00 94.69 321 PRO A CA 1
ATOM 2500 C C . PRO A 1 321 ? -12.992 -2.755 -1.712 1.00 94.69 321 PRO A C 1
ATOM 2502 O O . PRO A 1 321 ? -12.516 -3.702 -2.340 1.00 94.69 321 PRO A O 1
ATOM 2505 N N . HIS A 1 322 ? -13.952 -1.986 -2.226 1.00 91.69 322 HIS A N 1
ATOM 2506 C CA . HIS A 1 322 ? -14.546 -2.189 -3.548 1.00 91.69 322 HIS A CA 1
ATOM 2507 C C . HIS A 1 322 ? -13.529 -2.002 -4.689 1.00 91.69 322 HIS A C 1
ATOM 2509 O O . HIS A 1 322 ? -13.520 -2.787 -5.632 1.00 91.69 322 HIS A O 1
ATOM 2515 N N . LEU A 1 323 ? -12.580 -1.064 -4.563 1.00 89.62 323 LEU A N 1
ATOM 2516 C CA . LEU A 1 323 ? -11.526 -0.829 -5.568 1.00 89.62 323 LEU A CA 1
ATOM 2517 C C . LEU A 1 323 ? -10.475 -1.951 -5.619 1.00 89.62 323 LEU A C 1
ATOM 2519 O O . LEU A 1 323 ? -9.639 -2.001 -6.525 1.00 89.62 323 LEU A O 1
ATOM 2523 N N . TYR A 1 324 ? -10.514 -2.854 -4.639 1.00 91.88 324 TYR A N 1
ATOM 2524 C CA . TYR A 1 324 ? -9.653 -4.030 -4.530 1.00 91.88 324 TYR A CA 1
ATOM 2525 C C . TYR A 1 324 ? -10.430 -5.338 -4.733 1.00 91.88 324 TYR A C 1
ATOM 2527 O O . TYR A 1 324 ? -9.848 -6.422 -4.658 1.00 91.88 324 TYR A O 1
ATOM 2535 N N . ASN A 1 325 ? -11.720 -5.254 -5.080 1.00 91.50 325 ASN A N 1
ATOM 2536 C CA . ASN A 1 325 ? -12.634 -6.392 -5.219 1.00 91.50 325 ASN A CA 1
ATOM 2537 C C . ASN A 1 325 ? -12.761 -7.226 -3.931 1.00 91.50 325 ASN A C 1
ATOM 2539 O O . ASN A 1 325 ? -12.903 -8.445 -3.977 1.00 91.50 325 ASN A O 1
ATOM 2543 N N . LEU A 1 326 ? -12.671 -6.571 -2.771 1.00 94.31 326 LEU A N 1
ATOM 2544 C CA . LEU A 1 326 ? -12.970 -7.178 -1.470 1.00 94.31 326 LEU A CA 1
ATOM 2545 C C . LEU A 1 326 ? -14.472 -7.089 -1.151 1.00 94.31 326 LEU A C 1
ATOM 2547 O O . LEU A 1 326 ? -14.986 -7.867 -0.350 1.00 94.31 326 LEU A O 1
ATOM 2551 N N . THR A 1 327 ? -15.172 -6.155 -1.799 1.00 93.81 327 THR A N 1
ATOM 2552 C CA . THR A 1 327 ? -16.631 -6.017 -1.792 1.00 93.81 327 THR A CA 1
ATOM 2553 C C . THR A 1 327 ? -17.138 -5.788 -3.213 1.00 93.81 327 THR A C 1
ATOM 2555 O O . THR A 1 327 ? -16.438 -5.198 -4.031 1.00 93.81 327 THR A O 1
ATOM 2558 N N . GLU A 1 328 ? -18.364 -6.230 -3.505 1.00 89.56 328 GLU A N 1
ATOM 2559 C CA . GLU A 1 328 ? -18.995 -6.036 -4.824 1.00 89.56 328 GLU A CA 1
ATOM 2560 C C . GLU A 1 328 ? -19.360 -4.573 -5.093 1.00 89.56 328 GLU A C 1
ATOM 2562 O O . GLU A 1 328 ? -19.340 -4.111 -6.229 1.00 89.56 328 GLU A O 1
ATOM 2567 N N . LYS A 1 329 ? -19.727 -3.845 -4.036 1.00 90.38 329 LYS A N 1
ATOM 2568 C CA . LYS A 1 329 ? -20.162 -2.450 -4.096 1.00 90.38 329 LYS A CA 1
ATOM 2569 C C . LYS A 1 329 ? -19.422 -1.625 -3.063 1.00 90.38 329 LYS A C 1
ATOM 2571 O O . LYS A 1 329 ? -18.842 -2.158 -2.108 1.00 90.38 329 LYS A O 1
ATOM 2576 N N . GLU A 1 330 ? -19.461 -0.317 -3.263 1.00 89.31 330 GLU A N 1
ATOM 2577 C CA . GLU A 1 330 ? -18.979 0.640 -2.283 1.00 89.31 330 GLU A CA 1
ATOM 2578 C C . GLU A 1 330 ? -19.732 0.466 -0.945 1.00 89.31 330 GLU A C 1
ATOM 2580 O O . GLU A 1 330 ? -20.967 0.408 -0.946 1.00 89.31 330 GLU A O 1
ATOM 2585 N N . PRO A 1 331 ? -19.024 0.330 0.198 1.00 90.69 331 PRO A N 1
ATOM 2586 C CA . PRO A 1 331 ? -19.674 0.232 1.502 1.00 90.69 331 PRO A CA 1
ATOM 2587 C C . PRO A 1 331 ? -20.445 1.513 1.859 1.00 90.69 331 PRO A C 1
ATOM 2589 O O . PRO A 1 331 ? -19.999 2.604 1.505 1.00 90.69 331 PRO A O 1
ATOM 2592 N N . PRO A 1 332 ? -21.549 1.418 2.621 1.00 90.75 332 PRO A N 1
ATOM 2593 C CA . PRO A 1 332 ? -22.288 2.594 3.074 1.00 90.75 332 PRO A CA 1
ATOM 2594 C C . PRO A 1 332 ? -21.459 3.439 4.054 1.00 90.75 332 PRO A C 1
ATOM 2596 O O . PRO A 1 332 ? -20.522 2.942 4.683 1.00 90.75 332 PRO A O 1
ATOM 2599 N N . SER A 1 333 ? -21.853 4.704 4.239 1.00 87.56 333 SER A N 1
ATOM 2600 C CA . SER A 1 333 ? -21.121 5.684 5.059 1.00 87.56 333 SER A CA 1
ATOM 2601 C C . SER A 1 333 ? -20.757 5.189 6.465 1.00 87.56 333 SER A C 1
ATOM 2603 O O . SER A 1 333 ? -19.598 5.282 6.874 1.00 87.56 333 SER A O 1
ATOM 2605 N N . GLU A 1 334 ? -21.694 4.548 7.172 1.00 87.81 334 GLU A N 1
ATOM 2606 C CA . GLU A 1 334 ? -21.432 3.986 8.506 1.00 87.81 334 GLU A CA 1
ATOM 2607 C C . GLU A 1 334 ? -20.319 2.926 8.493 1.00 87.81 334 GLU A C 1
ATOM 2609 O O . GLU A 1 334 ? -19.445 2.924 9.362 1.00 87.81 334 GLU A O 1
ATOM 2614 N N . SER A 1 335 ? -20.306 2.047 7.488 1.00 91.44 335 SER A N 1
ATOM 2615 C CA . SER A 1 335 ? -19.278 1.016 7.334 1.00 91.44 335 SER A CA 1
ATOM 2616 C C . SER A 1 335 ? -17.933 1.609 6.914 1.00 91.44 335 SER A C 1
ATOM 2618 O O . SER A 1 335 ? -16.898 1.190 7.430 1.00 91.44 335 SER A O 1
ATOM 2620 N N . ARG A 1 336 ? -17.916 2.619 6.030 1.00 91.06 336 ARG A N 1
ATOM 2621 C CA . ARG A 1 336 ? -16.675 3.327 5.660 1.00 91.06 336 ARG A CA 1
ATOM 2622 C C . ARG A 1 336 ? -16.035 3.999 6.868 1.00 91.06 336 ARG A C 1
ATOM 2624 O O . ARG A 1 336 ? -14.824 3.902 7.047 1.00 91.06 336 ARG A O 1
ATOM 2631 N N . ARG A 1 337 ? -16.836 4.594 7.753 1.00 89.88 337 ARG A N 1
ATOM 2632 C CA . ARG A 1 337 ? -16.349 5.165 9.014 1.00 89.88 337 ARG A CA 1
ATOM 2633 C C . ARG A 1 337 ? -15.671 4.112 9.901 1.00 89.88 337 ARG A C 1
ATOM 2635 O O . ARG A 1 337 ? -14.593 4.368 10.436 1.00 89.88 337 ARG A O 1
ATOM 2642 N N . VAL A 1 338 ? -16.249 2.913 10.019 1.00 93.75 338 VAL A N 1
ATOM 2643 C CA . VAL A 1 338 ? -15.617 1.783 10.730 1.00 93.75 338 VAL A CA 1
ATOM 2644 C C . VAL A 1 338 ? -14.275 1.411 10.087 1.00 93.75 338 VAL A C 1
ATOM 2646 O O . VAL A 1 338 ? -13.270 1.277 10.790 1.00 93.75 338 VAL A O 1
ATOM 2649 N N . LEU A 1 339 ? -14.229 1.302 8.756 1.00 95.44 339 LEU A N 1
ATOM 2650 C CA . LEU A 1 339 ? -13.003 1.002 8.009 1.00 95.44 339 LEU A CA 1
ATOM 2651 C C . LEU A 1 339 ? -11.920 2.074 8.211 1.00 95.44 339 LEU A C 1
ATOM 2653 O O . LEU A 1 339 ? -10.744 1.732 8.346 1.00 95.44 339 LEU A O 1
ATOM 2657 N N . VAL A 1 340 ? -12.289 3.355 8.308 1.00 93.25 340 VAL A N 1
ATOM 2658 C CA . VAL A 1 340 ? -11.349 4.449 8.604 1.00 93.25 340 VAL A CA 1
ATOM 2659 C C . VAL A 1 340 ? -10.782 4.342 10.017 1.00 93.25 340 VAL A C 1
ATOM 2661 O O . VAL A 1 340 ? -9.573 4.495 10.187 1.00 93.25 340 VAL A O 1
ATOM 2664 N N . LEU A 1 341 ? -11.596 4.024 11.029 1.00 94.44 341 LEU A N 1
ATOM 2665 C CA . LEU A 1 341 ? -11.098 3.809 12.396 1.00 94.44 341 LEU A CA 1
ATOM 2666 C C . LEU A 1 341 ? -10.089 2.654 12.462 1.00 94.44 341 LEU A C 1
ATOM 2668 O O . LEU A 1 341 ? -9.028 2.786 13.082 1.00 94.44 341 LEU A O 1
ATOM 2672 N N . VAL A 1 342 ? -10.393 1.546 11.781 1.00 96.88 342 VAL A N 1
ATOM 2673 C CA . VAL A 1 342 ? -9.490 0.392 11.655 1.00 96.88 342 VAL A CA 1
ATOM 2674 C C . VAL A 1 342 ? -8.195 0.800 10.949 1.00 96.88 342 VAL A C 1
ATOM 2676 O O . VAL A 1 342 ? -7.098 0.561 11.460 1.00 96.88 342 VAL A O 1
ATOM 2679 N N . THR A 1 343 ? -8.314 1.488 9.812 1.00 95.94 343 THR A N 1
ATOM 2680 C CA . THR A 1 343 ? -7.177 1.997 9.034 1.00 95.94 343 THR A CA 1
ATOM 2681 C C . THR A 1 343 ? -6.298 2.923 9.874 1.00 95.94 343 THR A C 1
ATOM 2683 O O . THR A 1 343 ? -5.075 2.792 9.851 1.00 95.94 343 THR A O 1
ATOM 2686 N N . LYS A 1 344 ? -6.902 3.809 10.674 1.00 94.88 344 LYS A N 1
ATOM 2687 C CA . LYS A 1 344 ? -6.207 4.754 11.553 1.00 94.88 344 LYS A CA 1
ATOM 2688 C C . LYS A 1 344 ? -5.344 4.042 12.590 1.00 94.88 344 LYS A C 1
ATOM 2690 O O . LYS A 1 344 ? -4.155 4.348 12.703 1.00 94.88 344 LYS A O 1
ATOM 2695 N N . LEU A 1 345 ? -5.900 3.067 13.312 1.00 96.56 345 LEU A N 1
ATOM 2696 C CA . LEU A 1 345 ? -5.140 2.308 14.310 1.00 96.56 345 LEU A CA 1
ATOM 2697 C C . LEU A 1 345 ? -4.032 1.457 13.663 1.00 96.56 345 LEU A C 1
ATOM 2699 O O . LEU A 1 345 ? -2.903 1.439 14.162 1.00 96.56 345 LEU A O 1
ATOM 2703 N N . LEU A 1 346 ? -4.308 0.795 12.536 1.00 96.56 346 LEU A N 1
ATOM 2704 C CA . LEU A 1 346 ? -3.300 0.007 11.815 1.00 96.56 346 LEU A CA 1
ATOM 2705 C C . LEU A 1 346 ? -2.158 0.876 11.286 1.00 96.56 346 LEU A C 1
ATOM 2707 O O . LEU A 1 346 ? -0.994 0.519 11.455 1.00 96.56 346 LEU A O 1
ATOM 2711 N N . PHE A 1 347 ? -2.470 2.040 10.717 1.00 93.38 347 PHE A N 1
ATOM 2712 C CA . PHE A 1 347 ? -1.468 2.979 10.222 1.00 93.38 347 PHE A CA 1
ATOM 2713 C C . PHE A 1 347 ? -0.569 3.501 11.351 1.00 93.38 347 PHE A C 1
ATOM 2715 O O . PHE A 1 347 ? 0.658 3.516 11.221 1.00 93.38 347 PHE A O 1
ATOM 2722 N N . LYS A 1 348 ? -1.156 3.871 12.496 1.00 93.88 348 LYS A N 1
ATOM 2723 C CA . LYS A 1 348 ? -0.408 4.272 13.703 1.00 93.88 348 LYS A CA 1
ATOM 2724 C C . LYS A 1 348 ? 0.498 3.149 14.215 1.00 93.88 348 LYS A C 1
ATOM 2726 O O . LYS A 1 348 ? 1.645 3.403 14.573 1.00 93.88 348 LYS A O 1
ATOM 2731 N N . THR A 1 349 ? 0.021 1.905 14.156 1.00 95.88 349 THR A N 1
ATOM 2732 C CA . THR A 1 349 ? 0.807 0.712 14.509 1.00 95.88 349 THR A CA 1
ATOM 2733 C C . THR A 1 349 ? 1.976 0.490 13.544 1.00 95.88 349 THR A C 1
ATOM 2735 O O . THR A 1 349 ? 3.108 0.296 13.975 1.00 95.88 349 THR A O 1
ATOM 2738 N N . ALA A 1 350 ? 1.751 0.587 12.232 1.00 92.62 350 ALA A N 1
ATOM 2739 C CA . ALA A 1 350 ? 2.798 0.411 11.225 1.00 92.62 350 ALA A CA 1
ATOM 2740 C C . ALA A 1 350 ? 3.884 1.499 11.294 1.00 92.62 350 ALA A C 1
ATOM 2742 O O . ALA A 1 350 ? 5.076 1.217 11.154 1.00 92.62 350 ALA A O 1
ATOM 2743 N N . THR A 1 351 ? 3.480 2.744 11.557 1.00 90.44 351 THR A N 1
ATOM 2744 C CA . THR A 1 351 ? 4.392 3.891 11.691 1.00 90.44 351 THR A CA 1
ATOM 2745 C C . THR A 1 351 ? 5.044 3.995 13.071 1.00 90.44 351 THR A C 1
ATOM 2747 O O . THR A 1 351 ? 5.987 4.769 13.232 1.00 90.44 351 THR A O 1
ATOM 2750 N N . CYS A 1 352 ? 4.612 3.185 14.046 1.00 91.94 352 CYS A N 1
ATOM 2751 C CA . CYS A 1 352 ? 5.060 3.235 15.440 1.00 91.94 352 CYS A CA 1
ATOM 2752 C C . CYS A 1 352 ? 4.833 4.622 16.085 1.00 91.94 352 CYS A C 1
ATOM 2754 O O . CYS A 1 352 ? 5.649 5.102 16.874 1.00 91.94 352 CYS A O 1
ATOM 2756 N N . VAL A 1 353 ? 3.728 5.287 15.730 1.00 91.06 353 VAL A N 1
ATOM 2757 C CA . VAL A 1 353 ? 3.359 6.616 16.241 1.00 91.06 353 VAL A CA 1
ATOM 2758 C C . VAL A 1 353 ? 2.157 6.492 17.167 1.00 91.06 353 VAL A C 1
ATOM 2760 O O . VAL A 1 353 ? 1.101 6.020 16.757 1.00 91.06 353 VAL A O 1
ATOM 2763 N N . MET A 1 354 ? 2.293 6.979 18.400 1.00 94.38 354 MET A N 1
ATOM 2764 C CA . MET A 1 354 ? 1.220 6.957 19.400 1.00 94.38 354 MET A CA 1
ATOM 2765 C C . MET A 1 354 ? 0.172 8.050 19.159 1.00 94.38 354 MET A C 1
ATOM 2767 O O . MET A 1 354 ? 0.441 9.091 18.548 1.00 94.38 354 MET A O 1
ATOM 2771 N N . PHE A 1 355 ? -1.032 7.846 19.687 1.00 94.62 355 PHE A N 1
ATOM 2772 C CA . PHE A 1 355 ? -2.017 8.915 19.821 1.00 94.62 355 PHE A CA 1
ATOM 2773 C C . PHE A 1 355 ? -1.597 9.881 20.937 1.00 94.62 355 PHE A C 1
ATOM 2775 O O . PHE A 1 355 ? -1.202 9.460 22.027 1.00 94.62 355 PHE A O 1
ATOM 2782 N N . GLY A 1 356 ? -1.670 11.181 20.644 1.00 91.75 356 GLY A N 1
ATOM 2783 C CA . GLY A 1 356 ? -1.259 12.272 21.535 1.00 91.75 356 GLY A CA 1
ATOM 2784 C C . GLY A 1 356 ? -2.415 13.206 21.901 1.00 91.75 356 GLY A C 1
ATOM 2785 O O . GLY A 1 356 ? -3.579 12.843 21.779 1.00 91.75 356 GLY A O 1
ATOM 2786 N N . GLU A 1 357 ? -2.106 14.434 22.327 1.00 87.75 357 GLU A N 1
ATOM 2787 C CA . GLU A 1 357 ? -3.119 15.412 22.783 1.00 87.75 357 GLU A CA 1
ATOM 2788 C C . GLU A 1 357 ? -4.057 15.927 21.686 1.00 87.75 357 GLU A C 1
ATOM 2790 O O . GLU A 1 357 ? -5.106 16.481 21.990 1.00 87.75 357 GLU A O 1
ATOM 2795 N N . ARG A 1 358 ? -3.699 15.752 20.409 1.00 85.06 358 ARG A N 1
ATOM 2796 C CA . ARG A 1 358 ? -4.586 16.102 19.285 1.00 85.06 358 ARG A CA 1
ATOM 2797 C C . ARG A 1 358 ? -5.760 15.132 19.142 1.00 85.06 358 ARG A C 1
ATOM 2799 O O . ARG A 1 358 ? -6.780 15.489 18.572 1.00 85.06 358 ARG A O 1
ATOM 2806 N N . GLU A 1 359 ? -5.596 13.911 19.643 1.00 88.19 359 GLU A N 1
ATOM 2807 C CA . GLU A 1 359 ? -6.541 12.802 19.506 1.00 88.19 359 GLU A CA 1
ATOM 2808 C C . GLU A 1 359 ? -6.656 12.040 20.847 1.00 88.19 359 GLU A C 1
ATOM 2810 O O . GLU A 1 359 ? -6.386 10.835 20.913 1.00 88.19 359 GLU A O 1
ATOM 2815 N N . PRO A 1 360 ? -7.009 12.725 21.955 1.00 89.88 360 PRO A N 1
ATOM 2816 C CA . PRO A 1 360 ? -6.928 12.157 23.300 1.00 89.88 360 PRO A CA 1
ATOM 2817 C C . PRO A 1 360 ? -7.850 10.946 23.487 1.00 89.88 360 PRO A C 1
ATOM 2819 O O . PRO A 1 360 ? -7.499 10.023 24.219 1.00 89.88 360 PRO A O 1
ATOM 2822 N N . GLN A 1 361 ? -8.981 10.902 22.780 1.00 88.62 361 GLN A N 1
ATOM 2823 C CA . GLN A 1 361 ? -9.934 9.794 22.813 1.00 88.62 361 GLN A CA 1
ATOM 2824 C C . GLN A 1 361 ? -9.345 8.464 22.317 1.00 88.62 361 GLN A C 1
ATOM 2826 O O . GLN A 1 361 ? -9.805 7.396 22.710 1.00 88.62 361 GLN A O 1
ATOM 2831 N N . PHE A 1 362 ? -8.301 8.513 21.485 1.00 93.81 362 PHE A N 1
ATOM 2832 C CA . PHE A 1 362 ? -7.657 7.324 20.930 1.00 93.81 362 PHE A CA 1
ATOM 2833 C C . PHE A 1 362 ? -6.442 6.856 21.746 1.00 93.81 362 PHE A C 1
ATOM 2835 O O . PHE A 1 362 ? -5.925 5.770 21.489 1.00 93.81 362 PHE A O 1
ATOM 2842 N N . LYS A 1 363 ? -6.008 7.599 22.778 1.00 95.00 363 LYS A N 1
ATOM 2843 C CA . LYS A 1 363 ? -4.869 7.212 23.642 1.00 95.00 363 LYS A CA 1
ATOM 2844 C C . LYS A 1 363 ? -5.036 5.846 24.305 1.00 95.00 363 LYS A C 1
ATOM 2846 O O . LYS A 1 363 ? -4.047 5.154 24.526 1.00 95.00 363 LYS A O 1
ATOM 2851 N N . ILE A 1 364 ? -6.277 5.438 24.569 1.00 95.56 364 ILE A N 1
ATOM 2852 C CA . ILE A 1 364 ? -6.626 4.109 25.090 1.00 95.56 364 ILE A CA 1
ATOM 2853 C C . ILE A 1 364 ? -6.122 2.956 24.201 1.00 95.56 364 ILE A C 1
ATOM 2855 O O . ILE A 1 364 ? -5.955 1.838 24.678 1.00 95.56 364 ILE A O 1
ATOM 2859 N N . LEU A 1 365 ? -5.841 3.227 22.923 1.00 97.44 365 LEU A N 1
ATOM 2860 C CA . LEU A 1 365 ? -5.347 2.259 21.946 1.00 97.44 365 LEU A CA 1
ATOM 2861 C C . LEU A 1 365 ? -3.812 2.163 21.905 1.00 97.44 365 LEU A C 1
ATOM 2863 O O . LEU A 1 365 ? -3.286 1.249 21.277 1.00 97.44 365 LEU A O 1
ATOM 2867 N N . ASN A 1 366 ? -3.071 3.061 22.564 1.00 97.81 366 ASN A N 1
ATOM 2868 C CA . ASN A 1 366 ? -1.600 3.049 22.547 1.00 97.81 366 ASN A CA 1
ATOM 2869 C C . ASN A 1 366 ? -0.977 1.710 23.002 1.00 97.81 366 ASN A C 1
ATOM 2871 O O . ASN A 1 366 ? -0.038 1.265 22.343 1.00 97.81 366 ASN A O 1
ATOM 2875 N N . PRO A 1 367 ? -1.518 0.985 24.006 1.00 97.88 367 PRO A N 1
ATOM 2876 C CA . PRO A 1 367 ? -1.004 -0.341 24.362 1.00 97.88 367 PRO A CA 1
ATOM 2877 C C . PRO A 1 367 ? -1.056 -1.357 23.207 1.00 97.88 367 PRO A C 1
ATOM 2879 O O . PRO A 1 367 ? -0.207 -2.243 23.110 1.00 97.88 367 PRO A O 1
ATOM 2882 N N . PHE A 1 368 ? -2.033 -1.234 22.299 1.00 98.38 368 PHE A N 1
ATOM 2883 C CA . PHE A 1 368 ? -2.093 -2.061 21.092 1.00 98.38 368 PHE A CA 1
ATOM 2884 C C . PHE A 1 368 ? -0.946 -1.741 20.132 1.00 98.38 368 PHE A C 1
ATOM 2886 O O . PHE A 1 368 ? -0.344 -2.662 19.576 1.00 98.38 368 PHE A O 1
ATOM 2893 N N . ILE A 1 369 ? -0.640 -0.450 19.959 1.00 97.94 369 ILE A N 1
ATOM 2894 C CA . ILE A 1 369 ? 0.461 0.029 19.117 1.00 97.94 369 ILE A CA 1
ATOM 2895 C C . ILE A 1 369 ? 1.786 -0.488 19.676 1.00 97.94 369 ILE A C 1
ATOM 2897 O O . ILE A 1 369 ? 2.549 -1.107 18.938 1.00 97.94 369 ILE A O 1
ATOM 2901 N N . GLU A 1 370 ? 2.042 -0.309 20.972 1.00 97.44 370 GLU A N 1
ATOM 2902 C CA . GLU A 1 370 ? 3.272 -0.764 21.636 1.00 97.44 370 GLU A CA 1
ATOM 2903 C C . GLU A 1 370 ? 3.489 -2.271 21.477 1.00 97.44 370 GLU A C 1
ATOM 2905 O O . GLU A 1 370 ? 4.589 -2.714 21.146 1.00 97.44 370 GLU A O 1
ATOM 2910 N N . ARG A 1 371 ? 2.424 -3.061 21.650 1.00 97.75 371 ARG A N 1
ATOM 2911 C CA . ARG A 1 371 ? 2.486 -4.521 21.538 1.00 97.75 371 ARG A CA 1
ATOM 2912 C C . ARG A 1 371 ? 2.769 -4.999 20.115 1.00 97.75 371 ARG A C 1
ATOM 2914 O O . ARG A 1 371 ? 3.529 -5.945 19.934 1.00 97.75 371 ARG A O 1
ATOM 2921 N N . ASN A 1 372 ? 2.116 -4.404 19.117 1.00 98.06 372 ASN A N 1
ATOM 2922 C CA . ASN A 1 372 ? 2.115 -4.932 17.751 1.00 98.06 372 ASN A CA 1
ATOM 2923 C C . ASN A 1 372 ? 3.149 -4.280 16.828 1.00 98.06 372 ASN A C 1
ATOM 2925 O O . ASN A 1 372 ? 3.563 -4.913 15.856 1.00 98.06 372 ASN A O 1
ATOM 2929 N N . SER A 1 373 ? 3.603 -3.055 17.120 1.00 95.88 373 SER A N 1
ATOM 2930 C CA . SER A 1 373 ? 4.595 -2.364 16.284 1.00 95.88 373 SER A CA 1
ATOM 2931 C C . SER A 1 373 ? 5.847 -3.217 16.036 1.00 95.88 373 SER A C 1
ATOM 2933 O O . SER A 1 373 ? 6.221 -3.327 14.870 1.00 95.88 373 SER A O 1
ATOM 2935 N N . PRO A 1 374 ? 6.460 -3.893 17.036 1.00 95.56 374 PRO A N 1
ATOM 2936 C CA . PRO A 1 374 ? 7.658 -4.708 16.811 1.00 95.56 374 PRO A CA 1
ATOM 2937 C C . PRO A 1 374 ? 7.470 -5.834 15.785 1.00 95.56 374 PRO A C 1
ATOM 2939 O O . PRO A 1 374 ? 8.375 -6.095 15.000 1.00 95.56 374 PRO A O 1
ATOM 2942 N N . LEU A 1 375 ? 6.290 -6.465 15.743 1.00 95.94 375 LEU A N 1
ATOM 2943 C CA . LEU A 1 375 ? 5.986 -7.532 14.782 1.00 95.94 375 LEU A CA 1
ATOM 2944 C C . LEU A 1 375 ? 5.930 -6.992 13.348 1.00 95.94 375 LEU A C 1
ATOM 2946 O O . LEU A 1 375 ? 6.478 -7.595 12.429 1.00 95.94 375 LEU A O 1
ATOM 2950 N N . ILE A 1 376 ? 5.313 -5.821 13.167 1.00 95.44 376 ILE A N 1
ATOM 2951 C CA . ILE A 1 376 ? 5.264 -5.145 11.867 1.00 95.44 376 ILE A CA 1
ATOM 2952 C C . ILE A 1 376 ? 6.662 -4.660 11.461 1.00 95.44 376 ILE A C 1
ATOM 2954 O O . ILE A 1 376 ? 7.046 -4.793 10.301 1.00 95.44 376 ILE A O 1
ATOM 2958 N N . GLN A 1 377 ? 7.453 -4.146 12.410 1.00 93.75 377 GLN A N 1
ATOM 2959 C CA . GLN A 1 377 ? 8.837 -3.752 12.137 1.00 93.75 377 GLN A CA 1
ATOM 2960 C C . GLN A 1 377 ? 9.686 -4.939 11.684 1.00 93.75 377 GLN A C 1
ATOM 2962 O O . GLN A 1 377 ? 10.475 -4.790 10.755 1.00 93.75 377 GLN A O 1
ATOM 2967 N N . GLN A 1 378 ? 9.498 -6.116 12.285 1.00 94.94 378 GLN A N 1
ATOM 2968 C CA . GLN A 1 378 ? 10.194 -7.321 11.846 1.00 94.94 378 GLN A CA 1
ATOM 2969 C C . GLN A 1 378 ? 9.819 -7.689 10.406 1.00 94.94 378 GLN A C 1
ATOM 2971 O O . GLN A 1 378 ? 10.709 -7.912 9.592 1.00 94.94 378 GL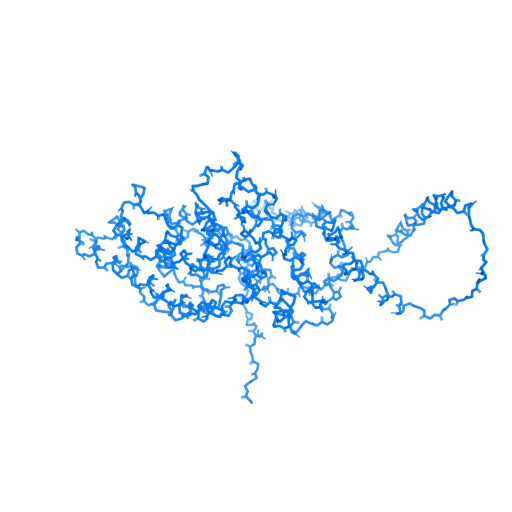N A O 1
ATOM 2976 N N . LEU A 1 379 ? 8.529 -7.638 10.053 1.00 95.56 379 LEU A N 1
ATOM 2977 C CA . LEU A 1 379 ? 8.088 -7.841 8.669 1.00 95.56 379 LEU A CA 1
ATOM 2978 C C . LEU A 1 379 ? 8.757 -6.848 7.702 1.00 95.56 379 LEU A C 1
ATOM 2980 O O . LEU A 1 379 ? 9.170 -7.233 6.610 1.00 95.56 379 LEU A O 1
ATOM 2984 N N . PHE A 1 380 ? 8.894 -5.575 8.084 1.00 95.06 380 PHE A N 1
ATOM 2985 C CA . PHE A 1 380 ? 9.576 -4.576 7.253 1.00 95.06 380 PHE A CA 1
ATOM 2986 C C . PHE A 1 380 ? 11.062 -4.879 7.066 1.00 95.06 380 PHE A C 1
ATOM 2988 O O . PHE A 1 380 ? 11.583 -4.725 5.960 1.00 95.06 380 PHE A O 1
ATOM 2995 N N . ILE A 1 381 ? 11.734 -5.332 8.126 1.00 93.25 381 ILE A N 1
ATOM 2996 C CA . ILE A 1 381 ? 13.130 -5.766 8.062 1.00 93.25 381 ILE A CA 1
ATOM 2997 C C . ILE A 1 381 ? 13.257 -6.945 7.098 1.00 93.25 381 ILE A C 1
ATOM 2999 O O . ILE A 1 381 ? 14.112 -6.890 6.212 1.00 93.25 381 ILE A O 1
ATOM 3003 N N . ASP A 1 382 ? 12.383 -7.944 7.211 1.00 94.44 382 ASP A N 1
ATOM 3004 C CA . ASP A 1 382 ? 12.384 -9.138 6.365 1.00 94.44 382 ASP A CA 1
ATOM 3005 C C . ASP A 1 382 ? 12.142 -8.784 4.887 1.00 94.44 382 ASP A C 1
ATOM 3007 O O . ASP A 1 382 ? 12.862 -9.260 4.011 1.00 94.44 382 ASP A O 1
ATOM 3011 N N . LEU A 1 383 ? 11.194 -7.882 4.603 1.00 94.75 383 LEU A N 1
ATOM 3012 C CA . LEU A 1 383 ? 10.913 -7.381 3.249 1.00 94.75 383 LEU A CA 1
ATOM 3013 C C . LEU A 1 383 ? 12.076 -6.592 2.640 1.00 94.75 383 LEU A C 1
ATOM 3015 O O . LEU A 1 383 ? 12.216 -6.531 1.421 1.00 94.75 383 LEU A O 1
ATOM 3019 N N . SER A 1 384 ? 12.899 -5.963 3.477 1.00 93.50 384 SER A N 1
ATOM 3020 C CA . SER A 1 384 ? 14.052 -5.187 3.021 1.00 93.50 384 SER A CA 1
ATOM 3021 C C . SER A 1 384 ? 15.297 -6.038 2.746 1.00 93.50 384 SER A C 1
ATOM 3023 O O . SER A 1 384 ? 16.250 -5.545 2.132 1.00 93.50 384 SER A O 1
ATOM 3025 N N . GLN A 1 385 ? 15.306 -7.308 3.168 1.00 92.12 385 GLN A N 1
ATOM 3026 C CA . GLN A 1 385 ? 16.438 -8.195 2.920 1.00 92.12 385 GLN A CA 1
ATOM 3027 C C . GLN A 1 385 ? 16.541 -8.560 1.433 1.00 92.12 385 GLN A C 1
ATOM 3029 O O . GLN A 1 385 ? 15.518 -8.781 0.781 1.00 92.12 385 GLN A O 1
ATOM 3034 N N . PRO A 1 386 ? 17.765 -8.644 0.882 1.00 89.62 386 PRO A N 1
ATOM 3035 C CA . PRO A 1 386 ? 17.964 -9.045 -0.503 1.00 89.62 386 PRO A CA 1
ATOM 3036 C C . PRO A 1 386 ? 17.471 -10.488 -0.713 1.00 89.62 386 PRO A C 1
ATOM 3038 O O . PRO A 1 386 ? 17.957 -11.400 -0.035 1.00 89.62 386 PRO A O 1
ATOM 3041 N N . PRO A 1 387 ? 16.530 -10.727 -1.643 1.00 91.94 387 PRO A N 1
ATOM 3042 C CA . PRO A 1 387 ? 16.038 -12.073 -1.918 1.00 91.94 387 PRO A CA 1
ATOM 3043 C C . PRO A 1 387 ? 17.119 -12.961 -2.528 1.00 91.94 387 PRO A C 1
ATOM 3045 O O . PRO A 1 387 ? 17.973 -12.498 -3.280 1.00 91.94 387 PRO A O 1
ATOM 3048 N N . SER A 1 388 ? 17.039 -14.266 -2.261 1.00 90.12 388 SER A N 1
ATOM 3049 C CA . SER A 1 388 ? 17.943 -15.257 -2.856 1.00 90.12 388 SER A CA 1
ATOM 3050 C C . SER A 1 388 ? 17.586 -15.625 -4.297 1.00 90.12 388 SER A C 1
ATOM 3052 O O . SER A 1 388 ? 18.459 -16.049 -5.050 1.00 90.12 388 SER A O 1
ATOM 3054 N N . LYS A 1 389 ? 16.308 -15.498 -4.678 1.00 92.50 389 LYS A N 1
ATOM 3055 C CA . LYS A 1 389 ? 15.846 -15.781 -6.041 1.00 92.50 389 LYS A CA 1
ATOM 3056 C C . LYS A 1 389 ? 16.278 -14.676 -6.993 1.00 92.50 389 LYS A C 1
ATOM 3058 O O . LYS A 1 389 ? 16.229 -13.500 -6.631 1.00 92.50 389 LYS A O 1
ATOM 3063 N N . ASP A 1 390 ? 16.622 -15.060 -8.217 1.00 94.38 390 ASP A N 1
ATOM 3064 C CA . ASP A 1 390 ? 17.005 -14.111 -9.253 1.00 94.38 390 ASP A CA 1
ATOM 3065 C C . ASP A 1 390 ? 15.878 -13.107 -9.543 1.00 94.38 390 ASP A C 1
ATOM 3067 O O . ASP A 1 390 ? 14.689 -13.446 -9.557 1.00 94.38 390 ASP A O 1
ATOM 3071 N N . ILE A 1 391 ? 16.260 -11.844 -9.727 1.00 93.75 391 ILE A N 1
ATOM 3072 C CA . ILE A 1 391 ? 15.305 -10.755 -9.926 1.00 93.75 391 ILE A CA 1
ATOM 3073 C C . ILE A 1 391 ? 14.579 -10.888 -11.265 1.00 93.75 391 ILE A C 1
ATOM 3075 O O . ILE A 1 391 ? 13.361 -10.718 -11.313 1.00 93.75 391 ILE A O 1
ATOM 3079 N N . ASP A 1 392 ? 15.285 -11.219 -12.341 1.00 91.31 392 ASP A N 1
ATOM 3080 C CA . ASP A 1 392 ? 14.696 -11.276 -13.674 1.00 91.31 392 ASP A CA 1
ATOM 3081 C C . ASP A 1 392 ? 13.751 -12.477 -13.786 1.00 91.31 392 ASP A C 1
ATOM 3083 O O . ASP A 1 392 ? 12.665 -12.350 -14.352 1.00 91.31 392 ASP A O 1
ATOM 3087 N N . GLU A 1 393 ? 14.084 -13.603 -13.147 1.00 92.88 393 GLU A N 1
ATOM 3088 C CA . GLU A 1 393 ? 13.181 -14.754 -13.024 1.00 92.88 393 GLU A CA 1
ATOM 3089 C C . GLU A 1 393 ? 11.875 -14.409 -12.292 1.00 92.88 393 GLU A C 1
ATOM 3091 O O . GLU A 1 393 ? 10.790 -14.782 -12.755 1.00 92.88 393 GLU A O 1
ATOM 3096 N N . CYS A 1 394 ? 11.959 -13.682 -11.171 1.00 94.12 394 CYS A N 1
ATOM 3097 C CA . CYS A 1 394 ? 10.783 -13.283 -10.393 1.00 94.12 394 CYS A CA 1
ATOM 3098 C C . CYS A 1 394 ? 9.861 -12.367 -11.209 1.00 94.12 394 CYS A C 1
ATOM 3100 O O . CYS A 1 394 ? 8.675 -12.654 -11.355 1.00 94.12 394 CYS A O 1
ATOM 3102 N N . PHE A 1 395 ? 10.413 -11.306 -11.802 1.00 94.31 395 PHE A N 1
ATOM 3103 C CA . PHE A 1 395 ? 9.639 -10.349 -12.599 1.00 94.31 395 PHE A CA 1
ATOM 3104 C C . PHE A 1 395 ? 9.101 -10.962 -13.901 1.00 94.31 395 PHE A C 1
ATOM 3106 O O . PHE A 1 395 ? 8.013 -10.605 -14.350 1.00 94.31 395 PHE A O 1
ATOM 3113 N N . ALA A 1 396 ? 9.821 -11.908 -14.513 1.00 90.50 396 ALA A N 1
ATOM 3114 C CA . ALA A 1 396 ? 9.315 -12.654 -15.663 1.00 90.50 396 ALA A CA 1
ATOM 3115 C C . ALA A 1 396 ? 8.137 -13.563 -15.278 1.00 90.50 396 ALA A C 1
ATOM 3117 O O . ALA A 1 396 ? 7.213 -13.737 -16.072 1.00 90.50 396 ALA A O 1
ATOM 3118 N N . SER A 1 397 ? 8.154 -14.149 -14.075 1.00 91.56 397 SER A N 1
ATOM 3119 C CA . SER A 1 397 ? 7.023 -14.929 -13.560 1.00 91.56 397 SER A CA 1
ATOM 3120 C C . SER A 1 397 ? 5.777 -14.078 -13.385 1.00 91.56 397 SER A C 1
ATOM 3122 O O . SER A 1 397 ? 4.710 -14.466 -13.856 1.00 91.56 397 SER A O 1
ATOM 3124 N N . ASP A 1 398 ? 5.932 -12.904 -12.786 1.00 91.12 398 ASP A N 1
ATOM 3125 C CA . ASP A 1 398 ? 4.840 -11.951 -12.619 1.00 91.12 398 ASP A CA 1
ATOM 3126 C C . ASP A 1 398 ? 4.291 -11.490 -13.968 1.00 91.12 398 ASP A C 1
ATOM 3128 O O . ASP A 1 398 ? 3.084 -11.492 -14.182 1.00 91.12 398 ASP A O 1
ATOM 3132 N N . SER A 1 399 ? 5.180 -11.160 -14.910 1.00 88.31 399 SER A N 1
ATOM 3133 C CA . SER A 1 399 ? 4.811 -10.739 -16.263 1.00 88.31 399 SER A CA 1
ATOM 3134 C C . SER A 1 399 ? 3.920 -11.762 -16.967 1.00 88.31 399 SER A C 1
ATOM 3136 O O . SER A 1 399 ? 2.898 -11.401 -17.542 1.00 88.31 399 SER A O 1
ATOM 3138 N N . ARG A 1 400 ? 4.256 -13.056 -16.864 1.00 85.50 400 ARG A N 1
ATOM 3139 C CA . ARG A 1 400 ? 3.438 -14.136 -17.437 1.00 85.50 400 ARG A CA 1
ATOM 3140 C C . ARG A 1 400 ? 2.051 -14.235 -16.809 1.00 85.50 400 ARG A C 1
ATOM 3142 O O . ARG A 1 400 ? 1.152 -14.723 -17.475 1.00 85.50 400 ARG A O 1
ATOM 3149 N N . SER A 1 401 ? 1.895 -13.816 -15.555 1.00 85.81 401 SER A N 1
ATOM 3150 C CA . SER A 1 401 ? 0.608 -13.821 -14.858 1.00 85.81 401 SER A CA 1
ATOM 3151 C C . SER A 1 401 ? -0.208 -12.557 -15.129 1.00 85.81 401 SER A C 1
ATOM 3153 O O . SER A 1 401 ? -1.420 -12.638 -15.259 1.00 85.81 401 SER A O 1
ATOM 3155 N N . ILE A 1 402 ? 0.437 -11.389 -15.185 1.00 84.62 402 ILE A N 1
ATOM 3156 C CA . ILE A 1 402 ? -0.238 -10.091 -15.344 1.00 84.62 402 ILE A CA 1
ATOM 3157 C C . ILE A 1 402 ? -0.589 -9.831 -16.814 1.00 84.62 402 ILE A C 1
ATOM 3159 O O . ILE A 1 402 ? -1.608 -9.212 -17.110 1.00 84.62 402 ILE A O 1
ATOM 3163 N N . PHE A 1 403 ? 0.261 -10.282 -17.737 1.00 83.12 403 PHE A N 1
ATOM 3164 C CA . PHE A 1 403 ? 0.170 -9.991 -19.168 1.00 83.12 403 PHE A CA 1
ATOM 3165 C C . PHE A 1 403 ? -0.047 -11.252 -20.018 1.00 83.12 403 PHE A C 1
ATOM 3167 O O . PHE A 1 403 ? 0.330 -11.269 -21.190 1.00 83.12 403 PHE A O 1
ATOM 3174 N N . SER A 1 404 ? -0.642 -12.306 -19.443 1.00 77.12 404 SER A N 1
ATOM 3175 C CA . SER A 1 404 ? -0.939 -13.575 -20.133 1.00 77.12 404 SER A CA 1
ATOM 3176 C C . SER A 1 404 ? -1.790 -13.396 -21.390 1.00 77.12 404 SER A C 1
ATOM 3178 O O . SER A 1 404 ? -1.551 -14.076 -22.385 1.00 77.12 404 SER A O 1
ATOM 3180 N N . ASP A 1 405 ? -2.750 -12.472 -21.344 1.00 74.31 405 ASP A N 1
ATOM 3181 C CA . ASP A 1 405 ? -3.830 -12.351 -22.331 1.00 74.31 405 ASP A CA 1
ATOM 3182 C C . ASP A 1 405 ? -3.720 -11.084 -23.196 1.00 74.31 405 ASP A C 1
ATOM 3184 O O . ASP A 1 405 ? -4.709 -10.594 -23.737 1.00 74.31 405 ASP A O 1
ATOM 3188 N N . VAL A 1 406 ? -2.518 -10.510 -23.321 1.00 76.69 406 VAL A N 1
ATOM 3189 C CA . VAL A 1 406 ? -2.316 -9.302 -24.136 1.00 76.69 406 VAL A CA 1
ATOM 3190 C C . VAL A 1 406 ? -2.393 -9.646 -25.626 1.00 76.69 406 VAL A C 1
ATOM 3192 O O . VAL A 1 406 ? -1.528 -10.340 -26.162 1.00 76.69 406 VAL A O 1
ATOM 3195 N N . ASP A 1 407 ? -3.408 -9.109 -26.306 1.00 78.44 407 ASP A N 1
ATOM 3196 C CA . ASP A 1 407 ? -3.587 -9.255 -27.751 1.00 78.44 407 ASP A CA 1
ATOM 3197 C C . ASP A 1 407 ? -2.489 -8.511 -28.551 1.00 78.44 407 ASP A C 1
ATOM 3199 O O . ASP A 1 407 ? -2.073 -7.408 -28.168 1.00 78.44 407 ASP A O 1
ATOM 3203 N N . PRO A 1 408 ? -2.013 -9.054 -29.692 1.00 75.81 408 PRO A N 1
ATOM 3204 C CA . PRO A 1 408 ? -1.033 -8.376 -30.539 1.00 75.81 408 PRO A CA 1
ATOM 3205 C C . PRO A 1 408 ? -1.450 -6.973 -31.013 1.00 75.81 408 PRO A C 1
ATOM 3207 O O . PRO A 1 408 ? -0.579 -6.117 -31.185 1.00 75.81 408 PRO A O 1
ATOM 3210 N N . GLY A 1 409 ? -2.748 -6.705 -31.196 1.00 77.12 409 GLY A N 1
ATOM 3211 C CA . GLY A 1 409 ? -3.267 -5.382 -31.552 1.00 77.12 409 GLY A CA 1
ATOM 3212 C C . GLY A 1 409 ? -3.120 -4.360 -30.421 1.00 77.12 409 GLY A C 1
ATOM 3213 O O . GLY A 1 409 ? -2.754 -3.204 -30.668 1.00 77.12 409 GLY A O 1
ATOM 3214 N N . GLN A 1 410 ? -3.293 -4.789 -29.166 1.00 79.88 410 GLN A N 1
ATOM 3215 C CA . GLN A 1 410 ? -3.019 -3.942 -28.001 1.00 79.88 410 GLN A CA 1
ATOM 3216 C C . GLN A 1 410 ? -1.537 -3.566 -27.938 1.00 79.88 410 GLN A C 1
ATOM 3218 O O . GLN A 1 410 ? -1.189 -2.419 -27.658 1.00 79.88 410 GLN A O 1
ATOM 3223 N N . LEU A 1 411 ? -0.651 -4.511 -28.256 1.00 76.88 411 LEU A N 1
ATOM 3224 C CA . LEU A 1 411 ? 0.786 -4.263 -28.260 1.00 76.88 411 LEU A CA 1
ATOM 3225 C C . LEU A 1 411 ? 1.211 -3.259 -29.345 1.00 76.88 411 LEU A C 1
ATOM 3227 O O . LEU A 1 411 ? 2.090 -2.423 -29.117 1.00 76.88 411 LEU A O 1
ATOM 3231 N N . GLU A 1 412 ? 0.594 -3.320 -30.526 1.00 76.38 412 GLU A N 1
ATOM 3232 C CA . GLU A 1 412 ? 0.822 -2.343 -31.596 1.00 76.38 412 GLU A CA 1
ATOM 3233 C C . GLU A 1 412 ? 0.324 -0.944 -31.200 1.00 76.38 412 GLU A C 1
ATOM 3235 O O . GLU A 1 412 ? 1.007 0.059 -31.450 1.00 76.38 412 GLU A O 1
ATOM 3240 N N . THR A 1 413 ? -0.812 -0.878 -30.503 1.00 81.38 413 THR A N 1
ATOM 3241 C CA . THR A 1 413 ? -1.360 0.363 -29.940 1.00 81.38 413 THR A CA 1
ATOM 3242 C C . THR A 1 413 ? -0.421 0.957 -28.891 1.00 81.38 413 THR A C 1
ATOM 3244 O O . THR A 1 413 ? -0.017 2.115 -29.018 1.00 81.38 413 THR A O 1
ATOM 3247 N N . ASP A 1 414 ? 0.018 0.160 -27.914 1.00 80.06 414 ASP A N 1
ATOM 3248 C CA . ASP A 1 414 ? 0.966 0.573 -26.872 1.00 80.06 414 ASP A CA 1
ATOM 3249 C C . ASP A 1 414 ? 2.268 1.114 -27.475 1.00 80.06 414 ASP A C 1
ATOM 3251 O O . ASP A 1 414 ? 2.782 2.162 -27.075 1.00 80.06 414 ASP A O 1
ATOM 3255 N N . MET A 1 415 ? 2.791 0.426 -28.490 1.00 75.38 415 MET A N 1
ATOM 3256 C CA . MET A 1 415 ? 3.993 0.852 -29.195 1.00 75.38 415 MET A CA 1
ATOM 3257 C C . MET A 1 415 ? 3.782 2.174 -29.939 1.00 75.38 415 MET A C 1
ATOM 3259 O O . MET A 1 415 ? 4.682 3.015 -29.974 1.00 75.38 415 MET A O 1
ATOM 3263 N N . THR A 1 416 ? 2.614 2.368 -30.545 1.00 77.88 416 THR A N 1
ATOM 3264 C CA . THR A 1 416 ? 2.271 3.616 -31.235 1.00 77.88 416 THR A CA 1
ATOM 3265 C C . THR A 1 416 ? 2.190 4.774 -30.246 1.00 77.88 416 THR A C 1
ATOM 3267 O O . THR A 1 416 ? 2.778 5.825 -30.501 1.00 77.88 416 THR A O 1
ATOM 3270 N N . LEU A 1 417 ? 1.565 4.559 -29.084 1.00 77.81 417 LEU A N 1
ATOM 3271 C CA . LEU A 1 417 ? 1.481 5.544 -28.004 1.00 77.81 417 LEU A CA 1
ATOM 3272 C C . LEU A 1 417 ? 2.870 5.951 -27.494 1.00 77.81 417 LEU A C 1
ATOM 3274 O O . LEU A 1 417 ? 3.181 7.140 -27.431 1.00 77.81 417 LEU A O 1
ATOM 3278 N N . VAL A 1 418 ? 3.748 4.982 -27.216 1.00 74.12 418 VAL A N 1
ATOM 3279 C CA . VAL A 1 418 ? 5.118 5.250 -26.738 1.00 74.12 418 VAL A CA 1
ATOM 3280 C C . VAL A 1 418 ? 5.987 5.945 -27.799 1.00 74.12 418 VAL A C 1
ATOM 3282 O O . VAL A 1 418 ? 6.906 6.689 -27.451 1.00 74.12 418 VAL A O 1
ATOM 3285 N N . LYS A 1 419 ? 5.702 5.750 -29.094 1.00 67.06 419 LYS A N 1
ATOM 3286 C CA . LYS A 1 419 ? 6.423 6.388 -30.214 1.00 67.06 419 LYS A CA 1
ATOM 3287 C C . LYS A 1 419 ? 5.962 7.812 -30.528 1.00 67.06 419 LYS A C 1
ATOM 3289 O O . LYS A 1 419 ? 6.708 8.548 -31.176 1.00 67.06 419 LYS A O 1
ATOM 3294 N N . LEU A 1 420 ? 4.775 8.221 -30.080 1.00 61.50 420 LEU A N 1
ATOM 3295 C CA . LEU A 1 420 ? 4.183 9.518 -30.409 1.00 61.50 420 LEU A CA 1
ATOM 3296 C C . LEU A 1 420 ? 4.542 10.759 -29.549 1.00 61.50 420 LEU A C 1
ATOM 3298 O O . LEU A 1 420 ? 3.863 11.766 -29.754 1.00 61.50 420 LEU A O 1
ATOM 3302 N N . PRO A 1 421 ? 5.585 10.843 -28.684 1.00 52.66 421 PRO A N 1
ATOM 3303 C CA . PRO A 1 421 ? 5.821 12.064 -27.890 1.00 52.66 421 PRO A CA 1
ATOM 3304 C C . PRO A 1 421 ? 6.175 13.333 -28.688 1.00 52.66 421 PRO A C 1
ATOM 3306 O O . PRO A 1 421 ? 6.515 14.358 -28.100 1.00 52.66 421 PRO A O 1
ATOM 3309 N N . LYS A 1 422 ? 6.129 13.307 -30.028 1.00 40.09 422 LYS A N 1
ATOM 3310 C CA . LYS A 1 422 ? 6.208 14.500 -30.879 1.00 40.09 422 LYS A CA 1
ATOM 3311 C C . LYS A 1 422 ? 5.242 14.435 -32.064 1.00 40.09 422 LYS A C 1
ATOM 3313 O O . LYS A 1 422 ? 5.650 14.161 -33.188 1.00 40.09 422 LYS A O 1
ATOM 3318 N N . ALA A 1 423 ? 4.011 14.882 -31.842 1.00 33.59 423 ALA A N 1
ATOM 3319 C CA . ALA A 1 423 ? 3.323 15.738 -32.803 1.00 33.59 423 ALA A CA 1
ATOM 3320 C C . ALA A 1 423 ? 3.001 17.060 -32.093 1.00 33.59 423 ALA A C 1
ATOM 3322 O O . ALA A 1 423 ? 2.235 17.112 -31.137 1.00 33.59 423 ALA A O 1
ATOM 3323 N N . LYS A 1 424 ? 3.675 18.138 -32.507 1.00 36.31 424 LYS A N 1
ATOM 3324 C CA . LYS A 1 424 ? 3.479 19.496 -31.983 1.00 36.31 424 LYS A CA 1
ATOM 3325 C C . LYS A 1 424 ? 1.984 19.850 -31.922 1.00 36.31 424 LYS A C 1
ATOM 3327 O O . LYS A 1 424 ? 1.288 19.680 -32.914 1.00 36.31 424 LYS A O 1
ATOM 3332 N N . LYS A 1 425 ? 1.563 20.484 -30.819 1.00 36.88 425 LYS A N 1
ATOM 3333 C CA . LYS A 1 425 ? 0.252 21.134 -30.636 1.00 36.88 425 LYS A CA 1
ATOM 3334 C C . LYS A 1 425 ? -0.950 20.204 -30.867 1.00 36.88 425 LYS A C 1
ATOM 3336 O O . LYS A 1 425 ? -1.668 20.347 -31.855 1.00 36.88 425 LYS A O 1
ATOM 3341 N N . LEU A 1 426 ? -1.298 19.397 -29.867 1.00 30.34 426 LEU A N 1
ATOM 3342 C CA . LEU A 1 426 ? -2.725 19.210 -29.606 1.00 30.34 426 LEU A CA 1
ATOM 3343 C C . LEU A 1 426 ? -3.290 20.582 -29.219 1.00 30.34 426 LEU A C 1
ATOM 3345 O O . LEU A 1 426 ? -2.828 21.232 -28.283 1.00 30.34 426 LEU A O 1
ATOM 3349 N N . SER A 1 427 ? -4.219 21.083 -30.030 1.00 29.86 427 SER A N 1
ATOM 3350 C CA . SER A 1 427 ? -4.911 22.337 -29.761 1.00 29.86 427 SER A CA 1
ATOM 3351 C C . SER A 1 427 ? -5.542 22.296 -28.373 1.00 29.86 427 SER A C 1
ATOM 3353 O O . SER A 1 427 ? -6.559 21.641 -28.176 1.00 29.86 427 SER A O 1
ATOM 3355 N N . VAL A 1 428 ? -5.051 23.152 -27.481 1.00 32.59 428 VAL A N 1
ATOM 3356 C CA . VAL A 1 428 ? -5.756 23.646 -26.282 1.00 32.59 428 VAL A CA 1
ATOM 3357 C C . VAL A 1 428 ? -6.989 24.502 -26.676 1.00 32.59 428 VAL A C 1
ATOM 3359 O O . VAL A 1 428 ? -7.447 25.352 -25.937 1.00 32.59 428 VAL A O 1
ATOM 3362 N N . ASN A 1 429 ? -7.573 24.306 -27.865 1.00 28.36 429 ASN A N 1
ATOM 3363 C CA . ASN A 1 429 ? -8.709 25.076 -28.378 1.00 28.36 429 ASN A CA 1
ATOM 3364 C C . ASN A 1 429 ? -9.629 24.237 -29.279 1.00 28.36 429 ASN A C 1
ATOM 3366 O O . ASN A 1 429 ? -9.953 24.625 -30.402 1.00 28.36 429 ASN A O 1
ATOM 3370 N N . LYS A 1 430 ? -10.104 23.090 -28.783 1.00 29.95 430 LYS A N 1
ATOM 3371 C CA . LYS A 1 430 ? -11.361 22.515 -29.301 1.00 29.95 430 LYS A CA 1
ATOM 3372 C C . LYS A 1 430 ? -12.338 21.984 -28.249 1.00 29.95 430 LYS A C 1
ATOM 3374 O O . LYS A 1 430 ? -13.392 21.492 -28.627 1.00 29.95 430 LYS A O 1
ATOM 3379 N N . PHE A 1 431 ? -12.066 22.213 -26.962 1.00 28.33 431 PHE A N 1
ATOM 3380 C CA . PHE A 1 431 ? -13.041 22.015 -25.878 1.00 28.33 431 PHE A CA 1
ATOM 3381 C C . PHE A 1 431 ? -13.668 23.316 -25.339 1.00 28.33 431 PHE A C 1
ATOM 3383 O O . PHE A 1 431 ? -14.474 23.272 -24.420 1.00 28.33 431 PHE A O 1
ATOM 3390 N N . LEU A 1 432 ? -13.391 24.477 -25.955 1.00 27.72 432 LEU A N 1
ATOM 3391 C CA . LEU A 1 432 ? -13.960 25.774 -25.544 1.00 27.72 432 LEU A CA 1
ATOM 3392 C C . LEU A 1 432 ? -14.819 26.492 -26.604 1.00 27.72 432 LEU A C 1
ATOM 3394 O O . LEU A 1 432 ? -15.131 27.669 -26.437 1.00 27.72 432 LEU A O 1
ATOM 3398 N N . SER A 1 433 ? -15.270 25.824 -27.675 1.00 31.45 433 SER A N 1
ATOM 3399 C CA . SER A 1 433 ? -16.173 26.468 -28.656 1.00 31.45 433 SER A CA 1
ATOM 3400 C C . SER A 1 433 ? -17.478 25.743 -28.986 1.00 31.45 433 SER A C 1
ATOM 3402 O O . SER A 1 433 ? -18.247 26.263 -29.792 1.00 31.45 433 SER A O 1
ATOM 3404 N N . PHE A 1 434 ? -17.829 24.652 -28.299 1.00 27.56 434 PHE A N 1
ATOM 3405 C CA . PHE A 1 434 ? -19.198 24.110 -28.371 1.00 27.56 434 PHE A CA 1
ATOM 3406 C C . PHE A 1 434 ? -20.129 24.566 -27.232 1.00 27.56 434 PHE A C 1
ATOM 3408 O O . PHE A 1 434 ? -21.299 24.207 -27.210 1.00 27.56 434 PHE A O 1
ATOM 3415 N N . GLY A 1 435 ? -19.652 25.455 -26.352 1.00 28.52 435 GLY A N 1
ATOM 3416 C CA . GLY A 1 435 ? -20.433 26.101 -25.287 1.00 28.52 435 GLY A CA 1
ATOM 3417 C C . GLY A 1 435 ? -20.895 27.533 -25.592 1.00 28.52 435 GLY A C 1
ATOM 3418 O O . GLY A 1 435 ? -21.166 28.292 -24.667 1.00 28.52 435 GLY A O 1
ATOM 3419 N N . LYS A 1 436 ? -20.945 27.951 -26.868 1.00 30.91 436 LYS A N 1
ATOM 3420 C CA . LYS A 1 436 ? -21.411 29.300 -27.268 1.00 30.91 436 LYS A CA 1
ATOM 3421 C C . LYS A 1 436 ? -22.512 29.320 -28.333 1.00 30.91 436 LYS A C 1
ATOM 3423 O O . LYS A 1 436 ? -22.702 30.316 -29.026 1.00 30.91 436 LYS A O 1
ATOM 3428 N N . LYS A 1 437 ? -23.307 28.254 -28.410 1.00 34.06 437 LYS A N 1
ATOM 3429 C CA . LYS A 1 437 ? -24.680 28.327 -28.920 1.00 34.06 437 LYS A CA 1
ATOM 3430 C C . LYS A 1 437 ? -25.591 27.668 -27.894 1.00 34.06 437 LYS A C 1
ATOM 3432 O O . LYS A 1 437 ? -25.416 26.501 -27.592 1.00 34.06 437 LYS A O 1
ATOM 3437 N N . MET A 1 438 ? -26.556 28.446 -27.410 1.00 32.22 438 MET A N 1
ATOM 3438 C CA . MET A 1 438 ? -27.594 28.106 -26.426 1.00 32.22 438 MET A CA 1
ATOM 3439 C C . MET A 1 438 ? -27.271 28.373 -24.948 1.00 32.22 438 MET A C 1
ATOM 3441 O O . MET A 1 438 ? -27.102 27.457 -24.157 1.00 32.22 438 MET A O 1
ATOM 3445 N N . ARG A 1 439 ? -27.306 29.659 -24.572 1.00 25.33 439 ARG A N 1
ATOM 3446 C CA . ARG A 1 439 ? -28.020 30.212 -23.394 1.00 25.33 439 ARG A CA 1
ATOM 3447 C C . ARG A 1 439 ? -28.213 31.718 -23.677 1.00 25.33 439 ARG A C 1
ATOM 3449 O O . ARG A 1 439 ? -27.237 32.451 -23.662 1.00 25.33 439 ARG A O 1
ATOM 3456 N N . ARG A 1 440 ? -29.362 32.119 -24.250 1.00 33.94 440 ARG A N 1
ATOM 3457 C CA . ARG A 1 440 ? -30.594 32.681 -23.611 1.00 33.94 440 ARG A CA 1
ATOM 3458 C C . ARG A 1 440 ? -30.628 34.226 -23.782 1.00 33.94 440 ARG A C 1
ATOM 3460 O O . ARG A 1 440 ? -29.542 34.785 -23.891 1.00 33.94 440 ARG A O 1
ATOM 3467 N N . PRO A 1 441 ? -31.798 34.902 -23.901 1.00 29.92 441 PRO A N 1
ATOM 3468 C CA . PRO A 1 441 ? -32.930 34.780 -22.978 1.00 29.92 441 PRO A CA 1
ATOM 3469 C C . PRO A 1 441 ? -34.311 34.569 -23.620 1.00 29.92 441 PRO A C 1
ATOM 3471 O O . PRO A 1 441 ? -34.636 35.103 -24.673 1.00 29.92 441 PRO A O 1
ATOM 3474 N N . LEU A 1 442 ? -35.132 33.794 -22.911 1.00 36.91 442 LEU A N 1
ATOM 3475 C CA . LEU A 1 442 ? -36.562 34.060 -22.805 1.00 36.91 442 LEU A CA 1
ATOM 3476 C C . LEU A 1 442 ? -36.707 35.251 -21.857 1.00 36.91 442 LEU A C 1
ATOM 3478 O O . LEU A 1 442 ? -36.343 35.097 -20.693 1.00 36.91 442 LEU A O 1
ATOM 3482 N N . THR A 1 443 ? -37.214 36.371 -22.362 1.00 37.22 443 THR A N 1
ATOM 3483 C CA . THR A 1 443 ? -38.143 37.280 -21.672 1.00 37.22 443 THR A CA 1
ATOM 3484 C C . THR A 1 443 ? -38.818 38.177 -22.712 1.00 37.22 443 THR A C 1
ATOM 3486 O O . THR A 1 443 ? -38.139 38.691 -23.600 1.00 37.22 443 THR A O 1
ATOM 3489 N N . ASP A 1 444 ? -40.126 38.344 -22.509 1.00 33.94 444 ASP A N 1
ATOM 3490 C CA . ASP A 1 444 ? -41.050 39.372 -23.011 1.00 33.94 444 ASP A CA 1
ATOM 3491 C C . ASP A 1 444 ? -41.639 39.200 -24.424 1.00 33.94 444 ASP A C 1
ATOM 3493 O O . ASP A 1 444 ? -41.143 39.759 -25.398 1.00 33.94 444 ASP A O 1
ATOM 3497 N N . GLU A 1 445 ? -42.722 38.416 -24.519 1.00 32.62 445 GLU A N 1
ATOM 3498 C CA . GLU A 1 445 ? -44.118 38.903 -24.664 1.00 32.62 445 GLU A CA 1
ATOM 3499 C C . GLU A 1 445 ? -45.134 37.757 -24.518 1.00 32.62 445 GLU A C 1
ATOM 3501 O O . GLU A 1 445 ? -44.872 36.647 -25.043 1.00 32.62 445 GLU A O 1
#

Radius of gyration: 27.16 Å; Cα contacts (8 Å, |Δi|>4): 367; chains: 1; bounding box: 85×66×87 Å

Foldseek 3Di:
DDDDDPDDDDDDDDDDDDCPVVVLVLDDPVLSCLCVVLLLVVLLVLLVVVLCVVPPPPDDPPPPDDDVVNVVVVVVVVVVVVVVVVVVVVVVPPPDDDDDDDDDDDDCPVVVVVVVVVVVLCVCPVDPDPVLVVVLCVLDDQVLLVVLLVLVCLSCLVVLNNLVVLLVLLLVQLVPDLELLCRLSDPHSSSSNNLVLLCLQCLVVLLQLPLVLLVVLLVDFLQLQDLDCVVDVVNVDPVSNLRNLVVLLVSLVSSLCSCLVSVVSRFLLLLVSLQSNLVSNCVVPPPDPRYDPQPDSLLSLLSRLLCNDLSNPVLSCLLAVCSSVSDVDGRDSRSSVSSSSSSSLNSCLSNLHADDPVCVSCNSCNVSSVVRNVVNSVSSVVSNDNDPDDNSVRSNVSSCVSNVPPDPVNSVVSVVSSPPSDDPDPDPPDVPPVPPPDDDDDDDD

Mean predicted aligned error: 14.77 Å